Protein 7CL8 (pdb70)

Sequence (400 aa):
MTTRIALDPFVSDLEAESAALRAAGPLAAVELPGGVPVWAVTHHAEAKKLLTDPRLVKDINVWGAWQRGEIAPDWPLIGLANPGRSMLTVDGADHRRMRTLVAQALTPRRVEQMRERITKLTEELLDRLTGEVVDLKADFAYPLPMYVVADLMGIDEARLPRLGELFEKFFSTQTPPAEVIATLTELAGIMAETVAAKRAAPGDDLTSALILASEDGDHLTDAEIVSTLLQLMVAAGHETTISLIVNAVVNLSTHPEQRALVLSGEADWSSVVEETLRYSTPTSHVLIRFATEDVPVGDKVLPAGDALIVSYGALGRDEAAHGPTAGEFDITRSTENRHISFGHGPHVCPGAALSRLEAGVALPALYARFPKLDLAVPAAELRNKPVVTQNDLFELPVRLG

InterPro domains:
  IPR001128 Cytochrome P450 [PF00067] (202-256)
  IPR001128 Cytochrome P450 [PF00067] (270-369)
  IPR001128 Cytochrome P450 [PR00385] (235-252)
  IPR001128 Cytochrome P450 [PR00385] (270-281)
  IPR001128 Cytochrome P450 [PR00385] (339-348)
  IPR001128 Cytochrome P450 [PR00385] (348-359)
  IPR002397 Cytochrome P450, B-class [PR00359] (90-101)
  IPR002397 Cytochrome P450, B-class [PR00359] (135-151)
  IPR002397 Cytochrome P450, B-class [PR00359] (189-211)
  IPR002397 Cytochrome P450, B-class [PR00359] (270-281)
  IPR002397 Cytochrome P450, B-class [PR00359] (288-315)
  IPR002397 Cytochrome P450, B-class [PR00359] (339-348)
  IPR002397 Cytochrome P450, B-class [PR00359] (348-359)
  IPR017972 Cytochrome P450, conserved site [PS00086] (341-350)
  IPR036396 Cytochrome P450 superfamily [G3DSA:1.10.630.10] (1-399)
  IPR036396 Cytochrome P450 superfamily [SSF48264] (9-399)

Nearest PDB structures (foldseek):
  7cl8-assembly1_A  TM=1.003E+00  e=9.590E-70  Streptomyces avermitilis MA-4680 = NBRC 14893
  1gwi-assembly2_B  TM=9.480E-01  e=1.649E-55  Streptomyces coelicolor A3(2)
  4j6c-assembly1_A  TM=9.690E-01  e=8.667E-42  Nocardia farcinica IFM 10152
  1ehg-assembly1_A  TM=8.545E-01  e=1.650E-24  Fusarium oxysporum
  1f25-assembly1_A  TM=8.547E-01  e=7.621E-24  Fusarium oxysporum

Radius of gyration: 20.58 Å; Cα contacts (8 Å, |Δi|>4): 695; chains: 1; bounding box: 52×56×52 Å

B-factor: mean 17.3, std 10.77, range [6.69, 91.39]

Organism: Streptomyces avermitilis (strain ATCC 31267 / DSM 46492 / JCM 5070 / NBRC 14893 / NCIMB 12804 / NRRL 8165 / MA-4680) (NCBI:txid227882)

Secondary structure (DSSP, 8-state):
---EEEPPTT-S-HHHHHHHHHHT-SEEEEEETTTEEEEEE-SHHHHHHHHT-TTEE--GGG-HHHHTT-S-TT-TTHHHHSPPSSGGG--HHHHHHHHHHHHHTTSHHHHHTTHHHHHHHHHHHHHT--SSEEEHIIIIITHHHHHHHHHHHT--GGGHHHHHHHHHHHH-TTS-HHHHHHHHHHHHHHHHHHHHHHHHS--SSHHHHHHHHSTTSSS--HHHHHHHHHHHHHHHHHHHHHHHHHHHHHHHH-HHHHHHHHTTSS-HHHHHHHHHHHS-SBS-EEEEEESS-EEETTEEE-TT-EEEE-HHHHHT-HHHH-TTTTS--TT---SS---TT--STTS-TTHHHHHHHHHHHHHHHHHH-TT-EESS-GGG--B-S-TTB--BS--EEE--

Structure (mmCIF, N/CA/C/O backbone):
data_7CL8
#
_entry.id   7CL8
#
_cell.length_a   53.740
_cell.length_b   61.820
_cell.length_c   133.770
_cell.angle_alpha   90.000
_cell.angle_beta   90.000
_cell.angle_gamma   90.000
#
_symmetry.space_group_name_H-M   'P 2 21 21'
#
loop_
_entity.id
_entity.type
_entity.pdbx_description
1 polymer 'Cytochrome P450 hydroxylase'
2 non-polymer 'PROTOPORPHYRIN IX CONTAINING FE'
3 non-polymer 'TRIETHYLENE GLYCOL'
4 non-polymer DI(HYDROXYETHYL)ETHER
5 non-polymer TESTOSTERONE
6 water water
#
loop_
_atom_site.group_PDB
_atom_site.id
_atom_site.type_symbol
_atom_site.label_atom_id
_atom_site.label_alt_id
_atom_site.label_comp_id
_atom_site.label_asym_id
_atom_site.label_entity_id
_atom_site.label_seq_id
_atom_site.pdbx_PDB_ins_code
_atom_site.Cartn_x
_atom_site.Cartn_y
_atom_site.Cartn_z
_atom_site.occupancy
_atom_site.B_iso_or_equiv
_atom_site.auth_seq_id
_atom_site.auth_comp_id
_atom_site.auth_asym_id
_atom_site.auth_atom_id
_atom_site.pdbx_PDB_model_num
ATOM 1 N N . MET A 1 21 ? 20.369 13.869 1.156 1.00 39.29 1 MET A N 1
ATOM 2 C CA . MET A 1 21 ? 20.284 12.755 0.121 1.00 37.00 1 MET A CA 1
ATOM 3 C C . MET A 1 21 ? 18.954 11.956 0.225 1.00 27.66 1 MET A C 1
ATOM 4 O O . MET A 1 21 ? 17.869 12.546 -0.041 1.00 26.42 1 MET A O 1
ATOM 9 N N . THR A 1 22 ? 19.009 10.630 0.387 1.00 24.33 2 THR A N 1
ATOM 10 C CA . THR A 1 22 ? 17.939 9.729 -0.096 1.00 20.47 2 THR A CA 1
ATOM 11 C C . THR A 1 22 ? 18.032 8.347 0.626 1.00 16.20 2 THR A C 1
ATOM 12 O O . THR A 1 22 ? 19.042 7.846 1.059 1.00 19.85 2 THR A O 1
ATOM 16 N N . THR A 1 23 ? 16.896 7.768 0.714 1.00 15.67 3 THR A N 1
ATOM 17 C CA . THR A 1 23 ? 16.682 6.340 0.970 1.00 12.84 3 THR A CA 1
ATOM 18 C C . THR A 1 23 ? 17.127 5.622 -0.283 1.00 11.45 3 THR A C 1
ATOM 19 O O . THR A 1 23 ? 16.742 6.118 -1.357 1.00 15.12 3 THR A O 1
ATOM 23 N N . ARG A 1 24 ? 17.923 4.591 -0.227 1.00 9.48 4 ARG A N 1
ATOM 24 C CA . ARG A 1 24 ? 18.412 3.921 -1.447 1.00 9.82 4 ARG A CA 1
ATOM 25 C C . ARG A 1 24 ? 18.162 2.452 -1.267 1.00 10.20 4 ARG A C 1
ATOM 26 O O . ARG A 1 24 ? 18.499 1.817 -0.272 1.00 11.95 4 ARG A O 1
ATOM 34 N N . ILE A 1 25 ? 17.493 1.876 -2.246 1.00 8.64 5 ILE A N 1
ATOM 35 C CA . ILE A 1 25 ? 17.114 0.452 -2.238 1.00 9.38 5 ILE A CA 1
ATOM 36 C C . ILE A 1 25 ? 18.141 -0.342 -3.060 1.00 8.37 5 ILE A C 1
ATOM 37 O O . ILE A 1 25 ? 18.197 -0.126 -4.300 1.00 9.14 5 ILE A O 1
ATOM 42 N N . ALA A 1 26 ? 18.880 -1.225 -2.448 1.00 8.47 6 ALA A N 1
ATOM 43 C CA . ALA A 1 26 ? 19.797 -2.121 -3.155 1.00 8.65 6 ALA A CA 1
ATOM 44 C C . ALA A 1 26 ? 18.962 -3.248 -3.683 1.00 9.61 6 ALA A C 1
ATOM 45 O O . ALA A 1 26 ? 18.425 -4.032 -2.909 1.00 10.73 6 ALA A O 1
ATOM 47 N N . LEU A 1 27 ? 18.903 -3.359 -4.994 1.00 9.51 7 LEU A N 1
ATOM 48 C CA . LEU A 1 27 ? 18.151 -4.432 -5.643 1.00 10.43 7 LEU A CA 1
ATOM 49 C C . LEU A 1 27 ? 18.860 -5.732 -5.373 1.00 10.01 7 LEU A C 1
ATOM 50 O O . LEU A 1 27 ? 20.076 -5.829 -5.506 1.00 11.58 7 LEU A O 1
ATOM 55 N N . ASP A 1 28 ? 18.075 -6.732 -5.066 1.00 9.36 8 ASP A N 1
ATOM 56 C CA . ASP A 1 28 ? 18.624 -8.034 -4.686 1.00 9.73 8 AS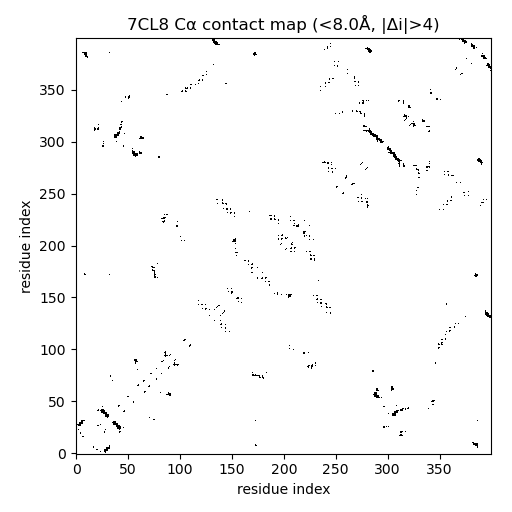P A CA 1
ATOM 57 C C . ASP A 1 28 ? 19.239 -8.714 -5.903 1.00 10.04 8 ASP A C 1
ATOM 58 O O . ASP A 1 28 ? 18.528 -9.016 -6.876 1.00 9.90 8 ASP A O 1
ATOM 63 N N . PRO A 1 29 ? 20.530 -9.015 -5.931 1.00 9.87 9 PRO A N 1
ATOM 64 C CA . PRO A 1 29 ? 21.109 -9.685 -7.078 1.00 9.73 9 PRO A CA 1
ATOM 65 C C . PRO A 1 29 ? 20.546 -11.078 -7.308 1.00 10.59 9 PRO A C 1
ATOM 66 O O . PRO A 1 29 ? 20.662 -11.592 -8.409 1.00 10.24 9 PRO A O 1
ATOM 70 N N . PHE A 1 30 ? 19.968 -11.683 -6.279 1.00 9.59 10 PHE A N 1
ATOM 71 C CA . PHE A 1 30 ? 19.390 -13.038 -6.345 1.00 10.14 10 PHE A CA 1
ATOM 72 C C . PHE A 1 30 ? 17.893 -13.008 -6.549 1.00 10.39 10 PHE A C 1
ATOM 73 O O . PHE A 1 30 ? 17.283 -14.078 -6.682 1.00 11.79 10 PHE A O 1
ATOM 81 N N . VAL A 1 31 ? 17.257 -11.843 -6.589 1.00 9.75 11 VAL A N 1
ATOM 82 C CA . VAL A 1 31 ? 15.810 -11.752 -6.909 1.00 9.94 11 VAL A CA 1
ATOM 83 C C . VAL A 1 31 ? 15.043 -12.711 -6.000 1.00 11.06 11 VAL A C 1
ATOM 84 O O . VAL A 1 31 ? 14.185 -13.461 -6.460 1.00 10.83 11 VAL A O 1
ATOM 88 N N . SER A 1 32 ? 15.285 -12.652 -4.702 1.00 10.65 12 SER A N 1
ATOM 89 C CA . SER A 1 32 ? 14.677 -13.598 -3.724 1.00 11.34 12 SER A CA 1
ATOM 90 C C . SER A 1 32 ? 13.204 -13.297 -3.531 1.00 12.43 12 SER A C 1
ATOM 91 O O . SER A 1 32 ? 12.434 -14.223 -3.265 1.00 14.49 12 SER A O 1
ATOM 94 N N . ASP A 1 33 ? 12.813 -12.040 -3.548 1.00 11.23 13 ASP A N 1
ATOM 95 C CA . ASP A 1 33 ? 11.428 -11.655 -3.229 1.00 11.50 13 ASP A CA 1
ATOM 96 C C . ASP A 1 33 ? 11.082 -10.461 -4.105 1.00 11.52 13 ASP A C 1
ATOM 97 O O . ASP A 1 33 ? 11.043 -9.316 -3.643 1.00 11.23 13 ASP A O 1
ATOM 102 N N . LEU A 1 34 ? 10.798 -10.718 -5.361 1.00 10.28 14 LEU A N 1
ATOM 103 C CA . LEU A 1 34 ? 10.523 -9.628 -6.328 1.00 9.66 14 LEU A CA 1
ATOM 104 C C . LEU A 1 34 ? 9.286 -8.846 -5.913 1.00 10.56 14 LEU A C 1
ATOM 105 O O . LEU A 1 34 ? 9.250 -7.649 -6.050 1.00 11.08 14 LEU A O 1
ATOM 110 N N . GLU A 1 35 ? 8.258 -9.546 -5.454 1.00 11.25 15 GLU A N 1
ATOM 111 C CA . GLU A 1 35 ? 7.020 -8.814 -5.059 1.00 12.21 15 GLU A CA 1
ATOM 112 C C . GLU A 1 35 ? 7.337 -7.753 -3.996 1.00 10.74 15 GLU A C 1
ATOM 113 O O . GLU A 1 35 ? 6.802 -6.661 -4.123 1.00 11.89 15 GLU A O 1
ATOM 119 N N . ALA A 1 36 ? 8.119 -8.112 -2.989 1.00 10.99 16 ALA A N 1
ATOM 120 C CA . ALA A 1 36 ? 8.452 -7.125 -1.918 1.00 10.98 16 ALA A CA 1
ATOM 121 C C . ALA A 1 36 ? 9.337 -6.027 -2.462 1.00 9.61 16 ALA A C 1
ATOM 122 O O . ALA A 1 36 ? 9.171 -4.875 -2.077 1.00 10.41 16 ALA A O 1
ATOM 124 N N . GLU A 1 37 ? 10.265 -6.357 -3.333 1.00 9.05 17 GLU A N 1
ATOM 125 C CA . GLU A 1 37 ? 11.180 -5.346 -3.859 1.00 8.46 17 GLU A CA 1
ATOM 126 C C . GLU A 1 37 ? 10.403 -4.357 -4.722 1.00 8.43 17 GLU A C 1
ATOM 127 O O . GLU A 1 37 ? 10.550 -3.172 -4.604 1.00 8.65 17 GLU A O 1
ATOM 133 N N . SER A 1 38 ? 9.505 -4.887 -5.576 1.00 8.54 18 SER A N 1
ATOM 134 C CA . SER A 1 38 ? 8.624 -4.013 -6.380 1.00 8.89 18 SER A CA 1
ATOM 135 C C . SER A 1 38 ? 7.767 -3.088 -5.509 1.00 8.01 18 SER A C 1
ATOM 136 O O . SER A 1 38 ? 7.581 -1.965 -5.824 1.00 9.37 18 SER A O 1
ATOM 139 N N . ALA A 1 39 ? 7.200 -3.665 -4.433 1.00 8.38 19 ALA A N 1
ATOM 140 C CA . ALA A 1 39 ? 6.393 -2.844 -3.510 1.00 8.87 19 ALA A CA 1
ATOM 141 C C . ALA A 1 39 ? 7.228 -1.758 -2.846 1.00 8.02 19 ALA A C 1
ATOM 142 O O . ALA A 1 39 ? 6.782 -0.648 -2.679 1.00 10.22 19 ALA A O 1
ATOM 144 N N . ALA A 1 40 ? 8.462 -2.118 -2.447 1.00 9.37 20 ALA A N 1
ATOM 145 C CA . ALA A 1 40 ? 9.344 -1.109 -1.840 1.00 9.10 20 ALA A CA 1
ATOM 146 C C . ALA A 1 40 ? 9.650 0.005 -2.842 1.00 9.60 20 ALA A C 1
ATOM 147 O O . ALA A 1 40 ? 9.691 1.163 -2.498 1.00 9.42 20 ALA A O 1
ATOM 149 N N . LEU A 1 41 ? 9.897 -0.388 -4.112 1.00 9.47 21 LEU A N 1
ATOM 150 C CA . LEU A 1 41 ? 10.192 0.595 -5.172 1.00 8.24 21 LEU A CA 1
ATOM 151 C C . LEU A 1 41 ? 9.002 1.517 -5.398 1.00 7.92 21 LEU A C 1
ATOM 152 O O . LEU A 1 41 ? 9.192 2.704 -5.566 1.00 9.05 21 LEU A O 1
ATOM 157 N N . ARG A 1 42 ? 7.804 0.948 -5.422 1.00 8.66 22 ARG A N 1
ATOM 158 C CA . ARG A 1 42 ? 6.601 1.842 -5.516 1.00 8.20 22 ARG A CA 1
ATOM 159 C C . ARG A 1 42 ? 6.555 2.802 -4.324 1.00 9.56 22 ARG A C 1
ATOM 160 O O . ARG A 1 42 ? 6.298 3.960 -4.504 1.00 10.69 22 ARG A O 1
ATOM 168 N N . ALA A 1 43 ? 6.799 2.274 -3.136 1.00 10.22 23 ALA A N 1
ATOM 169 C CA . ALA A 1 43 ? 6.696 3.095 -1.913 1.00 11.44 23 ALA A CA 1
ATOM 170 C C . ALA A 1 43 ? 7.653 4.249 -1.978 1.00 11.76 23 ALA A C 1
ATOM 171 O O . ALA A 1 43 ? 7.364 5.353 -1.443 1.00 12.53 23 ALA A O 1
ATOM 173 N N . ALA A 1 44 ? 8.843 4.064 -2.551 1.00 10.91 24 ALA A N 1
ATOM 174 C CA . ALA A 1 44 ? 9.892 5.082 -2.663 1.00 10.86 24 ALA A CA 1
ATOM 175 C C . ALA A 1 44 ? 9.752 5.996 -3.856 1.00 12.19 24 ALA A C 1
ATOM 176 O O . ALA A 1 44 ? 10.594 6.881 -4.059 1.00 14.53 24 ALA A O 1
ATOM 178 N N . GLY A 1 45 ? 8.758 5.754 -4.682 1.00 11.13 25 GLY A N 1
ATOM 179 C CA . GLY A 1 45 ? 8.683 6.503 -5.937 1.00 11.56 25 GLY A CA 1
ATOM 180 C C . GLY A 1 45 ? 7.898 7.789 -5.834 1.00 11.61 25 GLY A C 1
ATOM 181 O O . GLY A 1 45 ? 7.452 8.190 -4.733 1.00 14.37 25 GLY A O 1
ATOM 182 N N . PRO A 1 46 ? 7.674 8.490 -6.938 1.00 11.63 26 PRO A N 1
ATOM 183 C CA . PRO A 1 46 ? 7.904 8.004 -8.310 1.00 10.53 26 PRO A CA 1
ATOM 184 C C . PRO A 1 46 ? 9.359 7.868 -8.724 1.00 10.51 26 PRO A C 1
ATOM 185 O O . PRO A 1 46 ? 9.661 7.075 -9.582 1.00 10.30 26 PRO A O 1
ATOM 189 N N . LEU A 1 47 ? 10.265 8.606 -8.140 1.00 10.00 27 LEU A N 1
ATOM 190 C CA . LEU A 1 47 ? 11.698 8.539 -8.451 1.00 9.18 27 LEU A CA 1
ATOM 191 C C . LEU A 1 47 ? 12.404 7.935 -7.233 1.00 11.04 27 LEU A C 1
ATOM 192 O O . LEU A 1 47 ? 12.634 8.632 -6.239 1.00 12.00 27 LEU A O 1
ATOM 197 N N . ALA A 1 48 ? 12.738 6.667 -7.268 1.00 9.86 28 ALA A N 1
ATOM 198 C CA . ALA A 1 48 ? 13.388 5.930 -6.195 1.00 9.83 28 ALA A CA 1
ATOM 199 C C . ALA A 1 48 ? 14.874 5.916 -6.447 1.00 10.27 28 ALA A C 1
ATOM 200 O O . ALA A 1 48 ? 15.311 5.680 -7.594 1.00 11.73 28 ALA A O 1
ATOM 202 N N . ALA A 1 49 ? 15.672 6.149 -5.459 1.00 9.84 29 ALA A N 1
ATOM 203 C CA . ALA A 1 49 ? 17.096 5.885 -5.529 1.00 8.71 29 ALA A CA 1
ATOM 204 C C . ALA A 1 49 ? 17.370 4.417 -5.306 1.00 8.68 29 ALA A C 1
ATOM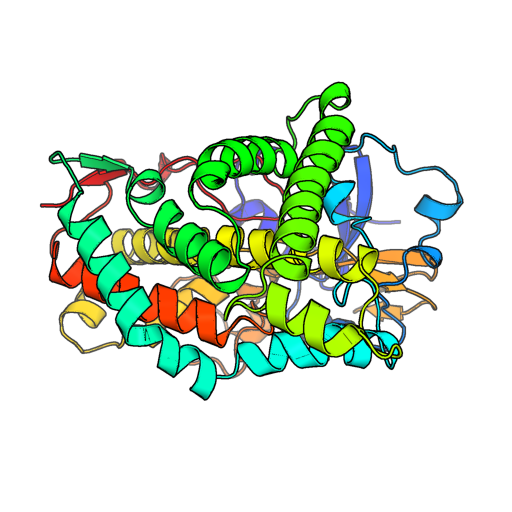 205 O O . ALA A 1 49 ? 16.845 3.790 -4.360 1.00 9.68 29 ALA A O 1
ATOM 207 N N . VAL A 1 50 ? 18.133 3.794 -6.219 1.00 8.57 30 VAL A N 1
ATOM 208 C CA . VAL A 1 50 ? 18.436 2.365 -6.143 1.00 9.10 30 VAL A CA 1
ATOM 209 C C . VAL A 1 50 ? 19.914 2.122 -6.273 1.00 9.22 30 VAL A C 1
ATOM 210 O O . VAL A 1 50 ? 20.686 2.994 -6.670 1.00 8.89 30 VAL A O 1
ATOM 214 N N . GLU A 1 51 ? 20.332 0.963 -5.873 1.00 9.12 31 GLU A N 1
ATOM 215 C CA . GLU A 1 51 ? 21.710 0.507 -6.080 1.00 9.83 31 GLU A CA 1
ATOM 216 C C . GLU A 1 51 ? 21.618 -0.754 -6.932 1.00 9.03 31 GLU A C 1
ATOM 217 O O . GLU A 1 51 ? 21.009 -1.743 -6.492 1.00 9.68 31 GLU A O 1
ATOM 223 N N . LEU A 1 52 ? 22.257 -0.744 -8.106 1.00 9.67 32 LEU A N 1
ATOM 224 C CA . LEU A 1 52 ? 22.292 -1.946 -8.945 1.00 10.54 32 LEU A CA 1
ATOM 225 C C . LEU A 1 52 ? 23.313 -2.889 -8.367 1.00 11.75 32 LEU A C 1
ATOM 226 O O . LEU A 1 52 ? 24.323 -2.442 -7.852 1.00 12.87 32 LEU A O 1
ATOM 231 N N . PRO A 1 53 ? 23.135 -4.198 -8.596 1.00 11.85 33 PRO A N 1
ATOM 232 C CA . PRO A 1 53 ? 24.154 -5.184 -8.218 1.00 12.70 33 PRO A CA 1
ATOM 233 C C . PRO A 1 53 ? 25.489 -4.771 -8.807 1.00 14.67 33 PRO A C 1
ATOM 234 O O . PRO A 1 53 ? 25.530 -4.341 -9.973 1.00 15.29 33 PRO A O 1
ATOM 238 N N . GLY A 1 54 ? 26.524 -4.866 -7.986 1.00 13.57 34 GLY A N 1
ATOM 239 C CA . GLY A 1 54 ? 27.847 -4.311 -8.317 1.00 14.88 34 GLY A CA 1
ATOM 240 C C . GLY A 1 54 ? 28.079 -2.957 -7.702 1.00 14.22 34 GLY A C 1
ATOM 241 O O . GLY A 1 54 ? 29.136 -2.353 -7.920 1.00 17.37 34 GLY A O 1
ATOM 242 N N . GLY A 1 55 ? 27.110 -2.435 -6.967 1.00 13.98 35 GLY A N 1
ATOM 243 C CA . GLY A 1 55 ? 27.275 -1.198 -6.191 1.00 14.49 35 GLY A CA 1
ATOM 244 C C . GLY A 1 55 ? 27.102 0.069 -6.959 1.00 14.91 35 GLY A C 1
ATOM 245 O O . GLY A 1 55 ? 27.658 1.107 -6.541 1.00 19.37 35 GLY A O 1
ATOM 246 N N . VAL A 1 56 ? 26.339 0.080 -8.035 1.00 12.75 36 VAL A N 1
ATOM 247 C CA . VAL A 1 56 ? 26.193 1.289 -8.870 1.00 12.36 36 VAL A CA 1
ATOM 248 C C . VAL A 1 56 ? 24.907 2.002 -8.521 1.00 11.53 36 VAL A C 1
ATOM 249 O O . VAL A 1 56 ? 23.812 1.477 -8.756 1.00 11.04 36 VAL A O 1
ATOM 253 N N . PRO A 1 57 ? 24.955 3.252 -8.038 1.00 10.90 37 PRO A N 1
ATOM 254 C CA . PRO A 1 57 ? 23.760 3.990 -7.726 1.00 10.73 37 PRO A CA 1
ATOM 255 C C . PRO A 1 57 ? 23.143 4.543 -8.995 1.00 12.35 37 PRO A C 1
ATOM 256 O O . PRO A 1 57 ? 23.837 5.208 -9.781 1.00 14.78 37 PRO A O 1
ATOM 260 N N . VAL A 1 58 ? 21.847 4.410 -9.133 1.00 10.10 38 VAL A N 1
ATOM 261 C CA . VAL A 1 58 ? 21.070 5.054 -10.203 1.00 9.70 38 VAL A CA 1
ATOM 262 C C . VAL A 1 58 ? 19.727 5.428 -9.641 1.00 8.91 38 VAL A C 1
ATOM 263 O O . VAL A 1 58 ? 19.401 5.024 -8.494 1.00 9.28 38 VAL A O 1
ATOM 267 N N . TRP A 1 59 ? 18.909 6.080 -10.411 1.00 8.90 39 TRP A N 1
ATOM 268 C CA . TRP A 1 59 ? 17.502 6.333 -10.077 1.00 8.58 39 TRP A CA 1
ATOM 269 C C . TRP A 1 59 ? 16.644 5.354 -10.828 1.00 8.31 39 TRP A C 1
ATOM 270 O O . TRP A 1 59 ? 17.002 4.946 -11.948 1.00 8.83 39 TRP A O 1
ATOM 281 N N . ALA A 1 60 ? 15.476 5.097 -10.285 1.00 7.98 40 ALA A N 1
ATOM 282 C CA . ALA A 1 60 ? 14.435 4.276 -10.923 1.00 7.91 40 ALA A CA 1
ATOM 283 C C . ALA A 1 60 ? 13.127 5.023 -10.925 1.00 8.97 40 ALA A C 1
ATOM 284 O O . ALA A 1 60 ? 12.744 5.578 -9.871 1.00 9.91 40 ALA A O 1
ATOM 286 N N . VAL A 1 61 ? 12.421 5.012 -12.034 1.00 8.16 41 VAL A N 1
ATOM 287 C CA . VAL A 1 61 ? 11.050 5.515 -12.035 1.00 8.13 41 VAL A CA 1
ATOM 288 C C . VAL A 1 61 ? 10.113 4.334 -11.821 1.00 9.05 41 VAL A C 1
ATOM 289 O O . VAL A 1 61 ? 10.177 3.330 -12.555 1.00 8.43 41 VAL A O 1
ATOM 293 N N . THR A 1 62 ? 9.242 4.442 -10.820 1.00 7.64 42 THR A N 1
ATOM 294 C CA . THR A 1 62 ? 8.510 3.300 -10.284 1.00 8.09 42 THR A CA 1
ATOM 295 C C . THR A 1 62 ? 7.024 3.509 -10.247 1.00 7.86 42 THR A C 1
ATOM 296 O O . THR A 1 62 ? 6.328 2.610 -9.763 1.00 8.31 42 THR A O 1
ATOM 300 N N . HIS A 1 63 ? 6.551 4.620 -10.815 1.00 8.04 43 HIS A N 1
ATOM 301 C CA . HIS A 1 63 ? 5.120 4.921 -10.929 1.00 8.32 43 HIS A CA 1
ATOM 302 C C . HIS A 1 63 ? 4.788 5.075 -12.405 1.00 8.30 43 HIS A C 1
ATOM 303 O O . HIS A 1 63 ? 5.618 5.588 -13.177 1.00 8.29 43 HIS A O 1
ATOM 310 N N . HIS A 1 64 ? 3.593 4.678 -12.768 1.00 8.43 44 HIS A N 1
ATOM 311 C CA . HIS A 1 64 ? 3.142 4.639 -14.174 1.00 8.52 44 HIS A CA 1
ATOM 312 C C . HIS A 1 64 ? 3.128 6.011 -14.843 1.00 8.81 44 HIS A C 1
ATOM 313 O O . HIS A 1 64 ? 3.751 6.211 -15.917 1.00 9.04 44 HIS A O 1
ATOM 320 N N . ALA A 1 65 ? 2.436 6.961 -14.255 1.00 9.90 45 ALA A N 1
ATOM 321 C CA . ALA A 1 65 ? 2.283 8.242 -14.959 1.00 9.38 45 ALA A CA 1
ATOM 322 C C . ALA A 1 65 ? 3.633 8.916 -15.141 1.00 8.97 45 ALA A C 1
ATOM 323 O O . ALA A 1 65 ? 3.948 9.450 -16.240 1.00 10.32 45 ALA A O 1
ATOM 325 N N . GLU A 1 66 ? 4.450 8.921 -14.104 1.00 9.08 46 GLU A N 1
ATOM 326 C CA . GLU A 1 66 ? 5.768 9.574 -14.186 1.00 10.26 46 GLU A CA 1
ATOM 327 C C . GLU A 1 66 ? 6.658 8.822 -15.159 1.00 9.90 46 GLU A C 1
ATOM 328 O O . GLU A 1 66 ? 7.469 9.469 -15.859 1.00 10.39 46 GLU A O 1
ATOM 334 N N . ALA A 1 67 ? 6.564 7.505 -15.245 1.00 9.03 47 ALA A N 1
ATOM 335 C CA . ALA A 1 67 ? 7.384 6.795 -16.242 1.00 9.39 47 ALA A CA 1
ATOM 336 C C . ALA A 1 67 ? 6.999 7.229 -17.647 1.00 9.39 47 ALA A C 1
ATOM 337 O O . ALA A 1 67 ? 7.873 7.430 -18.477 1.00 9.18 47 ALA A O 1
ATOM 339 N N . LYS A 1 68 ? 5.695 7.342 -17.941 1.00 9.21 48 LYS A N 1
ATOM 340 C CA . LYS A 1 68 ? 5.271 7.751 -19.285 1.00 10.19 48 LYS A CA 1
ATOM 341 C C . LYS A 1 68 ? 5.808 9.138 -19.611 1.00 9.97 48 LYS A C 1
ATOM 342 O O . LYS A 1 68 ? 6.268 9.347 -20.756 1.00 11.55 48 LYS A O 1
ATOM 348 N N . LYS A 1 69 ? 5.808 10.045 -18.649 1.00 10.53 49 LYS A N 1
ATOM 349 C CA . LYS A 1 69 ? 6.357 11.394 -18.867 1.00 11.70 49 LYS A CA 1
ATOM 350 C C . LYS A 1 69 ? 7.842 11.274 -19.162 1.00 11.25 49 LYS A C 1
ATOM 351 O O . LYS A 1 69 ? 8.389 11.912 -20.107 1.00 12.65 49 LYS A O 1
ATOM 357 N N . LEU A 1 70 ? 8.579 10.497 -18.413 1.00 9.03 50 LEU A N 1
ATOM 358 C CA . LEU A 1 70 ? 10.047 10.426 -18.589 1.00 10.05 50 LEU A CA 1
ATOM 359 C C . LEU A 1 70 ? 10.400 9.700 -19.878 1.00 9.76 50 LEU A C 1
ATOM 360 O O . LEU A 1 70 ? 11.343 10.125 -20.560 1.00 10.52 50 LEU A O 1
ATOM 365 N N . LEU A 1 71 ? 9.616 8.723 -20.284 1.00 9.57 51 LEU A N 1
ATOM 366 C CA . LEU A 1 71 ? 9.841 7.985 -21.539 1.00 9.75 51 LEU A CA 1
ATOM 367 C C . LEU A 1 71 ? 9.648 8.888 -22.758 1.00 10.94 51 LEU A C 1
ATOM 368 O O . LEU A 1 71 ? 10.215 8.535 -23.826 1.00 11.89 51 LEU A O 1
ATOM 373 N N . THR A 1 72 ? 8.936 10.007 -22.645 1.00 10.93 52 THR A N 1
ATOM 374 C CA . THR A 1 72 ? 8.735 10.937 -23.769 1.00 11.28 52 THR A CA 1
ATOM 375 C C . THR A 1 72 ? 9.432 12.252 -23.497 1.00 13.07 52 THR A C 1
ATOM 376 O O . THR A 1 72 ? 9.233 13.179 -24.348 1.00 16.44 52 THR A O 1
ATOM 380 N N . ASP A 1 73 ? 10.283 12.341 -22.507 1.00 10.77 53 ASP A N 1
ATOM 381 C CA . ASP A 1 73 ? 10.964 13.616 -22.186 1.00 12.60 53 ASP A CA 1
ATOM 382 C C . ASP A 1 73 ? 12.271 13.673 -22.962 1.00 12.93 53 ASP A C 1
ATOM 383 O O . ASP A 1 73 ? 13.142 12.832 -22.767 1.00 11.71 53 ASP A O 1
ATOM 388 N N . PRO A 1 74 ? 12.483 14.685 -23.829 1.00 13.76 54 PRO A N 1
ATOM 389 C CA . PRO A 1 74 ? 13.718 14.767 -24.597 1.00 14.47 54 PRO A CA 1
ATOM 390 C C . PRO A 1 74 ? 14.956 14.989 -23.744 1.00 12.88 54 PRO A C 1
ATOM 391 O O . PRO A 1 74 ? 16.073 14.835 -24.242 1.00 14.37 54 PRO A O 1
ATOM 395 N N . ARG A 1 75 ? 14.821 15.291 -22.465 1.00 11.97 55 ARG A N 1
ATOM 396 C CA . ARG A 1 75 ? 15.988 15.421 -21.572 1.00 12.14 55 ARG A CA 1
ATOM 397 C C . ARG A 1 75 ? 16.499 14.046 -21.089 1.00 10.53 55 ARG A C 1
ATOM 398 O O . ARG A 1 75 ? 17.511 13.985 -20.441 1.00 10.98 55 ARG A O 1
ATOM 406 N N . LEU A 1 76 ? 15.702 13.003 -21.313 1.00 10.27 56 LEU A N 1
ATOM 407 C CA . LEU A 1 76 ? 16.086 11.654 -20.860 1.00 10.36 56 LEU A CA 1
ATOM 408 C C . LEU A 1 76 ? 16.492 10.864 -22.113 1.00 9.40 56 LEU A C 1
ATOM 409 O O . LEU A 1 76 ? 15.654 10.456 -22.910 1.00 11.90 56 LEU A O 1
ATOM 414 N N . VAL A 1 77 ? 17.790 10.703 -22.267 1.00 9.50 57 VAL A N 1
ATOM 415 C CA . VAL A 1 77 ? 18.361 10.209 -23.555 1.00 9.50 57 VAL A CA 1
ATOM 416 C C . VAL A 1 77 ? 19.058 8.902 -23.308 1.00 9.48 57 VAL A C 1
ATOM 417 O O . VAL A 1 77 ? 19.482 8.578 -22.196 1.00 9.40 57 VAL A O 1
ATOM 421 N N . LYS A 1 78 ? 19.315 8.174 -24.394 1.00 9.24 58 LYS A N 1
ATOM 422 C CA . LYS A 1 78 ? 20.078 6.939 -24.332 1.00 9.13 58 LYS A CA 1
ATOM 423 C C . LYS A 1 78 ? 21.590 7.176 -24.395 1.00 9.83 58 LYS A C 1
ATOM 424 O O . LYS A 1 78 ? 22.342 6.262 -24.136 1.00 11.06 58 LYS A O 1
ATOM 430 N N . ASP A 1 79 ? 22.024 8.365 -24.787 1.00 10.61 59 ASP A N 1
ATOM 431 C CA . ASP A 1 79 ? 23.461 8.647 -25.033 1.00 12.25 59 ASP A CA 1
ATOM 432 C C . ASP A 1 79 ? 24.316 8.480 -23.769 1.00 12.23 59 ASP A C 1
ATOM 433 O O . ASP A 1 79 ? 24.233 9.308 -22.851 1.00 10.32 59 ASP A O 1
ATOM 438 N N . ILE A 1 80 ? 25.167 7.458 -23.687 1.00 12.79 60 ILE A N 1
ATOM 439 C CA . ILE A 1 80 ? 25.994 7.179 -22.473 1.00 13.32 60 ILE A CA 1
ATOM 440 C C . ILE A 1 80 ? 27.064 8.288 -22.220 1.00 12.50 60 ILE A C 1
ATOM 441 O O . ILE A 1 80 ? 27.513 8.361 -21.102 1.00 15.71 60 ILE A O 1
ATOM 446 N N . ASN A 1 81 ? 27.256 9.121 -23.215 1.00 13.44 61 ASN A N 1
ATOM 447 C CA . ASN A 1 81 ? 28.183 10.255 -23.023 1.00 15.88 61 ASN A CA 1
ATOM 448 C C . ASN A 1 81 ? 27.595 11.248 -22.052 1.00 14.91 61 ASN A C 1
ATOM 449 O O . ASN A 1 81 ? 28.343 12.103 -21.574 1.00 15.16 61 ASN A O 1
ATOM 454 N N . VAL A 1 82 ? 26.322 11.163 -21.747 1.00 12.31 62 VAL A N 1
ATOM 455 C CA . VAL A 1 82 ? 25.663 12.048 -20.761 1.00 12.39 62 VAL A CA 1
ATOM 456 C C . VAL A 1 82 ? 25.873 11.518 -19.340 1.00 12.06 62 VAL A C 1
ATOM 457 O O . VAL A 1 82 ? 25.627 12.239 -18.389 1.00 12.25 62 VAL A O 1
ATOM 461 N N . TRP A 1 83 ? 26.354 10.282 -19.160 1.00 12.31 63 TRP A N 1
ATOM 462 C CA . TRP A 1 83 ? 26.428 9.657 -17.854 1.00 12.80 63 TRP A CA 1
ATOM 463 C C . TRP A 1 83 ? 27.645 10.172 -17.073 1.00 13.07 63 TRP A C 1
ATOM 464 O O . TRP A 1 83 ? 28.759 9.843 -17.486 1.00 12.61 63 TRP A O 1
ATOM 475 N N . GLY A 1 84 ? 27.436 10.942 -16.025 1.00 12.59 64 GLY A N 1
ATOM 476 C CA . GLY A 1 84 ? 28.541 11.468 -15.210 1.00 13.66 64 GLY A CA 1
ATOM 477 C C . GLY A 1 84 ? 29.421 10.364 -14.699 1.00 15.52 64 GLY A C 1
ATOM 478 O O . GLY A 1 84 ? 30.666 10.424 -14.862 1.00 14.43 64 GLY A O 1
ATOM 479 N N . ALA A 1 85 ? 28.842 9.332 -14.089 1.00 13.44 65 ALA A N 1
ATOM 480 C CA . ALA A 1 85 ? 29.630 8.286 -13.435 1.00 13.78 65 ALA A CA 1
ATOM 481 C C . ALA A 1 85 ? 30.467 7.580 -14.490 1.00 13.54 65 ALA A C 1
ATOM 482 O O . ALA A 1 85 ? 31.588 7.180 -14.200 1.00 13.82 65 ALA A O 1
ATOM 484 N N . TRP A 1 86 ? 29.946 7.366 -15.683 1.00 13.14 66 TRP A N 1
ATOM 485 C CA . TRP A 1 86 ? 30.708 6.742 -16.787 1.00 13.50 66 TRP A CA 1
ATOM 486 C C . TRP A 1 86 ? 31.922 7.601 -17.123 1.00 14.20 66 TRP A C 1
ATOM 487 O O . TRP A 1 86 ? 33.013 7.074 -17.199 1.00 14.32 66 TRP A O 1
ATOM 498 N N . GLN A 1 87 ? 31.714 8.872 -17.302 1.00 13.38 67 GLN A N 1
ATOM 499 C CA . GLN A 1 87 ? 32.818 9.781 -17.717 1.00 14.90 67 GLN A CA 1
ATOM 500 C C . GLN A 1 87 ? 33.857 9.812 -16.616 1.00 16.97 67 GLN A C 1
ATOM 501 O O . GLN A 1 87 ? 35.048 9.852 -16.952 1.00 18.79 67 GLN A O 1
ATOM 507 N N . ARG A 1 88 ? 33.458 9.699 -15.372 1.00 15.73 68 ARG A N 1
ATOM 508 C CA . ARG A 1 88 ? 34.393 9.783 -14.222 1.00 17.47 68 ARG A CA 1
ATOM 509 C C . ARG A 1 88 ? 35.093 8.446 -13.995 1.00 18.60 68 ARG A C 1
ATOM 510 O O . ARG A 1 88 ? 35.945 8.373 -13.054 1.00 22.58 68 ARG A O 1
ATOM 518 N N . GLY A 1 89 ? 34.845 7.408 -14.792 1.00 17.14 69 GLY A N 1
ATOM 519 C CA . GLY A 1 89 ? 35.557 6.133 -14.633 1.00 17.03 69 GLY A CA 1
ATOM 520 C C . GLY A 1 89 ? 35.036 5.304 -13.494 1.00 18.87 69 GLY A C 1
ATOM 521 O O . GLY A 1 89 ? 35.784 4.414 -13.066 1.00 19.54 69 GLY A O 1
ATOM 522 N N . GLU A 1 90 ? 33.794 5.499 -13.035 1.00 16.83 70 GLU A N 1
ATOM 523 C CA . GLU A 1 90 ? 33.255 4.825 -11.834 1.00 17.11 70 GLU A CA 1
ATOM 524 C C . GLU A 1 90 ? 32.674 3.468 -12.201 1.00 17.16 70 GLU A C 1
ATOM 525 O O . GLU A 1 90 ? 32.415 2.690 -11.268 1.00 20.85 70 GLU A O 1
ATOM 531 N N . ILE A 1 91 ? 32.540 3.161 -13.476 1.00 14.71 71 ILE A N 1
ATOM 532 C CA . ILE A 1 91 ? 31.818 1.936 -13.915 1.00 14.30 71 ILE A CA 1
ATOM 533 C C . ILE A 1 91 ? 32.857 0.919 -14.364 1.00 15.46 71 ILE A C 1
ATOM 534 O O . ILE A 1 91 ? 33.585 1.168 -15.335 1.00 17.67 71 ILE A O 1
ATOM 539 N N . ALA A 1 92 ? 32.886 -0.223 -13.685 1.00 15.25 72 ALA A N 1
ATOM 540 C CA . ALA A 1 92 ? 33.865 -1.285 -13.988 1.00 16.05 72 ALA A CA 1
ATOM 541 C C . ALA A 1 92 ? 33.618 -1.876 -15.372 1.00 17.24 72 ALA A C 1
ATOM 542 O O . ALA A 1 92 ? 32.501 -2.186 -15.744 1.00 15.51 72 ALA A O 1
ATOM 544 N N . PRO A 1 93 ? 34.658 -2.147 -16.187 1.00 16.13 73 PRO A N 1
ATOM 545 C CA . PRO A 1 93 ? 34.443 -2.736 -17.498 1.00 15.97 73 PRO A CA 1
ATOM 546 C C . PRO A 1 93 ? 33.960 -4.184 -17.457 1.00 16.04 73 PRO A C 1
ATOM 547 O O . PRO A 1 93 ? 33.456 -4.716 -18.448 1.00 16.59 73 PRO A O 1
ATOM 551 N N . ASP A 1 94 ? 34.174 -4.827 -16.319 1.00 13.47 74 ASP A N 1
ATOM 552 C CA . ASP A 1 94 ? 33.757 -6.220 -16.065 1.00 15.27 74 ASP A CA 1
ATOM 553 C C . ASP A 1 94 ? 32.580 -6.294 -15.112 1.00 13.36 74 ASP A C 1
ATOM 554 O O . ASP A 1 94 ? 32.271 -7.366 -14.590 1.00 14.00 74 ASP A O 1
ATOM 559 N N . TRP A 1 95 ? 31.903 -5.181 -14.934 1.00 12.28 75 TRP A N 1
ATOM 560 C CA . TRP A 1 95 ? 30.579 -5.190 -14.278 1.00 11.92 75 TRP A CA 1
ATOM 561 C C . TRP A 1 95 ? 29.659 -6.160 -14.998 1.00 11.52 75 TRP A C 1
ATOM 562 O O . TRP A 1 95 ? 29.489 -6.055 -16.216 1.00 11.46 75 TRP A O 1
ATOM 573 N N . PRO A 1 96 ? 29.009 -7.128 -14.328 1.00 11.43 76 PRO A N 1
ATOM 574 C CA . PRO A 1 96 ? 28.174 -8.076 -15.069 1.00 11.99 76 PRO A CA 1
ATOM 575 C C . PRO A 1 96 ? 27.057 -7.408 -15.881 1.00 11.27 76 PRO A C 1
ATOM 576 O O . PRO A 1 96 ? 26.618 -8.001 -16.874 1.00 12.10 76 PRO A O 1
ATOM 580 N N . LEU A 1 97 ? 26.589 -6.244 -15.416 1.00 11.20 77 LEU A N 1
ATOM 581 C CA . LEU A 1 97 ? 25.539 -5.512 -16.135 1.00 10.66 77 LEU A CA 1
ATOM 582 C C . LEU A 1 97 ? 26.081 -4.691 -17.287 1.00 11.05 77 LEU A C 1
ATOM 583 O O . LEU A 1 97 ? 25.316 -3.959 -17.926 1.00 10.99 77 LEU A O 1
ATOM 588 N N . ILE A 1 98 ? 27.374 -4.747 -17.593 1.00 10.62 78 ILE A N 1
ATOM 589 C CA . ILE A 1 98 ? 27.952 -3.817 -18.596 1.00 10.90 78 ILE A CA 1
ATOM 590 C C . ILE A 1 98 ? 27.325 -4.060 -19.984 1.00 9.69 78 ILE A C 1
ATOM 591 O O . ILE A 1 98 ? 27.167 -3.133 -20.726 1.00 10.78 78 ILE A O 1
ATOM 596 N N . GLY A 1 99 ? 26.910 -5.285 -20.305 1.00 10.15 79 GLY A N 1
ATOM 597 C CA . GLY A 1 99 ? 26.297 -5.548 -21.618 1.00 9.66 79 GLY A CA 1
ATOM 598 C C . GLY A 1 99 ? 24.940 -4.949 -21.726 1.00 10.23 79 GLY A C 1
ATOM 599 O O . GLY A 1 99 ? 24.520 -4.723 -22.853 1.00 12.15 79 GLY A O 1
ATOM 600 N N . LEU A 1 100 ? 24.266 -4.686 -20.599 1.00 10.47 80 LEU A N 1
ATOM 601 C CA . LEU A 1 100 ? 22.988 -3.972 -20.639 1.00 10.61 80 LEU A CA 1
ATOM 602 C C . LEU A 1 100 ? 23.224 -2.468 -20.594 1.00 10.69 80 LEU A C 1
ATOM 603 O O . LEU A 1 100 ? 22.387 -1.732 -21.148 1.00 11.30 80 LEU A O 1
ATOM 608 N N . ALA A 1 101 ? 24.255 -1.997 -19.920 1.00 10.55 81 ALA A N 1
ATOM 609 C CA . ALA A 1 101 ? 24.472 -0.561 -19.663 1.00 11.50 81 ALA A CA 1
ATOM 610 C C . ALA A 1 101 ? 25.169 0.045 -20.838 1.00 12.17 81 ALA A C 1
ATOM 611 O O . ALA A 1 101 ? 24.948 1.242 -21.099 1.00 14.44 81 ALA A O 1
ATOM 613 N N . ASN A 1 102 ? 25.997 -0.690 -21.556 1.00 11.31 82 ASN A N 1
ATOM 614 C CA . ASN A 1 102 ? 26.794 -0.144 -22.660 1.00 12.57 82 ASN A CA 1
ATOM 615 C C . ASN A 1 102 ? 26.859 -1.182 -23.780 1.00 11.91 82 ASN A C 1
ATOM 616 O O . ASN A 1 102 ? 27.926 -1.661 -24.151 1.00 14.01 82 ASN A O 1
ATOM 621 N N . PRO A 1 103 ? 25.735 -1.469 -24.448 1.00 12.90 83 PRO A N 1
ATOM 622 C CA . PRO A 1 103 ? 25.751 -2.372 -25.585 1.00 14.17 83 PRO A CA 1
ATOM 623 C C . PRO A 1 103 ? 26.298 -1.623 -26.805 1.00 14.88 83 PRO A C 1
ATOM 624 O O . PRO A 1 103 ? 26.467 -0.420 -26.794 1.00 16.32 83 PRO A O 1
ATOM 628 N N . GLY A 1 104 ? 26.580 -2.375 -27.846 1.00 17.54 84 GLY A N 1
ATOM 629 C CA . GLY A 1 104 ? 26.990 -1.700 -29.087 1.00 15.28 84 GLY A CA 1
ATOM 630 C C . GLY A 1 104 ? 25.912 -0.779 -29.600 1.00 16.41 84 GLY A C 1
ATOM 631 O O . GLY A 1 104 ? 24.708 -0.960 -29.312 1.00 16.72 84 GLY A O 1
ATOM 632 N N . ARG A 1 105 ? 26.263 0.134 -30.468 1.00 14.17 85 ARG A N 1
ATOM 633 C CA . ARG A 1 105 ? 25.361 1.153 -31.028 1.00 13.86 85 ARG A CA 1
ATOM 634 C C . ARG A 1 105 ? 24.293 0.474 -31.881 1.00 12.78 85 ARG A C 1
ATOM 635 O O . ARG A 1 105 ? 24.607 -0.334 -32.780 1.00 12.78 85 ARG A O 1
ATOM 643 N N . SER A 1 106 ? 23.031 0.757 -31.561 1.00 11.55 86 SER A N 1
ATOM 644 C CA . SER A 1 106 ? 21.858 0.223 -32.275 1.00 10.84 86 SER A CA 1
ATOM 645 C C . SER A 1 106 ? 20.712 1.176 -32.007 1.00 10.15 86 SER A C 1
ATOM 646 O O . SER A 1 106 ? 20.902 2.131 -31.245 1.00 10.96 86 SER A O 1
ATOM 649 N N . MET A 1 107 ? 19.543 0.891 -32.529 1.00 10.03 87 MET A N 1
ATOM 650 C CA . MET A 1 107 ? 18.369 1.691 -32.164 1.00 9.43 87 MET A CA 1
ATOM 651 C C . MET A 1 107 ? 18.261 1.811 -30.653 1.00 9.33 87 MET A C 1
ATOM 652 O O . MET A 1 107 ? 17.685 2.825 -30.162 1.00 9.80 87 MET A O 1
ATOM 657 N N . LEU A 1 108 ? 18.679 0.826 -29.870 1.00 9.88 88 LEU A N 1
ATOM 658 C CA . LEU A 1 108 ? 18.464 0.884 -28.404 1.00 9.87 88 LEU A CA 1
ATOM 659 C C . LEU A 1 108 ? 19.176 2.072 -27.820 1.00 9.63 88 LEU A C 1
ATOM 660 O O . LEU A 1 108 ? 18.663 2.626 -26.848 1.00 10.42 88 LEU A O 1
ATOM 665 N N . THR A 1 109 ? 20.321 2.448 -28.364 1.00 9.51 89 THR A N 1
ATOM 666 C CA . THR A 1 109 ? 21.225 3.368 -27.626 1.00 10.61 89 THR A CA 1
ATOM 667 C C . THR A 1 109 ? 21.268 4.758 -28.252 1.00 9.87 89 THR A C 1
ATOM 668 O O . THR A 1 109 ? 22.181 5.567 -27.869 1.00 11.40 89 THR A O 1
ATOM 672 N N . VAL A 1 110 ? 20.268 5.088 -29.044 1.00 9.70 90 VAL A N 1
ATOM 673 C CA . VAL A 1 110 ? 20.195 6.406 -29.725 1.00 10.37 90 VAL A CA 1
ATOM 674 C C . VAL A 1 110 ? 18.806 6.968 -29.619 1.00 10.97 90 VAL A C 1
ATOM 675 O O . VAL A 1 110 ? 17.851 6.269 -29.222 1.00 10.67 90 VAL A O 1
ATOM 679 N N . ASP A 1 111 ? 18.669 8.230 -30.009 1.00 11.34 91 ASP A N 1
ATOM 680 C CA . ASP A 1 111 ? 17.371 8.931 -30.060 1.00 11.26 91 ASP A CA 1
ATOM 681 C C . ASP A 1 111 ? 17.322 9.744 -31.350 1.00 13.85 91 ASP A C 1
ATOM 682 O O . ASP A 1 111 ? 18.397 9.906 -31.967 1.00 16.79 91 ASP A O 1
ATOM 687 N N . GLY A 1 112 ? 16.143 10.188 -31.722 1.00 14.05 92 GLY A N 1
ATOM 688 C CA . GLY A 1 112 ? 15.984 11.180 -32.816 1.00 15.17 92 GLY A CA 1
ATOM 689 C C . GLY A 1 112 ? 16.330 10.562 -34.156 1.00 17.33 92 GLY A C 1
ATOM 690 O O . GLY A 1 112 ? 15.882 9.455 -34.461 1.00 17.50 92 GLY A O 1
ATOM 691 N N . ALA A 1 113 ? 17.049 11.348 -34.972 1.00 19.79 93 ALA A N 1
ATOM 692 C CA . ALA A 1 113 ? 17.372 10.985 -36.363 1.00 19.06 93 ALA A CA 1
ATOM 693 C C . ALA A 1 113 ? 17.995 9.606 -36.443 1.00 16.67 93 ALA A C 1
ATOM 694 O O . ALA A 1 113 ? 17.607 8.739 -37.295 1.00 17.74 93 ALA A O 1
ATOM 696 N N . ASP A 1 114 ? 18.977 9.373 -35.628 1.00 14.81 94 ASP A N 1
ATOM 697 C CA . ASP A 1 114 ? 19.773 8.139 -35.683 1.00 15.11 94 ASP A CA 1
ATOM 698 C C . ASP A 1 114 ? 18.854 6.975 -35.261 1.00 14.56 94 ASP A C 1
ATOM 699 O O . ASP A 1 114 ? 18.972 5.888 -35.766 1.00 14.27 94 ASP A O 1
ATOM 704 N N . HIS A 1 115 ? 17.930 7.221 -34.341 1.00 11.93 95 HIS A N 1
ATOM 705 C CA . HIS A 1 115 ? 16.959 6.185 -33.929 1.00 10.52 95 HIS A CA 1
ATOM 706 C C . HIS A 1 115 ? 16.076 5.789 -35.087 1.00 11.52 95 HIS A C 1
ATOM 707 O O . HIS A 1 115 ? 15.930 4.612 -35.326 1.00 10.98 95 HIS A O 1
ATOM 714 N N . ARG A 1 116 ? 15.492 6.739 -35.804 1.00 12.00 96 ARG A N 1
ATOM 715 C CA . ARG A 1 116 ? 14.711 6.423 -37.002 1.00 14.66 96 ARG A CA 1
ATOM 716 C C . ARG A 1 116 ? 15.567 5.649 -38.005 1.00 13.87 96 ARG A C 1
ATOM 717 O O . ARG A 1 116 ? 15.115 4.577 -38.476 1.00 15.15 96 ARG A O 1
ATOM 725 N N . ARG A 1 117 ? 16.799 6.053 -38.219 1.00 13.38 97 ARG A N 1
ATOM 726 C CA . ARG A 1 117 ? 17.697 5.381 -39.210 1.00 14.27 97 ARG A CA 1
ATOM 727 C C . ARG A 1 117 ? 17.833 3.921 -38.773 1.00 13.43 97 ARG A C 1
ATOM 728 O O . ARG A 1 117 ? 17.821 3.024 -39.616 1.00 13.89 97 ARG A O 1
ATOM 736 N N . MET A 1 118 ? 18.122 3.678 -37.519 1.00 12.25 98 MET A N 1
ATOM 737 C CA . MET A 1 118 ? 18.554 2.373 -37.028 1.00 12.56 98 MET A CA 1
ATOM 738 C C . MET A 1 118 ? 17.334 1.479 -36.735 1.00 10.61 98 MET A C 1
ATOM 739 O O . MET A 1 118 ? 17.531 0.275 -36.628 1.00 10.92 98 MET A O 1
ATOM 744 N N . ARG A 1 119 ? 16.121 2.035 -36.614 1.00 9.60 99 ARG A N 1
ATOM 745 C CA . ARG A 1 119 ? 14.925 1.239 -36.260 1.00 9.94 99 ARG A CA 1
ATOM 746 C C . ARG A 1 119 ? 14.017 0.882 -37.422 1.00 9.89 99 ARG A C 1
ATOM 747 O O . ARG A 1 119 ? 13.346 -0.132 -37.380 1.00 10.23 99 ARG A O 1
ATOM 755 N N . THR A 1 120 ? 13.989 1.684 -38.466 1.00 10.90 100 THR A N 1
ATOM 756 C CA . THR A 1 120 ? 12.878 1.647 -39.431 1.00 11.79 100 THR A CA 1
ATOM 757 C C . THR A 1 120 ? 12.712 0.264 -40.063 1.00 10.99 100 THR A C 1
ATOM 758 O O . THR A 1 120 ? 11.601 -0.255 -40.084 1.00 12.03 100 THR A O 1
ATOM 762 N N . LEU A 1 121 ? 13.782 -0.306 -40.597 1.00 10.55 101 LEU A N 1
ATOM 763 C CA . LEU A 1 121 ? 13.584 -1.564 -41.339 1.00 10.87 101 LEU A CA 1
ATOM 764 C C . LEU A 1 121 ? 13.151 -2.678 -40.390 1.00 10.81 101 LEU A C 1
ATOM 765 O O . LEU A 1 121 ? 12.304 -3.506 -40.731 1.00 11.16 101 LEU A O 1
ATOM 770 N N . VAL A 1 122 ? 13.772 -2.769 -39.229 1.00 9.95 102 VAL A N 1
ATOM 771 C CA . VAL A 1 122 ? 13.401 -3.811 -38.258 1.00 10.52 102 VAL A CA 1
ATOM 772 C C . VAL A 1 122 ? 11.935 -3.627 -37.876 1.00 10.06 102 VAL A C 1
ATOM 773 O O . VAL A 1 122 ? 11.186 -4.619 -37.830 1.00 10.65 102 VAL A O 1
ATOM 777 N N . ALA A 1 123 ? 11.546 -2.402 -37.536 1.00 10.15 103 ALA A N 1
ATOM 778 C CA . ALA A 1 123 ? 10.165 -2.200 -37.082 1.00 10.77 103 ALA A CA 1
ATOM 779 C C . ALA A 1 123 ? 9.195 -2.605 -38.193 1.00 11.11 103 ALA A C 1
ATOM 780 O O . ALA A 1 123 ? 8.149 -3.170 -37.914 1.00 11.06 103 ALA A O 1
ATOM 782 N N . GLN A 1 124 ? 9.556 -2.312 -39.440 1.00 10.31 104 GLN A N 1
ATOM 783 C CA . GLN A 1 124 ? 8.681 -2.616 -40.588 1.00 11.84 104 GLN A CA 1
ATOM 784 C C . GLN A 1 124 ? 8.490 -4.099 -40.782 1.00 11.62 104 GLN A C 1
ATOM 785 O O . GLN A 1 124 ? 7.448 -4.529 -41.229 1.00 12.55 104 GLN A O 1
ATOM 791 N N . ALA A 1 125 ? 9.491 -4.891 -40.415 1.00 10.14 105 ALA A N 1
ATOM 792 C CA . ALA A 1 125 ? 9.395 -6.346 -40.512 1.00 10.49 105 ALA A CA 1
ATOM 793 C C . ALA A 1 125 ? 8.528 -6.957 -39.420 1.00 10.92 105 ALA A C 1
ATOM 794 O O . ALA A 1 125 ? 8.232 -8.155 -39.490 1.00 11.98 105 ALA A O 1
ATOM 796 N N . LEU A 1 126 ? 8.133 -6.154 -38.433 1.00 10.40 106 LEU A N 1
ATOM 797 C CA . LEU A 1 126 ? 7.425 -6.710 -37.266 1.00 10.64 106 LEU A CA 1
ATOM 798 C C . LEU A 1 126 ? 6.025 -6.087 -37.078 1.00 10.16 106 LEU A C 1
ATOM 799 O O . LEU A 1 126 ? 5.467 -6.137 -36.017 1.00 10.68 106 LEU A O 1
ATOM 804 N N . THR A 1 127 ? 5.520 -5.451 -38.126 1.00 10.94 107 THR A N 1
ATOM 805 C CA . THR A 1 127 ? 4.176 -4.869 -38.054 1.00 10.80 107 THR A CA 1
ATOM 806 C C . THR A 1 127 ? 3.179 -6.003 -37.886 1.00 12.18 107 THR A C 1
ATOM 807 O O . THR A 1 127 ? 3.446 -7.148 -38.237 1.00 11.50 107 THR A O 1
ATOM 811 N N . PRO A 1 128 ? 1.948 -5.691 -37.444 1.00 12.03 108 PRO A N 1
ATOM 812 C CA . PRO A 1 128 ? 0.964 -6.756 -37.277 1.00 12.34 108 PRO A CA 1
ATOM 813 C C . PRO A 1 128 ? 0.749 -7.603 -38.513 1.00 12.26 108 PRO A C 1
ATOM 814 O O . PRO A 1 128 ? 0.624 -8.823 -38.429 1.00 13.58 108 PRO A O 1
ATOM 818 N N . ARG A 1 129 ? 0.686 -6.983 -39.690 1.00 12.87 109 ARG A N 1
ATOM 819 C CA . ARG A 1 129 ? 0.446 -7.733 -40.914 1.00 14.42 109 ARG A CA 1
ATOM 820 C C . ARG A 1 129 ? 1.609 -8.655 -41.166 1.00 13.79 109 ARG A C 1
ATOM 821 O O . ARG A 1 129 ? 1.408 -9.780 -41.608 1.00 15.49 109 ARG A O 1
ATOM 829 N N . ARG A 1 130 ? 2.839 -8.163 -41.016 1.00 12.65 110 ARG A N 1
ATOM 830 C CA . ARG A 1 130 ? 4.008 -8.975 -41.308 1.00 13.16 110 ARG A CA 1
ATOM 831 C C . ARG A 1 130 ? 4.110 -10.092 -40.267 1.00 13.37 110 ARG A C 1
ATOM 832 O O . ARG A 1 130 ? 4.473 -11.223 -40.627 1.00 15.12 110 ARG A O 1
ATOM 840 N N . VAL A 1 131 ? 3.760 -9.842 -39.024 1.00 12.93 111 VAL A N 1
ATOM 841 C CA . VAL A 1 131 ? 3.760 -10.912 -37.994 1.00 14.42 111 VAL A CA 1
ATOM 842 C C . VAL A 1 131 ? 2.689 -11.940 -38.317 1.00 15.34 111 VAL A C 1
ATOM 843 O O . VAL A 1 131 ? 2.933 -13.146 -38.068 1.00 13.91 111 VAL A O 1
ATOM 847 N N . GLU A 1 132 ? 1.537 -11.512 -38.802 1.00 15.62 112 GLU A N 1
ATOM 848 C CA . GLU A 1 132 ? 0.437 -12.446 -39.099 1.00 17.17 112 GLU A CA 1
ATOM 849 C C . GLU A 1 132 ? 0.931 -13.424 -40.155 1.00 17.01 112 GLU A C 1
ATOM 850 O O . GLU A 1 132 ? 0.541 -14.613 -40.085 1.00 18.87 112 GLU A O 1
ATOM 856 N N . GLN A 1 133 ? 1.795 -13.036 -41.074 1.00 16.44 113 GLN A N 1
ATOM 857 C CA . GLN A 1 133 ? 2.412 -13.946 -42.067 1.00 19.40 113 GLN A CA 1
ATOM 858 C C . GLN A 1 133 ? 3.220 -15.057 -41.381 1.00 19.87 113 GLN A C 1
ATOM 859 O O . GLN A 1 133 ? 3.467 -16.079 -41.992 1.00 21.94 113 GLN A O 1
ATOM 865 N N . MET A 1 134 ? 3.677 -14.864 -40.148 1.00 17.63 114 MET A N 1
ATOM 866 C CA . MET A 1 134 ? 4.481 -15.869 -39.408 1.00 15.30 114 MET A CA 1
ATOM 867 C C . MET A 1 134 ? 3.588 -16.815 -38.637 1.00 13.06 114 MET A C 1
ATOM 868 O O . MET A 1 134 ? 4.119 -17.753 -38.025 1.00 13.57 114 MET A O 1
ATOM 873 N N . ARG A 1 135 ? 2.296 -16.607 -38.606 1.00 14.32 115 ARG A N 1
ATOM 874 C CA . ARG A 1 135 ? 1.401 -17.408 -37.757 1.00 13.64 115 ARG A CA 1
ATOM 875 C C . ARG A 1 135 ? 1.511 -18.885 -38.065 1.00 14.83 115 ARG A C 1
ATOM 876 O O . ARG A 1 135 ? 1.622 -19.705 -37.147 1.00 13.76 115 ARG A O 1
ATOM 884 N N . GLU A 1 136 ? 1.462 -19.261 -39.331 1.00 15.06 116 GLU A N 1
ATOM 885 C CA . GLU A 1 136 ? 1.449 -20.691 -39.654 1.00 15.85 116 GLU A CA 1
ATOM 886 C C . GLU A 1 136 ? 2.726 -21.334 -39.128 1.00 14.38 116 GLU A C 1
ATOM 887 O O . GLU A 1 136 ? 2.653 -22.431 -38.550 1.00 14.61 116 GLU A O 1
ATOM 893 N N . ARG A 1 137 ? 3.879 -20.733 -39.332 1.00 15.19 117 ARG A N 1
ATOM 894 C CA . ARG A 1 137 ? 5.154 -21.306 -38.928 1.00 15.02 117 ARG A CA 1
ATOM 895 C C . ARG A 1 137 ? 5.222 -21.357 -37.392 1.00 13.87 117 ARG A C 1
ATOM 896 O O . ARG A 1 137 ? 5.707 -22.339 -36.816 1.00 13.67 117 ARG A O 1
ATOM 904 N N . ILE A 1 138 ? 4.784 -20.295 -36.746 1.00 13.49 118 ILE A N 1
ATOM 905 C CA . ILE A 1 138 ? 4.833 -20.275 -35.262 1.00 13.34 118 ILE A CA 1
ATOM 906 C C . ILE A 1 138 ? 3.926 -21.380 -34.728 1.00 13.10 118 ILE A C 1
ATOM 907 O O . ILE A 1 138 ? 4.267 -22.045 -33.734 1.00 12.70 118 ILE A O 1
ATOM 912 N N . THR A 1 139 ? 2.761 -21.538 -35.357 1.00 12.60 119 THR A N 1
ATOM 913 C CA . THR A 1 139 ? 1.761 -22.556 -34.932 1.00 13.72 119 THR A CA 1
ATOM 914 C C . THR A 1 139 ? 2.345 -23.949 -35.145 1.00 13.15 119 THR A C 1
ATOM 915 O O . THR A 1 139 ? 2.272 -24.805 -34.263 1.00 13.15 119 THR A O 1
ATOM 919 N N . LYS A 1 140 ? 2.992 -24.182 -36.277 1.00 14.06 120 LYS A N 1
ATOM 920 C CA . LYS A 1 140 ? 3.574 -25.512 -36.567 1.00 15.04 120 LYS A CA 1
ATOM 921 C C . LYS A 1 140 ? 4.654 -25.804 -35.563 1.00 14.14 120 LYS A C 1
ATOM 922 O O . LYS A 1 140 ? 4.706 -26.918 -35.004 1.00 15.01 120 LYS A O 1
ATOM 928 N N . LEU A 1 141 ? 5.496 -24.827 -35.237 1.00 14.10 121 LEU A N 1
ATOM 929 C CA . LEU A 1 141 ? 6.565 -25.064 -34.257 1.00 13.73 121 LEU A CA 1
ATOM 930 C C . LEU A 1 141 ? 6.004 -25.319 -32.843 1.00 11.81 121 LEU A C 1
ATOM 931 O O . LEU A 1 141 ? 6.494 -26.186 -32.142 1.00 13.15 121 LEU A O 1
ATOM 936 N N . THR A 1 142 ? 4.988 -24.562 -32.441 1.00 11.59 122 THR A N 1
ATOM 937 C CA . THR A 1 142 ? 4.312 -24.754 -31.148 1.00 10.99 122 THR A CA 1
ATOM 938 C C . THR A 1 142 ? 3.812 -26.188 -31.031 1.00 12.04 122 THR A C 1
ATOM 939 O O . THR A 1 142 ? 4.054 -26.859 -30.052 1.00 12.54 122 THR A O 1
ATOM 943 N N . GLU A 1 143 ? 3.136 -26.631 -32.094 1.00 13.28 123 GLU A N 1
ATOM 944 C CA . GLU A 1 143 ? 2.520 -27.968 -32.089 1.00 13.35 123 GLU A CA 1
ATOM 945 C C . GLU A 1 143 ? 3.607 -29.014 -32.069 1.00 13.49 123 GLU A C 1
ATOM 946 O O . GLU A 1 143 ? 3.455 -29.997 -31.361 1.00 12.75 123 GLU A O 1
ATOM 952 N N . GLU A 1 144 ? 4.711 -2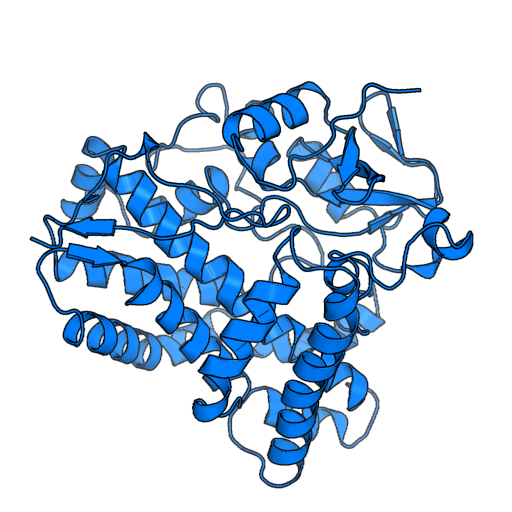8.840 -32.791 1.00 14.15 124 GLU A N 1
ATOM 953 C CA . GLU A 1 144 ? 5.836 -29.817 -32.763 1.00 13.74 124 GLU A CA 1
ATOM 954 C C . GLU A 1 144 ? 6.444 -29.898 -31.373 1.00 12.80 124 GLU A C 1
ATOM 955 O O . GLU A 1 144 ? 6.809 -30.956 -30.891 1.00 15.26 124 GLU A O 1
ATOM 961 N N . LEU A 1 145 ? 6.606 -28.748 -30.708 1.00 12.20 125 LEU A N 1
ATOM 962 C CA . LEU A 1 145 ? 7.182 -28.780 -29.363 1.00 12.42 125 LEU A CA 1
ATOM 963 C C . LEU A 1 145 ? 6.251 -29.481 -28.381 1.00 11.47 125 LEU A C 1
ATOM 964 O O . LEU A 1 145 ? 6.753 -30.219 -27.533 1.00 12.18 125 LEU A O 1
ATOM 969 N N . LEU A 1 146 ? 4.944 -29.300 -28.511 1.00 11.48 126 LEU A N 1
ATOM 970 C CA . LEU A 1 146 ? 3.984 -30.050 -27.669 1.00 11.47 126 LEU A CA 1
ATOM 971 C C . LEU A 1 146 ? 4.066 -31.544 -27.964 1.00 12.70 126 LEU A C 1
ATOM 972 O O . LEU A 1 146 ? 4.025 -32.329 -27.032 1.00 13.13 126 LEU A O 1
ATOM 977 N N . ASP A 1 147 ? 4.206 -31.873 -29.230 1.00 12.37 127 ASP A N 1
ATOM 978 C CA . ASP A 1 147 ? 4.313 -33.289 -29.664 1.00 13.79 127 ASP A CA 1
ATOM 979 C C . ASP A 1 147 ? 5.520 -33.964 -29.019 1.00 15.32 127 ASP A C 1
ATOM 980 O O . ASP A 1 147 ? 5.432 -35.172 -28.737 1.00 15.90 127 ASP A O 1
ATOM 985 N N . ARG A 1 148 ? 6.597 -33.239 -28.709 1.00 15.54 128 ARG A N 1
ATOM 986 C CA . ARG A 1 148 ? 7.863 -33.804 -28.227 1.00 15.98 128 ARG A CA 1
ATOM 987 C C . ARG A 1 148 ? 7.907 -33.913 -26.708 1.00 15.57 128 ARG A C 1
ATOM 988 O O . ARG A 1 148 ? 8.841 -34.510 -26.188 1.00 18.40 128 ARG A O 1
ATOM 996 N N . LEU A 1 149 ? 6.949 -33.342 -25.980 1.00 15.10 129 LEU A N 1
ATOM 997 C CA . LEU A 1 149 ? 6.972 -33.409 -24.503 1.00 16.99 129 LEU A CA 1
ATOM 998 C C . LEU A 1 149 ? 6.922 -34.852 -24.037 1.00 18.75 129 LEU A C 1
ATOM 999 O O . LEU A 1 149 ? 6.065 -35.572 -24.509 1.00 18.35 129 LEU A O 1
ATOM 1004 N N . THR A 1 150 ? 7.796 -35.207 -23.114 1.00 19.46 130 THR A N 1
ATOM 1005 C CA . THR A 1 150 ? 7.901 -36.610 -22.678 1.00 20.97 130 THR A CA 1
ATOM 1006 C C . THR A 1 150 ? 7.875 -36.661 -21.164 1.00 19.45 130 THR A C 1
ATOM 1007 O O . THR A 1 150 ? 8.605 -35.895 -20.504 1.00 21.34 130 THR A O 1
ATOM 1011 N N . GLY A 1 151 ? 7.060 -37.565 -20.650 1.00 20.59 131 GLY A N 1
ATOM 1012 C CA . GLY A 1 151 ? 6.939 -37.766 -19.206 1.00 20.14 131 GLY A CA 1
ATOM 1013 C C . GLY A 1 151 ? 5.721 -37.098 -18.626 1.00 18.80 131 GLY A C 1
ATOM 1014 O O . GLY A 1 151 ? 5.132 -36.211 -19.253 1.00 18.34 131 GLY A O 1
ATOM 1015 N N . GLU A 1 152 ? 5.334 -37.516 -17.446 1.00 16.84 132 GLU A N 1
ATOM 1016 C CA . GLU A 1 152 ? 4.132 -37.022 -16.776 1.00 16.58 132 GLU A CA 1
ATOM 1017 C C . GLU A 1 152 ? 4.393 -35.598 -16.261 1.00 15.21 132 GLU A C 1
ATOM 1018 O O . GLU A 1 152 ? 3.450 -34.833 -16.169 1.00 15.42 132 GLU A O 1
ATOM 1024 N N . VAL A 1 153 ? 5.610 -35.318 -15.852 1.00 14.52 133 VAL A N 1
ATOM 1025 C CA . VAL A 1 153 ? 6.031 -33.999 -15.297 1.00 13.71 133 VAL A CA 1
ATOM 1026 C C . VAL A 1 153 ? 7.172 -33.535 -16.173 1.00 14.50 133 VAL A C 1
ATOM 1027 O O . VAL A 1 153 ? 8.110 -34.282 -16.467 1.00 15.22 133 VAL A O 1
ATOM 1031 N N . VAL A 1 154 ? 7.081 -32.305 -16.635 1.00 12.88 134 VAL A N 1
ATOM 1032 C CA . VAL A 1 154 ? 8.122 -31.692 -17.471 1.00 13.04 134 VAL A CA 1
ATOM 1033 C C . VAL A 1 154 ? 8.514 -30.354 -16.855 1.00 12.19 134 VAL A C 1
ATOM 1034 O O . VAL A 1 154 ? 7.726 -29.747 -16.119 1.00 11.98 134 VAL A O 1
ATOM 1038 N N . ASP A 1 155 ? 9.703 -29.927 -17.223 1.00 11.91 135 ASP A N 1
ATOM 1039 C CA . ASP A 1 155 ? 10.073 -28.525 -17.045 1.00 11.08 135 ASP A CA 1
ATOM 1040 C C . ASP A 1 155 ? 9.537 -27.858 -18.299 1.00 9.98 135 ASP A C 1
ATOM 1041 O O . ASP A 1 155 ? 10.155 -27.915 -19.365 1.00 11.01 135 ASP A O 1
ATOM 1046 N N . LEU A 1 156 ? 8.370 -27.240 -18.157 1.00 9.95 136 LEU A N 1
ATOM 1047 C CA . LEU A 1 156 ? 7.688 -26.633 -19.319 1.00 10.15 136 LEU A CA 1
ATOM 1048 C C . LEU A 1 156 ? 8.490 -25.439 -19.829 1.00 10.62 136 LEU A C 1
ATOM 1049 O O . LEU A 1 156 ? 8.263 -24.997 -20.951 1.00 10.69 136 LEU A O 1
ATOM 1054 N N . LYS A 1 157 ? 9.341 -24.845 -18.982 1.00 10.16 137 LYS A N 1
ATOM 1055 C CA . LYS A 1 157 ? 10.210 -23.778 -19.497 1.00 10.38 137 LYS A CA 1
ATOM 1056 C C . LYS A 1 157 ? 11.227 -24.347 -20.476 1.00 11.41 137 LYS A C 1
ATOM 1057 O O . LYS A 1 157 ? 11.233 -23.993 -21.637 1.00 11.26 137 LYS A O 1
ATOM 1063 N N . ALA A 1 158 ? 12.054 -25.273 -20.017 1.00 11.73 138 ALA A N 1
ATOM 1064 C CA . ALA A 1 158 ? 13.097 -25.838 -20.882 1.00 12.22 138 ALA A CA 1
ATOM 1065 C C . ALA A 1 158 ? 12.500 -26.505 -22.116 1.00 11.86 138 ALA A C 1
ATOM 1066 O O . ALA A 1 158 ? 13.068 -26.429 -23.234 1.00 12.98 138 ALA A O 1
ATOM 1068 N N . ASP A 1 159 ? 11.325 -27.124 -21.968 1.00 11.11 139 ASP A N 1
ATOM 1069 C CA . ASP A 1 159 ? 10.823 -27.992 -23.061 1.00 12.43 139 ASP A CA 1
ATOM 1070 C C . ASP A 1 159 ? 9.839 -27.296 -23.974 1.00 12.29 139 ASP A C 1
ATOM 1071 O O . ASP A 1 159 ? 9.439 -27.893 -24.994 1.00 13.92 139 ASP A O 1
ATOM 1076 N N . PHE A 1 160 ? 9.389 -26.104 -23.670 1.00 10.06 140 PHE A N 1
ATOM 1077 C CA . PHE A 1 160 ? 8.320 -25.481 -24.446 1.00 10.48 140 PHE A CA 1
ATOM 1078 C C . PHE A 1 160 ? 8.508 -23.956 -24.491 1.00 10.20 140 PHE A C 1
ATOM 1079 O O . PHE A 1 160 ? 8.661 -23.367 -25.554 1.00 11.76 140 PHE A O 1
ATOM 1087 N N . ALA A 1 161 ? 8.401 -23.300 -23.339 1.00 10.54 141 ALA A N 1
ATOM 1088 C CA . ALA A 1 161 ? 8.395 -21.838 -23.311 1.00 9.99 141 ALA A CA 1
ATOM 1089 C C . ALA A 1 161 ? 9.731 -21.264 -23.764 1.00 10.50 141 ALA A C 1
ATOM 1090 O O . ALA A 1 161 ? 9.732 -20.200 -24.396 1.00 10.56 141 ALA A O 1
ATOM 1092 N N . TYR A 1 162 ? 10.843 -21.917 -23.484 1.00 10.59 142 TYR A N 1
ATOM 1093 C CA . TYR A 1 162 ? 12.171 -21.434 -23.902 1.00 10.68 142 TYR A CA 1
ATOM 1094 C C . TYR A 1 162 ? 12.345 -21.656 -25.397 1.00 10.82 142 TYR A C 1
ATOM 1095 O O . TYR A 1 162 ? 12.655 -20.739 -26.154 1.00 11.53 142 TYR A O 1
ATOM 1104 N N . PRO A 1 163 ? 12.212 -22.897 -25.943 1.00 11.56 143 PRO A N 1
ATOM 1105 C CA . PRO A 1 163 ? 12.561 -23.075 -27.327 1.00 11.96 143 PRO A CA 1
ATOM 1106 C C . PRO A 1 163 ? 11.707 -22.303 -28.314 1.00 11.69 143 PRO A C 1
ATOM 1107 O O . PRO A 1 163 ? 12.240 -21.847 -29.334 1.00 12.30 143 PRO A O 1
ATOM 1111 N N . LEU A 1 164 ? 10.396 -22.141 -28.095 1.00 11.56 144 LEU A N 1
ATOM 1112 C CA . LEU A 1 164 ? 9.567 -21.503 -29.117 1.00 11.84 144 LEU A CA 1
ATOM 1113 C C . LEU A 1 164 ? 10.082 -20.118 -29.475 1.00 10.78 144 LEU A C 1
ATOM 1114 O O . LEU A 1 164 ? 10.397 -19.873 -30.646 1.00 11.57 144 LEU A O 1
ATOM 1119 N N . PRO A 1 165 ? 10.267 -19.176 -28.513 1.00 9.88 145 PRO A N 1
ATOM 1120 C CA . PRO A 1 165 ? 10.685 -17.849 -28.909 1.00 9.09 145 PRO A CA 1
ATOM 1121 C C . PRO A 1 165 ? 12.109 -17.776 -29.408 1.00 9.48 145 PRO A C 1
ATOM 1122 O O . PRO A 1 165 ? 12.422 -16.956 -30.233 1.00 10.50 145 PRO A O 1
ATOM 1126 N N . MET A 1 166 ? 12.973 -18.660 -28.934 1.00 10.45 146 MET A N 1
ATOM 1127 C CA . MET A 1 166 ? 14.344 -18.689 -29.459 1.00 10.74 146 MET A CA 1
ATOM 1128 C C . MET A 1 166 ? 14.389 -19.182 -30.903 1.00 9.96 146 MET A C 1
ATOM 1129 O O . MET A 1 166 ? 15.056 -18.539 -31.713 1.00 11.09 146 MET A O 1
ATOM 1134 N N . TYR A 1 167 ? 13.651 -20.216 -31.219 1.00 10.72 147 TYR A N 1
ATOM 1135 C CA . TYR A 1 167 ? 13.606 -20.645 -32.617 1.00 11.40 147 TYR A CA 1
ATOM 1136 C C . TYR A 1 167 ? 12.992 -19.579 -33.483 1.00 11.68 147 TYR A C 1
ATOM 1137 O O . TYR A 1 167 ? 13.476 -19.362 -34.604 1.00 13.11 147 TYR A O 1
ATOM 1146 N N . VAL A 1 168 ? 11.938 -18.897 -33.040 1.00 10.79 148 VAL A N 1
ATOM 1147 C CA . VAL A 1 168 ? 11.296 -17.857 -33.878 1.00 12.37 148 VAL A CA 1
ATOM 1148 C C . VAL A 1 168 ? 12.282 -16.760 -34.165 1.00 12.38 148 VAL A C 1
ATOM 1149 O O . VAL A 1 168 ? 12.435 -16.337 -35.325 1.00 13.11 148 VAL A O 1
ATOM 1153 N N . VAL A 1 169 ? 12.924 -16.203 -33.153 1.00 11.89 149 VAL A N 1
ATOM 1154 C CA . VAL A 1 169 ? 13.823 -15.050 -33.396 1.00 12.03 149 VAL A CA 1
ATOM 1155 C C . VAL A 1 169 ? 15.061 -15.475 -34.183 1.00 12.53 149 VAL A C 1
ATOM 1156 O O . VAL A 1 169 ? 15.575 -14.696 -35.043 1.00 12.60 149 VAL A O 1
ATOM 1160 N N . ALA A 1 170 ? 15.554 -16.664 -33.898 1.00 12.56 150 ALA A N 1
ATOM 1161 C CA . ALA A 1 170 ? 16.723 -17.149 -34.684 1.00 14.28 150 ALA A CA 1
ATOM 1162 C C . ALA A 1 170 ? 16.351 -17.251 -36.173 1.00 13.96 150 ALA A C 1
ATOM 1163 O O . ALA A 1 170 ? 17.178 -16.801 -37.023 1.00 14.60 150 ALA A O 1
ATOM 1165 N N . ASP A 1 171 ? 15.198 -17.762 -36.478 1.00 14.50 151 ASP A N 1
ATOM 1166 C CA . ASP A 1 171 ? 14.787 -17.865 -37.892 1.00 16.99 151 ASP A CA 1
ATOM 1167 C C . ASP A 1 171 ? 14.620 -16.461 -38.473 1.00 15.83 151 ASP A C 1
ATOM 1168 O O . ASP A 1 171 ? 15.099 -16.215 -39.569 1.00 16.86 151 ASP A O 1
ATOM 1173 N N . LEU A 1 172 ? 13.989 -15.556 -37.740 1.00 14.86 152 LEU A N 1
ATOM 1174 C CA . LEU A 1 172 ? 13.804 -14.176 -38.227 1.00 15.08 152 LEU A CA 1
ATOM 1175 C C . LEU A 1 172 ? 15.149 -13.557 -38.553 1.00 13.28 152 LEU A C 1
ATOM 1176 O O . LEU A 1 172 ? 15.244 -12.816 -39.601 1.00 14.06 152 LEU A O 1
ATOM 1181 N N . MET A 1 173 ? 16.188 -13.758 -37.763 1.00 12.84 153 MET A N 1
ATOM 1182 C CA . MET A 1 173 ? 17.481 -13.096 -37.903 1.00 12.95 153 MET A CA 1
ATOM 1183 C C . MET A 1 173 ? 18.514 -13.911 -38.710 1.00 12.59 153 MET A C 1
ATOM 1184 O O . MET A 1 173 ? 19.618 -13.454 -38.838 1.00 14.39 153 MET A O 1
ATOM 1189 N N . GLY A 1 174 ? 18.146 -15.077 -39.179 1.00 13.08 154 GLY A N 1
ATOM 1190 C CA . GLY A 1 174 ? 19.116 -15.825 -40.004 1.00 14.51 154 GLY A CA 1
ATOM 1191 C C . GLY A 1 174 ? 20.155 -16.588 -39.202 1.00 14.43 154 GLY A C 1
ATOM 1192 O O . GLY A 1 174 ? 21.182 -16.948 -39.786 1.00 15.44 154 GLY A O 1
ATOM 1193 N N . ILE A 1 175 ? 19.966 -16.757 -37.907 1.00 14.82 155 ILE A N 1
ATOM 1194 C CA . ILE A 1 175 ? 20.911 -17.469 -37.013 1.00 15.96 155 ILE A CA 1
ATOM 1195 C C . ILE A 1 175 ? 20.782 -18.955 -37.337 1.00 15.40 155 ILE A C 1
ATOM 1196 O O . ILE A 1 175 ? 19.701 -19.463 -37.291 1.00 16.95 155 ILE A O 1
ATOM 1201 N N . ASP A 1 176 ? 21.909 -19.620 -37.503 1.00 16.29 156 ASP A N 1
ATOM 1202 C CA . ASP A 1 176 ? 21.935 -21.088 -37.677 1.00 16.67 156 ASP A CA 1
ATOM 1203 C C . ASP A 1 176 ? 21.450 -21.769 -36.390 1.00 15.66 156 ASP A C 1
ATOM 1204 O O . ASP A 1 176 ? 21.994 -21.501 -35.339 1.00 14.00 156 ASP A O 1
ATOM 1209 N N . GLU A 1 177 ? 20.461 -22.646 -36.475 1.00 15.97 157 GLU A N 1
ATOM 1210 C CA . GLU A 1 177 ? 19.911 -23.373 -35.326 1.00 17.09 157 GLU A CA 1
ATOM 1211 C C . GLU A 1 177 ? 21.020 -24.100 -34.584 1.00 13.65 157 GLU A C 1
ATOM 1212 O O . GLU A 1 177 ? 20.907 -24.307 -33.389 1.00 13.98 157 GLU A O 1
ATOM 1218 N N . ALA A 1 178 ? 22.066 -24.537 -35.307 1.00 15.47 158 ALA A N 1
ATOM 1219 C CA . ALA A 1 178 ? 23.144 -25.300 -34.665 1.00 16.37 158 ALA A CA 1
ATOM 1220 C C . ALA A 1 178 ? 23.872 -24.448 -33.623 1.00 14.29 158 ALA A C 1
ATOM 1221 O O . ALA A 1 178 ? 24.550 -25.010 -32.742 1.00 12.36 158 ALA A O 1
ATOM 1223 N N . ARG A 1 179 ? 23.753 -23.124 -33.711 1.00 12.31 159 ARG A N 1
ATOM 1224 C CA . ARG A 1 179 ? 24.419 -22.227 -32.759 1.00 12.66 159 ARG A CA 1
ATOM 1225 C C . ARG A 1 179 ? 23.545 -21.981 -31.535 1.00 11.62 159 ARG A C 1
ATOM 1226 O O . ARG A 1 179 ? 24.045 -21.346 -30.583 1.00 11.82 159 ARG A O 1
ATOM 1234 N N . LEU A 1 180 ? 22.304 -22.430 -31.510 1.00 12.23 160 LEU A N 1
ATOM 1235 C CA . LEU A 1 180 ? 21.420 -21.993 -30.414 1.00 11.60 160 LEU A CA 1
ATOM 1236 C C . LEU A 1 180 ? 21.881 -22.558 -29.092 1.00 11.79 160 LEU A C 1
ATOM 1237 O O . LEU A 1 180 ? 21.756 -21.834 -28.089 1.00 12.51 160 LEU A O 1
ATOM 1242 N N . PRO A 1 181 ? 22.357 -23.802 -28.938 1.00 11.47 161 PRO A N 1
ATOM 1243 C CA . PRO A 1 181 ? 22.783 -24.248 -27.631 1.00 11.48 161 PRO A CA 1
ATOM 1244 C C . PRO A 1 181 ? 23.881 -23.369 -27.005 1.00 11.08 161 PRO A C 1
ATOM 1245 O O . PRO A 1 181 ? 23.827 -22.969 -25.830 1.00 12.68 161 PRO A O 1
ATOM 1249 N N . ARG A 1 182 ? 24.868 -22.994 -27.805 1.00 11.16 162 ARG A N 1
ATOM 1250 C CA . ARG A 1 182 ? 25.952 -22.168 -27.301 1.00 11.45 162 ARG A CA 1
ATOM 1251 C C . ARG A 1 182 ? 25.445 -20.757 -26.980 1.00 10.63 162 ARG A C 1
ATOM 1252 O O . ARG A 1 182 ? 25.837 -20.206 -25.941 1.00 10.78 162 ARG A O 1
ATOM 1260 N N . LEU A 1 183 ? 24.553 -20.243 -27.823 1.00 11.12 163 LEU A N 1
ATOM 1261 C CA . LEU A 1 183 ? 23.953 -18.933 -27.509 1.00 11.78 163 LEU A CA 1
ATOM 1262 C C . LEU A 1 183 ? 23.235 -19.016 -26.178 1.00 10.99 163 LEU A C 1
ATOM 1263 O O . LEU A 1 183 ? 23.338 -18.072 -25.338 1.00 11.42 163 LEU A O 1
ATOM 1268 N N . GLY A 1 184 ? 22.540 -20.085 -25.887 1.00 11.33 164 GLY A N 1
ATOM 1269 C CA . GLY A 1 184 ? 21.870 -20.260 -24.605 1.00 10.80 164 GLY A CA 1
ATOM 1270 C C . GLY A 1 184 ? 22.851 -20.244 -23.452 1.00 12.83 164 GLY A C 1
ATOM 1271 O O . GLY A 1 184 ? 22.607 -19.595 -22.386 1.00 13.37 164 GLY A O 1
ATOM 1272 N N . GLU A 1 185 ? 23.999 -20.876 -23.585 1.00 11.81 165 GLU A N 1
ATOM 1273 C CA . GLU A 1 185 ? 24.988 -20.844 -22.511 1.00 12.99 165 GLU A CA 1
ATOM 1274 C C . GLU A 1 185 ? 25.536 -19.439 -22.311 1.00 11.59 165 GLU A C 1
ATOM 1275 O O . GLU A 1 185 ? 25.748 -19.018 -21.155 1.00 12.88 165 GLU A O 1
ATOM 1281 N N . LEU A 1 186 ? 25.761 -18.680 -23.375 1.00 10.55 166 LEU A N 1
ATOM 1282 C CA . LEU A 1 186 ? 26.321 -17.323 -23.291 1.00 10.30 166 LEU A CA 1
ATOM 1283 C C . LEU A 1 186 ? 25.287 -16.413 -22.674 1.00 10.34 166 LEU A C 1
ATOM 1284 O O . LEU A 1 186 ? 25.648 -15.578 -21.879 1.00 10.96 166 LEU A O 1
ATOM 1289 N N . PHE A 1 187 ? 24.018 -16.527 -23.064 1.00 10.13 167 PHE A N 1
ATOM 1290 C CA . PHE A 1 187 ? 22.988 -15.644 -22.460 1.00 10.89 167 PHE A CA 1
ATOM 1291 C C . PHE A 1 187 ? 22.853 -15.967 -20.991 1.00 10.79 167 PHE A C 1
ATOM 1292 O O . PHE A 1 187 ? 22.601 -14.990 -20.217 1.00 11.42 167 PHE A O 1
ATOM 1300 N N . GLU A 1 188 ? 22.965 -17.199 -20.567 1.00 10.72 168 GLU A N 1
ATOM 1301 C CA . GLU A 1 188 ? 22.900 -17.500 -19.119 1.00 12.14 168 GLU A CA 1
ATOM 1302 C C . GLU A 1 188 ? 23.971 -16.680 -18.394 1.00 12.64 168 GLU A C 1
ATOM 1303 O O . GLU A 1 188 ? 23.705 -16.070 -17.373 1.00 13.98 168 GLU A O 1
ATOM 1309 N N . LYS A 1 189 ? 25.184 -16.619 -18.918 1.00 11.86 169 LYS A N 1
ATOM 1310 C CA . LYS A 1 189 ? 26.240 -15.837 -18.259 1.00 12.92 169 LYS A CA 1
ATOM 1311 C C . LYS A 1 189 ? 26.006 -14.359 -18.405 1.00 11.78 169 LYS A C 1
ATOM 1312 O O . LYS A 1 189 ? 26.298 -13.555 -17.475 1.00 12.16 169 LYS A O 1
ATOM 1318 N N . PHE A 1 190 ? 25.526 -13.873 -19.540 1.00 10.50 170 PHE A N 1
ATOM 1319 C CA . PHE A 1 190 ? 25.257 -12.456 -19.776 1.00 10.59 170 PHE A CA 1
ATOM 1320 C C . PHE A 1 190 ? 24.300 -11.949 -18.703 1.00 11.86 170 PHE A C 1
ATOM 1321 O O . PHE A 1 190 ? 24.437 -10.775 -18.248 1.00 12.94 170 PHE A O 1
ATOM 1329 N N . PHE A 1 191 ? 23.238 -12.716 -18.434 1.00 11.61 171 PHE A N 1
ATOM 1330 C CA . PHE A 1 191 ? 22.158 -12.234 -17.563 1.00 11.11 171 PHE A CA 1
ATOM 1331 C C . PHE A 1 191 ? 22.457 -12.430 -16.102 1.00 9.86 171 PHE A C 1
ATOM 1332 O O . PHE A 1 191 ? 21.718 -11.720 -15.323 1.00 11.62 171 PHE A O 1
ATOM 1340 N N . SER A 1 192 ? 23.267 -13.356 -15.692 1.00 10.13 172 SER A N 1
ATOM 1341 C CA . SER A 1 192 ? 23.384 -13.669 -14.287 1.00 10.49 172 SER A CA 1
ATOM 1342 C C . SER A 1 192 ? 24.181 -12.591 -13.541 1.00 10.94 172 SER A C 1
ATOM 1343 O O . SER A 1 192 ? 25.315 -12.244 -13.931 1.00 11.64 172 SER A O 1
ATOM 1346 N N . THR A 1 193 ? 23.667 -12.132 -12.411 1.00 10.50 173 THR A N 1
ATOM 1347 C CA . THR A 1 193 ? 24.429 -11.249 -11.509 1.00 10.26 173 THR A CA 1
ATOM 1348 C C . THR A 1 193 ? 25.640 -11.986 -10.934 1.00 10.83 173 THR A C 1
ATOM 1349 O O . THR A 1 193 ? 26.518 -11.328 -10.363 1.00 11.94 173 THR A O 1
ATOM 1353 N N . GLN A 1 194 ? 25.618 -13.291 -10.969 1.00 9.86 174 GLN A N 1
ATOM 1354 C CA . GLN A 1 194 ? 26.624 -14.153 -10.304 1.00 11.03 174 GLN A CA 1
ATOM 1355 C C . GLN A 1 194 ? 27.725 -14.562 -11.273 1.00 12.07 174 GLN A C 1
ATOM 1356 O O . GLN A 1 194 ? 28.624 -15.304 -10.833 1.00 13.66 174 GLN A O 1
ATOM 1362 N N . THR A 1 195 ? 27.727 -14.093 -12.497 1.00 11.09 175 THR A N 1
ATOM 1363 C CA . THR A 1 195 ? 28.810 -14.450 -13.444 1.00 11.45 175 THR A CA 1
ATOM 1364 C C . THR A 1 195 ? 30.070 -13.803 -12.925 1.00 11.87 175 THR A C 1
ATOM 1365 O O . THR A 1 195 ? 30.064 -12.608 -12.624 1.00 12.19 175 THR A O 1
ATOM 1369 N N . PRO A 1 196 ? 31.173 -14.577 -12.774 1.00 12.59 176 PRO A N 1
ATOM 1370 C CA . PRO A 1 196 ? 32.387 -13.946 -12.264 1.00 13.47 176 PRO A CA 1
ATOM 1371 C C . PRO A 1 196 ? 32.815 -12.834 -13.193 1.00 12.53 176 PRO A C 1
ATOM 1372 O O . PRO A 1 196 ? 32.724 -12.980 -14.435 1.00 11.62 176 PRO A O 1
ATOM 1376 N N . PRO A 1 197 ? 33.265 -11.694 -12.664 1.00 14.50 177 PRO A N 1
ATOM 1377 C CA . PRO A 1 197 ? 33.725 -10.577 -13.468 1.00 14.60 177 PRO A CA 1
ATOM 1378 C C . PRO A 1 197 ? 34.685 -11.047 -14.550 1.00 12.81 177 PRO A C 1
ATOM 1379 O O . PRO A 1 197 ? 34.628 -10.510 -15.635 1.00 13.11 177 PRO A O 1
ATOM 1383 N N . ALA A 1 198 ? 35.570 -11.985 -14.251 1.00 13.71 178 ALA A N 1
ATOM 1384 C CA . ALA A 1 198 ? 36.587 -12.400 -15.218 1.00 14.40 178 ALA A CA 1
ATOM 1385 C C . ALA A 1 198 ? 35.985 -13.092 -16.431 1.00 14.49 178 ALA A C 1
ATOM 1386 O O . ALA A 1 198 ? 36.708 -13.415 -17.354 1.00 15.60 178 ALA A O 1
ATOM 1388 N N . GLU A 1 199 ? 34.698 -13.424 -16.450 1.00 12.84 179 GLU A N 1
ATOM 1389 C CA . GLU A 1 199 ? 34.016 -14.126 -17.560 1.00 12.43 179 GLU A CA 1
ATOM 1390 C C . GLU A 1 199 ? 33.140 -13.140 -18.331 1.00 12.65 179 GLU A C 1
ATOM 1391 O O . GLU A 1 199 ? 32.600 -13.470 -19.363 1.00 12.27 179 GLU A O 1
ATOM 1397 N N . VAL A 1 200 ? 32.945 -11.941 -17.805 1.00 11.13 180 VAL A N 1
ATOM 1398 C CA . VAL A 1 200 ? 31.966 -10.994 -18.374 1.00 11.82 180 VAL A CA 1
ATOM 1399 C C . VAL A 1 200 ? 32.375 -10.599 -19.760 1.00 11.99 180 VAL A C 1
ATOM 1400 O O . VAL A 1 200 ? 31.525 -10.662 -20.707 1.00 11.58 180 VAL A O 1
ATOM 1404 N N . ILE A 1 201 ? 33.580 -10.097 -19.976 1.00 11.58 181 ILE A N 1
ATOM 1405 C CA . ILE A 1 201 ? 33.991 -9.539 -21.274 1.00 12.45 181 ILE A CA 1
ATOM 1406 C C . ILE A 1 201 ? 34.076 -10.685 -22.285 1.00 11.41 181 ILE A C 1
ATOM 1407 O O . ILE A 1 201 ? 33.622 -10.521 -23.397 1.00 12.39 181 ILE A O 1
ATOM 1412 N N . ALA A 1 202 ? 34.594 -11.828 -21.888 1.00 12.18 182 ALA A N 1
ATOM 1413 C CA . ALA A 1 202 ? 34.720 -12.966 -22.825 1.00 11.43 182 ALA A CA 1
ATOM 1414 C C . ALA A 1 202 ? 33.343 -13.379 -23.331 1.00 11.02 182 ALA A C 1
ATOM 1415 O O . ALA A 1 202 ? 33.184 -13.708 -24.504 1.00 11.85 182 ALA A O 1
ATOM 1417 N N . THR A 1 203 ? 32.331 -13.321 -22.486 1.00 10.93 183 THR A N 1
ATOM 1418 C CA . THR A 1 203 ? 30.961 -13.688 -22.885 1.00 10.89 183 THR A CA 1
ATOM 1419 C C . THR A 1 203 ? 30.508 -12.682 -23.922 1.00 11.07 183 THR A C 1
ATOM 1420 O O . THR A 1 203 ? 29.929 -13.089 -24.945 1.00 11.22 183 THR A O 1
ATOM 1424 N N . LEU A 1 204 ? 30.660 -11.395 -23.663 1.00 9.64 184 LEU A N 1
ATOM 1425 C CA . LEU A 1 204 ? 30.276 -10.357 -24.638 1.00 11.14 184 LEU A CA 1
ATOM 1426 C C . LEU A 1 204 ? 31.009 -10.524 -25.964 1.00 11.14 184 LEU A C 1
ATOM 1427 O O . LEU A 1 204 ? 30.397 -10.367 -27.072 1.00 11.88 184 LEU A O 1
ATOM 1432 N N . THR A 1 205 ? 32.295 -10.863 -25.903 1.00 11.90 185 THR A N 1
ATOM 1433 C CA . THR A 1 205 ? 33.092 -11.009 -27.143 1.00 11.89 185 THR A CA 1
ATOM 1434 C C . THR A 1 205 ? 32.594 -12.209 -27.942 1.00 11.67 185 THR A C 1
ATOM 1435 O O . THR A 1 205 ? 32.399 -12.090 -29.192 1.00 12.65 185 THR A O 1
ATOM 1439 N N . GLU A 1 206 ? 32.305 -13.286 -27.278 1.00 11.69 186 GLU A N 1
ATOM 1440 C CA . GLU A 1 206 ? 31.819 -14.466 -28.002 1.00 11.30 186 GLU A CA 1
ATOM 1441 C C . GLU A 1 206 ? 30.421 -14.247 -28.556 1.00 12.98 186 GLU A C 1
ATOM 1442 O O . GLU A 1 206 ? 30.144 -14.650 -29.685 1.00 12.72 186 GLU A O 1
ATOM 1448 N N . LEU A 1 207 ? 29.524 -13.623 -27.820 1.00 11.97 187 LEU A N 1
ATOM 1449 C CA . LEU A 1 207 ? 28.192 -13.294 -28.348 1.00 12.54 187 LEU A CA 1
ATOM 1450 C C . LEU A 1 207 ? 28.337 -12.431 -29.575 1.00 13.06 187 LEU A C 1
ATOM 1451 O O . LEU A 1 207 ? 27.662 -12.728 -30.594 1.00 13.91 187 LEU A O 1
ATOM 1456 N N . ALA A 1 208 ? 29.130 -11.386 -29.536 1.00 12.20 188 ALA A N 1
ATOM 1457 C CA . ALA A 1 208 ? 29.308 -10.477 -30.694 1.00 13.90 188 ALA A CA 1
ATOM 1458 C C . ALA A 1 208 ? 29.871 -11.292 -31.864 1.00 14.92 188 ALA A C 1
ATOM 1459 O O . ALA A 1 208 ? 29.448 -11.077 -33.011 1.00 16.06 188 ALA A O 1
ATOM 1461 N N . GLY A 1 209 ? 30.735 -12.248 -31.583 1.00 13.60 189 GLY A N 1
ATOM 1462 C CA . GLY A 1 209 ? 31.352 -13.079 -32.628 1.00 13.15 189 GLY A CA 1
ATOM 1463 C C . GLY A 1 209 ? 30.310 -13.877 -33.346 1.00 13.85 189 GLY A C 1
ATOM 1464 O O . GLY A 1 209 ? 30.356 -13.996 -34.574 1.00 14.80 189 GLY A O 1
ATOM 1465 N N . ILE A 1 210 ? 29.364 -14.449 -32.638 1.00 12.01 190 ILE A N 1
ATOM 1466 C CA . ILE A 1 210 ? 28.298 -15.242 -33.291 1.00 11.98 190 ILE A CA 1
ATOM 1467 C C . ILE A 1 210 ? 27.476 -14.324 -34.192 1.00 12.37 190 ILE A C 1
ATOM 1468 O O . ILE A 1 210 ? 27.097 -14.729 -35.301 1.00 12.32 190 ILE A O 1
ATOM 1473 N N . MET A 1 211 ? 27.126 -13.141 -33.723 1.00 12.04 191 MET A N 1
ATOM 1474 C CA . MET A 1 211 ? 26.345 -12.222 -34.541 1.00 12.35 191 MET A CA 1
ATOM 1475 C C . MET A 1 211 ? 27.193 -11.803 -35.748 1.00 12.21 191 MET A C 1
ATOM 1476 O O . MET A 1 211 ? 26.619 -11.714 -36.840 1.00 12.63 191 MET A O 1
ATOM 1481 N N . ALA A 1 212 ? 28.474 -11.525 -35.570 1.00 13.01 192 ALA A N 1
ATOM 1482 C CA . ALA A 1 212 ? 29.330 -11.132 -36.711 1.00 13.10 192 ALA A CA 1
ATOM 1483 C C . ALA A 1 212 ? 29.425 -12.255 -37.755 1.00 13.23 192 ALA A C 1
ATOM 1484 O O . ALA A 1 212 ? 29.356 -11.985 -38.962 1.00 12.85 192 ALA A O 1
ATOM 1486 N N . GLU A 1 213 ? 29.501 -13.488 -37.347 1.00 12.65 193 GLU A N 1
ATOM 1487 C CA . GLU A 1 213 ? 29.589 -14.634 -38.285 1.00 13.56 193 GLU A CA 1
ATOM 1488 C C . GLU A 1 213 ? 28.266 -14.786 -38.996 1.00 12.61 193 GLU A C 1
ATOM 1489 O O . GLU A 1 213 ? 28.201 -15.133 -40.183 1.00 12.23 193 GLU A O 1
ATOM 1495 N N . THR A 1 214 ? 27.171 -14.426 -38.353 1.00 11.32 194 THR A N 1
ATOM 1496 C CA . THR A 1 214 ? 25.850 -14.475 -38.975 1.00 11.21 194 THR A CA 1
ATOM 1497 C C . THR A 1 214 ? 25.746 -13.390 -40.046 1.00 10.04 194 THR A C 1
ATOM 1498 O O . THR A 1 214 ? 25.291 -13.658 -41.177 1.00 9.90 194 THR A O 1
ATOM 1502 N N . VAL A 1 215 ? 26.166 -12.202 -39.738 1.00 10.82 195 VAL A N 1
ATOM 1503 C CA . VAL A 1 215 ? 26.185 -11.080 -40.723 1.00 11.74 195 VAL A CA 1
ATOM 1504 C C . VAL A 1 215 ? 27.076 -11.463 -41.905 1.00 12.83 195 VAL A C 1
ATOM 1505 O O . VAL A 1 215 ? 26.681 -11.261 -43.044 1.00 11.98 195 VAL A O 1
ATOM 1509 N N . ALA A 1 216 ? 28.262 -11.993 -41.643 1.00 12.26 196 ALA A N 1
ATOM 1510 C CA . ALA A 1 216 ? 29.175 -12.323 -42.756 1.00 12.56 196 ALA A CA 1
ATOM 1511 C C . ALA A 1 216 ? 28.510 -13.364 -43.635 1.00 12.70 196 ALA A C 1
ATOM 1512 O O . ALA A 1 216 ? 28.569 -13.312 -44.894 1.00 12.27 196 ALA A O 1
ATOM 1514 N N . ALA A 1 217 ? 27.848 -14.354 -43.071 1.00 10.96 197 ALA A N 1
ATOM 1515 C CA . ALA A 1 217 ? 27.179 -15.407 -43.825 1.00 11.20 197 ALA A CA 1
ATOM 1516 C C . ALA A 1 217 ? 26.080 -14.818 -44.687 1.00 11.09 197 ALA A C 1
ATOM 1517 O O . ALA A 1 217 ? 25.937 -15.179 -45.851 1.00 12.26 197 ALA A O 1
ATOM 1519 N N . LYS A 1 218 ? 25.251 -13.943 -44.118 1.00 11.16 198 LYS A N 1
ATOM 1520 C CA . LYS A 1 218 ? 24.090 -13.432 -44.864 1.00 11.62 198 LYS A CA 1
ATOM 1521 C C . LYS A 1 218 ? 24.527 -12.380 -45.878 1.00 11.11 198 LYS A C 1
ATOM 1522 O O . LYS A 1 218 ? 23.717 -12.203 -46.822 1.00 14.00 198 LYS A O 1
ATOM 1528 N N . ARG A 1 219 ? 25.681 -11.789 -45.762 1.00 11.04 199 ARG A N 1
ATOM 1529 C CA . ARG A 1 219 ? 26.213 -10.932 -46.808 1.00 12.58 199 ARG A CA 1
ATOM 1530 C C . ARG A 1 219 ? 26.639 -11.801 -47.995 1.00 12.46 199 ARG A C 1
ATOM 1531 O O . ARG A 1 219 ? 26.332 -11.482 -49.135 1.00 15.22 199 ARG A O 1
ATOM 1539 N N . ALA A 1 220 ? 27.330 -12.893 -47.700 1.00 12.04 200 ALA A N 1
ATOM 1540 C CA . ALA A 1 220 ? 27.821 -13.778 -48.777 1.00 12.25 200 ALA A CA 1
ATOM 1541 C C . ALA A 1 220 ? 26.708 -14.551 -49.421 1.00 12.40 200 ALA A C 1
ATOM 1542 O O . ALA A 1 220 ? 26.786 -14.837 -50.657 1.00 14.63 200 ALA A O 1
ATOM 1544 N N . ALA A 1 221 ? 25.709 -15.001 -48.649 1.00 11.55 201 ALA A N 1
ATOM 1545 C CA . ALA A 1 221 ? 24.648 -15.909 -49.083 1.00 12.40 201 ALA A CA 1
ATOM 1546 C C . ALA A 1 221 ? 23.323 -15.386 -48.557 1.00 13.15 201 ALA A C 1
ATOM 1547 O O . ALA A 1 221 ? 22.774 -15.914 -47.597 1.00 12.89 201 ALA A O 1
ATOM 1549 N N . PRO A 1 222 ? 22.816 -14.304 -49.153 1.00 13.09 202 PRO A N 1
ATOM 1550 C CA . PRO A 1 222 ? 21.649 -13.641 -48.618 1.00 14.67 202 PRO A CA 1
ATOM 1551 C C . PRO A 1 222 ? 20.421 -14.524 -48.712 1.00 15.22 202 PRO A C 1
ATOM 1552 O O . PRO A 1 222 ? 20.239 -15.336 -49.627 1.00 17.06 202 PRO A O 1
ATOM 1556 N N . GLY A 1 223 ? 19.605 -14.490 -47.675 1.00 15.89 203 GLY A N 1
ATOM 1557 C CA . GLY A 1 223 ? 18.344 -15.231 -47.609 1.00 16.97 203 GLY A CA 1
ATOM 1558 C C . GLY A 1 223 ? 17.139 -14.295 -47.441 1.00 15.66 203 GLY A C 1
ATOM 1559 O O . GLY A 1 223 ? 17.244 -13.093 -47.724 1.00 17.15 203 GLY A O 1
ATOM 1560 N N . ASP A 1 224 ? 16.048 -14.866 -46.941 1.00 17.93 204 ASP A N 1
ATOM 1561 C CA . ASP A 1 224 ? 14.766 -14.146 -46.775 1.00 20.42 204 ASP A CA 1
ATOM 1562 C C . ASP A 1 224 ? 14.584 -13.627 -45.344 1.00 20.55 204 ASP A C 1
ATOM 1563 O O . ASP A 1 224 ? 13.502 -13.131 -45.029 1.00 23.57 204 ASP A O 1
ATOM 1568 N N . ASP A 1 225 ? 15.648 -13.622 -44.564 1.00 16.15 205 ASP A N 1
ATOM 1569 C CA . ASP A 1 225 ? 15.633 -13.229 -43.136 1.00 13.63 205 ASP A CA 1
ATOM 1570 C C . ASP A 1 225 ? 15.894 -11.732 -43.041 1.00 12.64 205 ASP A C 1
ATOM 1571 O O . ASP A 1 225 ? 16.290 -11.040 -44.004 1.00 13.09 205 ASP A O 1
ATOM 1576 N N . LEU A 1 226 ? 15.725 -11.194 -41.832 1.00 13.31 206 LEU A N 1
ATOM 1577 C CA . LEU A 1 226 ? 15.848 -9.777 -41.595 1.00 12.45 206 LEU A CA 1
ATOM 1578 C C . LEU A 1 226 ? 17.294 -9.305 -41.613 1.00 11.77 206 LEU A C 1
ATOM 1579 O O . LEU A 1 226 ? 17.583 -8.165 -41.963 1.00 13.33 206 LEU A O 1
ATOM 1584 N N . THR A 1 227 ? 18.253 -10.156 -41.212 1.00 11.77 207 THR A N 1
ATOM 1585 C CA . THR A 1 227 ? 19.657 -9.778 -41.308 1.00 11.32 207 THR A CA 1
ATOM 1586 C C . THR A 1 227 ? 20.079 -9.571 -42.767 1.00 11.02 207 THR A C 1
ATOM 1587 O O . THR A 1 227 ? 20.673 -8.557 -43.072 1.00 11.64 207 THR A O 1
ATOM 1591 N N . SER A 1 228 ? 19.730 -10.515 -43.620 1.00 11.81 208 SER A N 1
ATOM 1592 C CA . SER A 1 228 ? 19.973 -10.405 -45.076 1.00 12.26 208 SER A CA 1
ATOM 1593 C C . SER A 1 228 ? 19.391 -9.068 -45.583 1.00 12.73 208 SER A C 1
ATOM 1594 O O . SER A 1 228 ? 20.054 -8.358 -46.345 1.00 13.86 208 SER A O 1
ATOM 1597 N N . ALA A 1 229 ? 18.184 -8.714 -45.106 1.00 11.46 209 ALA A N 1
ATOM 1598 C CA . ALA A 1 229 ? 17.511 -7.500 -45.615 1.00 13.94 209 ALA A CA 1
ATOM 1599 C C . ALA A 1 229 ? 18.227 -6.269 -45.095 1.00 14.49 209 ALA A C 1
ATOM 1600 O O . ALA A 1 229 ? 18.402 -5.285 -45.851 1.00 13.95 209 ALA A O 1
ATOM 1602 N N . LEU A 1 230 ? 18.698 -6.243 -43.869 1.00 12.71 210 LEU A N 1
ATOM 1603 C CA . LEU A 1 230 ? 19.452 -5.102 -43.357 1.00 13.03 210 LEU A CA 1
ATOM 1604 C C . LEU A 1 230 ? 20.710 -4.887 -44.200 1.00 13.01 210 LEU A C 1
ATOM 1605 O O . LEU A 1 230 ? 21.138 -3.746 -44.516 1.00 14.48 210 LEU A O 1
ATOM 1610 N N . ILE A 1 231 ? 21.393 -5.986 -44.524 1.00 12.79 211 ILE A N 1
ATOM 1611 C CA . ILE A 1 231 ? 22.633 -5.871 -45.333 1.00 13.73 211 ILE A CA 1
ATOM 1612 C C . ILE A 1 231 ? 22.323 -5.337 -46.723 1.00 13.79 211 ILE A C 1
ATOM 1613 O O . ILE A 1 231 ? 23.082 -4.455 -47.143 1.00 16.73 211 ILE A O 1
ATOM 1618 N N . LEU A 1 232 ? 21.292 -5.861 -47.346 1.00 15.17 212 LEU A N 1
ATOM 1619 C CA . LEU A 1 232 ? 20.921 -5.467 -48.733 1.00 17.80 212 LEU A CA 1
ATOM 1620 C C . LEU A 1 232 ? 20.428 -4.020 -48.736 1.00 21.91 212 LEU A C 1
ATOM 1621 O O . LEU A 1 232 ? 20.543 -3.364 -49.782 1.00 25.78 212 LEU A O 1
ATOM 1626 N N . ALA A 1 233 ? 20.019 -3.467 -47.609 1.00 19.49 213 ALA A N 1
ATOM 1627 C CA . ALA A 1 233 ? 19.493 -2.086 -47.555 1.00 24.49 213 ALA A CA 1
ATOM 1628 C C . ALA A 1 233 ? 20.644 -1.122 -47.351 1.00 33.27 213 ALA A C 1
ATOM 1629 O O . ALA A 1 233 ? 20.498 0.046 -47.712 1.00 34.72 213 ALA A O 1
ATOM 1631 N N . SER A 1 234 ? 21.706 -1.574 -46.686 1.00 33.73 214 SER A N 1
ATOM 1632 C CA . SER A 1 234 ? 22.807 -0.690 -46.237 1.00 39.07 214 SER A CA 1
ATOM 1633 C C . SER A 1 234 ? 23.951 -0.704 -47.253 1.00 39.33 214 SER A C 1
ATOM 1634 O O . SER A 1 234 ? 24.952 -0.014 -46.974 1.00 42.97 214 SER A O 1
ATOM 1637 N N . GLU A 1 235 ? 23.807 -1.469 -48.345 1.00 47.15 215 GLU A N 1
ATOM 1638 C CA . GLU A 1 235 ? 24.798 -1.583 -49.453 1.00 59.15 215 GLU A CA 1
ATOM 1639 C C . GLU A 1 235 ? 25.204 -0.181 -49.926 1.00 66.30 215 GLU A C 1
ATOM 1640 O O . GLU A 1 235 ? 26.402 0.127 -49.858 1.00 72.52 215 GLU A O 1
ATOM 1646 N N . ASP A 1 236 ? 24.236 0.626 -50.379 1.00 75.99 216 ASP A N 1
ATOM 1647 C CA . ASP A 1 236 ? 24.454 2.017 -50.867 1.00 83.80 216 ASP A CA 1
ATOM 1648 C C . ASP A 1 236 ? 24.190 2.985 -49.702 1.00 82.52 216 ASP A 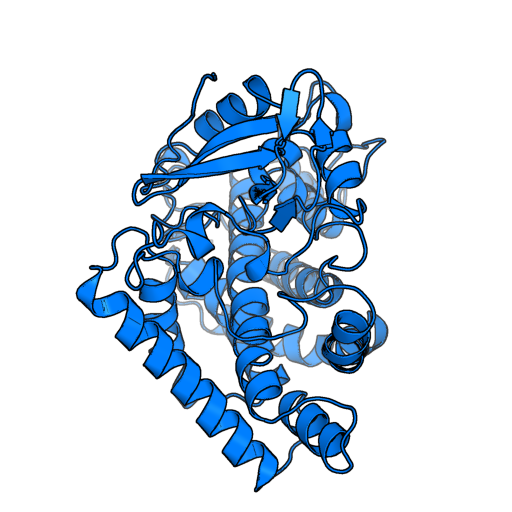C 1
ATOM 1649 O O . ASP A 1 236 ? 23.195 3.751 -49.771 1.00 83.39 216 ASP A O 1
ATOM 1654 N N . GLY A 1 237 ? 25.028 2.884 -48.658 1.00 75.70 217 GLY A N 1
ATOM 1655 C CA . GLY A 1 237 ? 25.173 3.820 -47.522 1.00 68.16 217 GLY A CA 1
ATOM 1656 C C . GLY A 1 237 ? 23.860 4.340 -46.951 1.00 66.51 217 GLY A C 1
ATOM 1657 O O . GLY A 1 237 ? 22.772 3.904 -47.403 1.00 74.47 217 GLY A O 1
ATOM 1658 N N . ASP A 1 238 ? 23.978 5.234 -45.961 1.00 62.33 218 ASP A N 1
ATOM 1659 C CA . ASP A 1 238 ? 22.889 6.028 -45.316 1.00 58.18 218 ASP A CA 1
ATOM 1660 C C . ASP A 1 238 ? 22.047 5.153 -44.376 1.00 54.52 218 ASP A C 1
ATOM 1661 O O . ASP A 1 238 ? 21.215 5.735 -43.646 1.00 41.64 218 ASP A O 1
ATOM 1666 N N . HIS A 1 239 ? 22.224 3.822 -44.393 1.00 49.72 219 HIS A N 1
ATOM 1667 C CA . HIS A 1 239 ? 21.438 2.862 -43.563 1.00 46.69 219 HIS A CA 1
ATOM 1668 C C . HIS A 1 239 ? 22.402 2.299 -42.527 1.00 32.77 219 HIS A C 1
ATOM 1669 O O . HIS A 1 239 ? 23.151 3.144 -41.972 1.00 29.16 219 HIS A O 1
ATOM 1676 N N . LEU A 1 240 ? 22.422 0.983 -42.229 1.00 24.55 220 LEU A N 1
ATOM 1677 C CA . LEU A 1 240 ? 23.250 0.538 -41.076 1.00 22.18 220 LEU A CA 1
ATOM 1678 C C . LEU A 1 240 ? 24.644 0.088 -41.513 1.00 19.74 220 LEU A C 1
ATOM 1679 O O . LEU A 1 240 ? 24.737 -0.678 -42.515 1.00 24.62 220 LEU A O 1
ATOM 1684 N N . THR A 1 241 ? 25.652 0.427 -40.760 1.00 18.70 221 THR A N 1
ATOM 1685 C CA . THR A 1 241 ? 27.002 -0.149 -40.914 1.00 20.01 221 THR A CA 1
ATOM 1686 C C . THR A 1 241 ? 26.986 -1.619 -40.501 1.00 20.23 221 THR A C 1
ATOM 1687 O O . THR A 1 241 ? 26.067 -2.070 -39.757 1.00 18.09 221 THR A O 1
ATOM 1691 N N . ASP A 1 242 ? 27.943 -2.413 -40.955 1.00 21.61 222 ASP A N 1
ATOM 1692 C CA . ASP A 1 242 ? 28.046 -3.802 -40.453 1.00 20.87 222 ASP A CA 1
ATOM 1693 C C . ASP A 1 242 ? 28.068 -3.824 -38.925 1.00 18.45 222 ASP A C 1
ATOM 1694 O O . ASP A 1 242 ? 27.440 -4.727 -38.311 1.00 17.34 222 ASP A O 1
ATOM 1699 N N . ALA A 1 243 ? 28.791 -2.936 -38.253 1.00 17.83 223 ALA A N 1
ATOM 1700 C CA . ALA A 1 243 ? 28.933 -2.974 -36.782 1.00 17.39 223 ALA A CA 1
ATOM 1701 C C . ALA A 1 243 ? 27.521 -2.756 -36.215 1.00 15.04 223 ALA A C 1
ATOM 1702 O O . ALA A 1 243 ? 27.155 -3.436 -35.244 1.00 15.05 223 ALA A O 1
ATOM 1704 N N . GLU A 1 244 ? 26.784 -1.822 -36.759 1.00 15.30 224 GLU A N 1
ATOM 1705 C CA . GLU A 1 244 ? 25.407 -1.554 -36.280 1.00 15.03 224 GLU A CA 1
ATOM 1706 C C . GLU A 1 244 ? 24.555 -2.794 -36.564 1.00 13.83 224 GLU A C 1
ATOM 1707 O O . GLU A 1 244 ? 23.647 -3.118 -35.722 1.00 12.13 224 GLU A O 1
ATOM 1713 N N . ILE A 1 245 ? 24.706 -3.491 -37.677 1.00 12.81 225 ILE A N 1
ATOM 1714 C CA . ILE A 1 245 ? 23.860 -4.678 -37.954 1.00 12.21 225 ILE A CA 1
ATOM 1715 C C . ILE A 1 245 ? 24.212 -5.711 -36.908 1.00 11.68 225 ILE A C 1
ATOM 1716 O O . ILE A 1 245 ? 23.291 -6.367 -36.377 1.00 11.19 225 ILE A O 1
ATOM 1721 N N . VAL A 1 246 ? 25.470 -5.933 -36.609 1.00 11.49 226 VAL A N 1
ATOM 1722 C CA . VAL A 1 246 ? 25.891 -6.921 -35.600 1.00 11.82 226 VAL A CA 1
ATOM 1723 C C . VAL A 1 246 ? 25.196 -6.600 -34.278 1.00 11.46 226 VAL A C 1
ATOM 1724 O O . VAL A 1 246 ? 24.624 -7.499 -33.611 1.00 11.54 226 VAL A O 1
ATOM 1728 N N . SER A 1 247 ? 25.249 -5.350 -33.812 1.00 11.04 227 SER A N 1
ATOM 1729 C CA . SER A 1 247 ? 24.636 -4.959 -32.521 1.00 10.85 227 SER A CA 1
ATOM 1730 C C . SER A 1 247 ? 23.133 -5.121 -32.619 1.00 11.01 227 SER A C 1
ATOM 1731 O O . SER A 1 247 ? 22.508 -5.536 -31.615 1.00 10.58 227 SER A O 1
ATOM 1734 N N . THR A 1 248 ? 22.561 -4.830 -33.751 1.00 9.69 228 THR A N 1
ATOM 1735 C CA . THR A 1 248 ? 21.103 -4.955 -33.950 1.00 10.16 228 THR A CA 1
ATOM 1736 C C . THR A 1 248 ? 20.736 -6.417 -33.837 1.00 10.94 228 THR A C 1
ATOM 1737 O O . THR A 1 248 ? 19.685 -6.755 -33.280 1.00 10.85 228 THR A O 1
ATOM 1741 N N . LEU A 1 249 ? 21.498 -7.323 -34.417 1.00 11.45 229 LEU A N 1
ATOM 1742 C CA A LEU A 1 249 ? 21.194 -8.754 -34.345 0.50 11.58 229 LEU A CA 1
ATOM 1743 C CA B LEU A 1 249 ? 21.192 -8.757 -34.366 0.50 11.80 229 LEU A CA 1
ATOM 1744 C C . LEU A 1 249 ? 21.244 -9.186 -32.900 1.00 10.67 229 LEU A C 1
ATOM 1745 O O . LEU A 1 249 ? 20.366 -9.932 -32.459 1.00 10.75 229 LEU A O 1
ATOM 1754 N N . GLN A 1 250 ? 22.232 -8.757 -32.148 1.00 10.63 230 GLN A N 1
ATOM 1755 C CA . GLN A 1 250 ? 22.314 -9.165 -30.731 1.00 10.65 230 GLN A CA 1
ATOM 1756 C C . GLN A 1 250 ? 21.094 -8.616 -29.987 1.00 10.72 230 GLN A C 1
ATOM 1757 O O . GLN A 1 250 ? 20.487 -9.358 -29.180 1.00 11.39 230 GLN A O 1
ATOM 1763 N N . LEU A 1 251 ? 20.725 -7.369 -30.219 1.00 10.10 231 LEU A N 1
ATOM 1764 C CA . LEU A 1 251 ? 19.542 -6.756 -29.596 1.00 10.32 231 LEU A CA 1
ATOM 1765 C C . LEU A 1 251 ? 18.316 -7.593 -29.958 1.00 10.71 231 LEU A C 1
ATOM 1766 O O . LEU A 1 251 ? 17.520 -7.917 -29.037 1.00 10.85 231 LEU A O 1
ATOM 1771 N N . MET A 1 252 ? 18.125 -7.961 -31.214 1.00 10.33 232 MET A N 1
ATOM 1772 C CA . MET A 1 252 ? 16.884 -8.667 -31.613 1.00 11.40 232 MET A CA 1
ATOM 1773 C C . MET A 1 252 ? 16.838 -10.061 -30.999 1.00 12.34 232 MET A C 1
ATOM 1774 O O . MET A 1 252 ? 15.766 -10.460 -30.471 1.00 12.28 232 MET A O 1
ATOM 1779 N N . VAL A 1 253 ? 17.951 -10.782 -31.041 1.00 12.47 233 VAL A N 1
ATOM 1780 C CA . VAL A 1 253 ? 17.931 -12.174 -30.562 1.00 13.55 233 VAL A CA 1
ATOM 1781 C C . VAL A 1 253 ? 17.688 -12.115 -29.102 1.00 12.38 233 VAL A C 1
ATOM 1782 O O . VAL A 1 253 ? 16.855 -12.920 -28.625 1.00 13.69 233 VAL A O 1
ATOM 1786 N N . ALA A 1 254 ? 18.345 -11.271 -28.324 1.00 12.11 234 ALA A N 1
ATOM 1787 C CA . ALA A 1 254 ? 18.206 -11.201 -26.878 1.00 13.36 234 ALA A CA 1
ATOM 1788 C C . ALA A 1 254 ? 16.797 -10.725 -26.517 1.00 13.79 234 ALA A C 1
ATOM 1789 O O . ALA A 1 254 ? 16.131 -11.418 -25.761 1.00 15.94 234 ALA A O 1
ATOM 1791 N N . ALA A 1 255 ? 16.392 -9.547 -26.986 1.00 12.26 235 ALA A N 1
ATOM 1792 C CA . ALA A 1 255 ? 15.077 -8.944 -26.648 1.00 11.61 235 ALA A CA 1
ATOM 1793 C C . ALA A 1 255 ? 14.005 -9.923 -27.077 1.00 14.55 235 ALA A C 1
ATOM 1794 O O . ALA A 1 255 ? 12.994 -10.032 -26.340 1.00 20.66 235 ALA A O 1
ATOM 1796 N N . GLY A 1 256 ? 14.110 -10.552 -28.208 1.00 12.49 236 GLY A N 1
ATOM 1797 C CA . GLY A 1 256 ? 13.005 -11.377 -28.731 1.00 13.26 236 GLY A CA 1
ATOM 1798 C C . GLY A 1 256 ? 12.826 -12.678 -27.998 1.00 13.11 236 GLY A C 1
ATOM 1799 O O . GLY A 1 256 ? 11.684 -13.218 -27.993 1.00 14.41 236 GLY A O 1
ATOM 1800 N N . HIS A 1 257 ? 13.867 -13.230 -27.399 1.00 12.05 237 HIS A N 1
ATOM 1801 C CA . HIS A 1 257 ? 13.654 -14.526 -26.706 1.00 11.77 237 HIS A CA 1
ATOM 1802 C C . HIS A 1 257 ? 13.471 -14.344 -25.229 1.00 10.27 237 HIS A C 1
ATOM 1803 O O . HIS A 1 257 ? 12.523 -14.904 -24.729 1.00 10.33 237 HIS A O 1
ATOM 1810 N N . GLU A 1 258 ? 14.318 -13.552 -24.580 1.00 11.35 238 GLU A N 1
ATOM 1811 C CA . GLU A 1 258 ? 14.352 -13.522 -23.123 1.00 12.51 238 GLU A CA 1
ATOM 1812 C C . GLU A 1 258 ? 12.951 -13.202 -22.543 1.00 11.44 238 GLU A C 1
ATOM 1813 O O . GLU A 1 258 ? 12.501 -13.860 -21.682 1.00 12.57 238 GLU A O 1
ATOM 1819 N N . THR A 1 259 ? 12.343 -12.207 -23.088 1.00 9.96 239 THR A N 1
ATOM 1820 C CA . THR A 1 259 ? 11.077 -11.632 -22.594 1.00 9.08 239 THR A CA 1
ATOM 1821 C C . THR A 1 259 ? 9.929 -12.547 -22.922 1.00 8.99 239 THR A C 1
ATOM 1822 O O . THR A 1 259 ? 9.178 -12.889 -22.053 1.00 8.33 239 THR A O 1
ATOM 1826 N N . THR A 1 260 ? 9.837 -13.016 -24.156 1.00 9.36 240 THR A N 1
ATOM 1827 C CA . THR A 1 260 ? 8.684 -13.815 -24.578 1.00 9.23 240 THR A CA 1
ATOM 1828 C C . THR A 1 260 ? 8.612 -15.115 -23.796 1.00 9.06 240 THR A C 1
ATOM 1829 O O . THR A 1 260 ? 7.518 -15.577 -23.448 1.00 8.49 240 THR A O 1
ATOM 1833 N N . ILE A 1 261 ? 9.762 -15.711 -23.531 1.00 8.11 241 ILE A N 1
ATOM 1834 C CA . ILE A 1 261 ? 9.793 -16.931 -22.726 1.00 8.83 241 ILE A CA 1
ATOM 1835 C C . ILE A 1 261 ? 9.136 -16.668 -21.378 1.00 8.58 241 ILE A C 1
ATOM 1836 O O . ILE A 1 261 ? 8.281 -17.455 -20.911 1.00 9.15 241 ILE A O 1
ATOM 1841 N N . SER A 1 262 ? 9.560 -15.608 -20.689 1.00 8.60 242 SER A N 1
ATOM 1842 C CA . SER A 1 262 ? 8.999 -15.276 -19.354 1.00 9.36 242 SER A CA 1
ATOM 1843 C C . SER A 1 262 ? 7.540 -14.910 -19.442 1.00 8.90 242 SER A C 1
ATOM 1844 O O . SER A 1 262 ? 6.791 -15.215 -18.507 1.00 8.74 242 SER A O 1
ATOM 1847 N N . LEU A 1 263 ? 7.092 -14.335 -20.536 1.00 8.42 243 LEU A N 1
ATOM 1848 C CA . LEU A 1 263 ? 5.651 -14.060 -20.691 1.00 8.30 243 LEU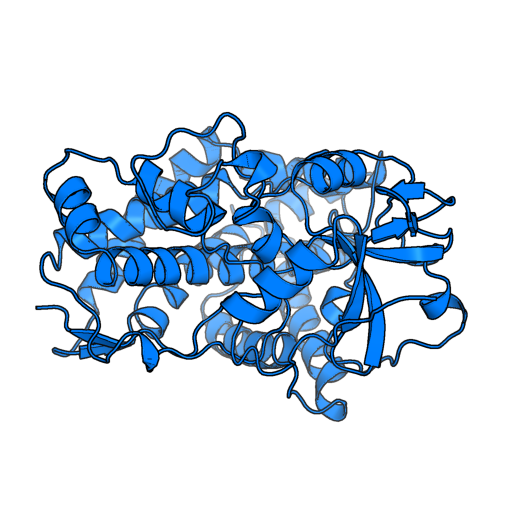 A CA 1
ATOM 1849 C C . LEU A 1 263 ? 4.870 -15.374 -20.661 1.00 8.85 243 LEU A C 1
ATOM 1850 O O . LEU A 1 263 ? 3.844 -15.455 -19.979 1.00 9.00 243 LEU A O 1
ATOM 1855 N N . ILE A 1 264 ? 5.328 -16.339 -21.438 1.00 8.34 244 ILE A N 1
ATOM 1856 C CA . ILE A 1 264 ? 4.600 -17.623 -21.501 1.00 8.83 244 ILE A CA 1
ATOM 1857 C C . ILE A 1 264 ? 4.695 -18.299 -20.140 1.00 8.91 244 ILE A C 1
ATOM 1858 O O . ILE A 1 264 ? 3.653 -18.770 -19.610 1.00 8.48 244 ILE A O 1
ATOM 1863 N N . VAL A 1 265 ? 5.872 -18.358 -19.523 1.00 8.37 245 VAL A N 1
ATOM 1864 C CA . VAL A 1 265 ? 6.018 -18.941 -18.171 1.00 8.48 245 VAL A CA 1
ATOM 1865 C C . VAL A 1 265 ? 5.081 -18.246 -17.185 1.00 8.63 245 VAL A C 1
ATOM 1866 O O . VAL A 1 265 ? 4.324 -18.930 -16.457 1.00 8.38 245 VAL A O 1
ATOM 1870 N N . ASN A 1 266 ? 5.070 -16.944 -17.155 1.00 7.76 246 ASN A N 1
ATOM 1871 C CA . ASN A 1 266 ? 4.315 -16.241 -16.118 1.00 8.56 246 ASN A CA 1
ATOM 1872 C C . ASN A 1 266 ? 2.838 -16.425 -16.349 1.00 8.48 246 ASN A C 1
ATOM 1873 O O . ASN A 1 266 ? 2.071 -16.481 -15.382 1.00 8.83 246 ASN A O 1
ATOM 1878 N N . ALA A 1 267 ? 2.397 -16.534 -17.601 1.00 8.18 247 ALA A N 1
ATOM 1879 C CA . ALA A 1 267 ? 0.968 -16.749 -17.880 1.00 8.42 247 ALA A CA 1
ATOM 1880 C C . ALA A 1 267 ? 0.536 -18.094 -17.298 1.00 9.22 247 ALA A C 1
ATOM 1881 O O . ALA A 1 267 ? -0.536 -18.192 -16.696 1.00 9.05 247 ALA A O 1
ATOM 1883 N N . VAL A 1 268 ? 1.354 -19.112 -17.535 1.00 8.53 248 VAL A N 1
ATOM 1884 C CA . VAL A 1 268 ? 1.018 -20.449 -16.966 1.00 9.05 248 VAL A CA 1
ATOM 1885 C C . VAL A 1 268 ? 1.025 -20.407 -15.467 1.00 9.48 248 VAL A C 1
ATOM 1886 O O . VAL A 1 268 ? 0.107 -20.981 -14.833 1.00 10.61 248 VAL A O 1
ATOM 1890 N N . VAL A 1 269 ? 2.010 -19.771 -14.864 1.00 8.82 249 VAL A N 1
ATOM 1891 C CA . VAL A 1 269 ? 2.011 -19.659 -13.400 1.00 9.61 249 VAL A CA 1
ATOM 1892 C C . VAL A 1 269 ? 0.776 -18.934 -12.896 1.00 9.48 249 VAL A C 1
ATOM 1893 O O . VAL A 1 269 ? 0.119 -19.361 -11.930 1.00 10.25 249 VAL A O 1
ATOM 1897 N N . ASN A 1 270 ? 0.404 -17.833 -13.530 1.00 9.19 250 ASN A N 1
ATOM 1898 C CA . ASN A 1 270 ? -0.720 -17.004 -13.091 1.00 9.17 250 ASN A CA 1
ATOM 1899 C C . ASN A 1 270 ? -2.027 -17.781 -13.222 1.00 9.70 250 ASN A C 1
ATOM 1900 O O . ASN A 1 270 ? -2.840 -17.735 -12.327 1.00 10.44 250 ASN A O 1
ATOM 1905 N N . LEU A 1 271 ? -2.224 -18.473 -14.318 1.00 9.47 251 LEU A N 1
ATOM 1906 C CA . LEU A 1 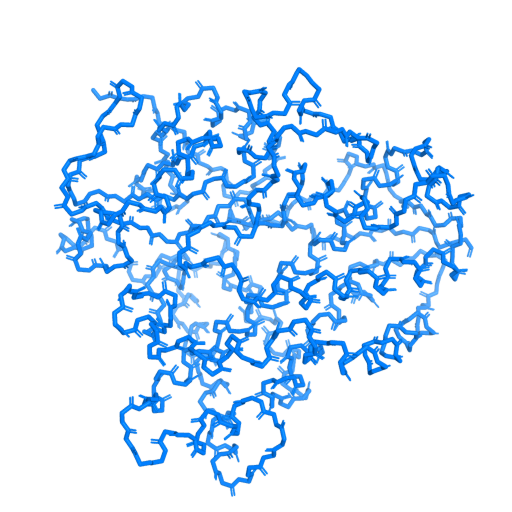271 ? -3.448 -19.289 -14.441 1.00 9.90 251 LEU A CA 1
ATOM 1907 C C . LEU A 1 271 ? -3.435 -20.426 -13.414 1.00 11.06 251 LEU A C 1
ATOM 1908 O O . LEU A 1 271 ? -4.496 -20.791 -12.907 1.00 11.83 251 LEU A O 1
ATOM 1913 N N . SER A 1 272 ? -2.312 -21.046 -13.158 1.00 9.86 252 SER A N 1
ATOM 1914 C 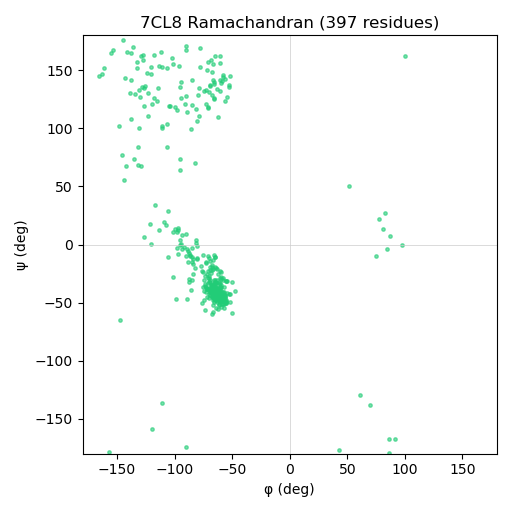CA . SER A 1 272 ? -2.211 -22.170 -12.197 1.00 10.09 252 SER A CA 1
ATOM 1915 C C . SER A 1 272 ? -2.548 -21.655 -10.803 1.00 12.11 252 SER A C 1
ATOM 1916 O O . SER A 1 272 ? -3.163 -22.414 -10.014 1.00 14.03 252 SER A O 1
ATOM 1919 N N . THR A 1 273 ? -2.136 -20.457 -10.415 1.00 11.59 253 THR A N 1
ATOM 1920 C CA . THR A 1 273 ? -2.338 -19.904 -9.062 1.00 12.36 253 THR A CA 1
ATOM 1921 C C . THR A 1 273 ? -3.668 -19.227 -8.946 1.00 12.69 253 THR A C 1
ATOM 1922 O O . THR A 1 273 ? -4.013 -18.819 -7.824 1.00 13.68 253 THR A O 1
ATOM 1926 N N . HIS A 1 274 ? -4.396 -19.039 -10.037 1.00 11.34 254 HIS A N 1
ATOM 1927 C CA . HIS A 1 274 ? -5.727 -18.400 -10.061 1.00 12.35 254 HIS A CA 1
ATOM 1928 C C . HIS A 1 274 ? -6.651 -19.316 -10.831 1.00 12.96 254 HIS A C 1
ATOM 1929 O O . HIS A 1 274 ? -7.145 -18.985 -11.880 1.00 12.99 254 HIS A O 1
ATOM 1936 N N . PRO A 1 275 ? -6.958 -20.503 -10.278 1.00 13.36 255 PRO A N 1
ATOM 1937 C CA . PRO A 1 275 ? -7.728 -21.490 -11.019 1.00 14.04 255 PRO A CA 1
ATOM 1938 C C . PRO A 1 275 ? -9.151 -21.060 -11.402 1.00 13.53 255 PRO A C 1
ATOM 1939 O O . PRO A 1 275 ? -9.630 -21.493 -12.432 1.00 14.62 255 PRO A O 1
ATOM 1943 N N . GLU A 1 276 ? -9.758 -20.137 -10.672 1.00 14.74 256 GLU A N 1
ATOM 1944 C CA . GLU A 1 276 ? -11.078 -19.634 -11.090 1.00 15.86 256 GLU A CA 1
ATOM 1945 C C . GLU A 1 276 ? -10.970 -18.840 -12.393 1.00 14.93 256 GLU A C 1
ATOM 1946 O O . GLU A 1 276 ? -11.846 -18.885 -13.225 1.00 16.11 256 GLU A O 1
ATOM 1952 N N . GLN A 1 277 ? -9.882 -18.113 -12.582 1.00 13.43 257 GLN A N 1
ATOM 1953 C CA . GLN A 1 277 ? -9.667 -17.402 -13.836 1.00 12.58 257 GLN A CA 1
ATOM 1954 C C . GLN A 1 277 ? -9.244 -18.320 -14.969 1.00 11.31 257 GLN A C 1
ATOM 1955 O O . GLN A 1 277 ? -9.722 -18.114 -16.097 1.00 12.04 257 GLN A O 1
ATOM 1961 N N . ARG A 1 278 ? -8.450 -19.309 -14.663 1.00 12.02 258 ARG A N 1
ATOM 1962 C CA . ARG A 1 278 ? -8.139 -20.347 -15.680 1.00 12.56 258 ARG A CA 1
ATOM 1963 C C . ARG A 1 278 ? -9.454 -20.949 -16.177 1.00 11.57 258 ARG A C 1
ATOM 1964 O O . ARG A 1 278 ? -9.642 -21.130 -17.389 1.00 12.39 258 ARG A O 1
ATOM 1972 N N . ALA A 1 279 ? -10.387 -21.228 -15.254 1.00 12.68 259 ALA A N 1
ATOM 1973 C CA . ALA A 1 279 ? -11.667 -21.849 -15.675 1.00 13.70 259 ALA A CA 1
ATOM 1974 C C . ALA A 1 279 ? -12.419 -20.923 -16.624 1.00 13.48 259 ALA A C 1
ATOM 1975 O O . ALA A 1 279 ? -13.015 -21.405 -17.586 1.00 15.01 259 ALA A O 1
ATOM 1977 N N . LEU A 1 280 ? -12.392 -19.613 -16.384 1.00 13.81 260 LEU A N 1
ATOM 1978 C CA . LEU A 1 280 ? -13.036 -18.620 -17.277 1.00 14.89 260 LEU A CA 1
ATOM 1979 C C . LEU A 1 280 ? -12.425 -18.710 -18.666 1.00 14.88 260 LEU A C 1
ATOM 1980 O O . LEU A 1 280 ? -13.130 -18.689 -19.673 1.00 15.25 260 LEU A O 1
ATOM 1985 N N . VAL A 1 281 ? -11.111 -18.801 -18.792 1.00 13.87 261 VAL A N 1
ATOM 1986 C CA . VAL A 1 281 ? -10.506 -18.780 -20.130 1.00 14.19 261 VAL A CA 1
ATOM 1987 C C . VAL A 1 281 ? -10.797 -20.119 -20.802 1.00 15.16 261 VAL A C 1
ATOM 1988 O O . VAL A 1 281 ? -11.132 -20.105 -21.986 1.00 17.02 261 VAL A O 1
ATOM 1992 N N . LEU A 1 282 ? -10.710 -21.222 -20.072 1.00 14.37 262 LEU A N 1
ATOM 1993 C CA . LEU A 1 282 ? -10.883 -22.526 -20.747 1.00 16.17 262 LEU A CA 1
ATOM 1994 C C . LEU A 1 282 ? -12.336 -22.674 -21.168 1.00 17.13 262 LEU A C 1
ATOM 1995 O O . LEU A 1 282 ? -12.524 -23.427 -22.159 1.00 21.58 262 LEU A O 1
ATOM 2000 N N . SER A 1 283 ? -13.292 -22.029 -20.484 1.00 17.14 263 SER A N 1
ATOM 2001 C CA . SER A 1 283 ? -14.727 -22.155 -20.859 1.00 20.00 263 SER A CA 1
ATOM 2002 C C . SER A 1 283 ? -15.126 -21.087 -21.878 1.00 20.40 263 SER A C 1
ATOM 2003 O O . SER A 1 283 ? -16.307 -21.038 -22.238 1.00 22.80 263 SER A O 1
ATOM 2006 N N . GLY A 1 284 ? -14.242 -20.163 -22.238 1.00 17.93 264 GLY A N 1
ATOM 2007 C CA . GLY A 1 284 ? -14.536 -19.118 -23.243 1.00 18.75 264 GLY A CA 1
ATOM 2008 C C . GLY A 1 284 ? -15.184 -17.877 -22.660 1.00 16.38 264 GLY A C 1
ATOM 2009 O O . GLY A 1 284 ? -15.628 -16.990 -23.452 1.00 19.97 264 GLY A O 1
ATOM 2010 N N . GLU A 1 285 ? -15.294 -17.767 -21.342 1.00 15.65 265 GLU A N 1
ATOM 2011 C CA . GLU A 1 285 ? -15.874 -16.607 -20.664 1.00 16.28 265 GLU A CA 1
ATOM 2012 C C . GLU A 1 285 ? -14.868 -15.446 -20.677 1.00 14.59 265 GLU A C 1
ATOM 2013 O O . GLU A 1 285 ? -15.234 -14.316 -20.370 1.00 14.87 265 GLU A O 1
ATOM 2019 N N . ALA A 1 286 ? -13.575 -15.774 -20.826 1.00 14.44 266 ALA A N 1
ATOM 2020 C CA . ALA A 1 286 ? -12.483 -14.790 -20.928 1.00 14.88 266 ALA A CA 1
ATOM 2021 C C . ALA A 1 286 ? -11.636 -15.208 -22.104 1.00 13.58 266 ALA A C 1
ATOM 2022 O O . ALA A 1 286 ? -11.567 -16.391 -22.410 1.00 16.17 266 ALA A O 1
ATOM 2024 N N . ASP A 1 287 ? -10.999 -14.254 -22.718 1.00 13.99 267 ASP A N 1
ATOM 2025 C CA . ASP A 1 287 ? -10.207 -14.602 -23.908 1.00 13.74 267 ASP A CA 1
ATOM 2026 C C . ASP A 1 287 ? -8.707 -14.655 -23.573 1.00 12.48 267 ASP A C 1
ATOM 2027 O O . ASP A 1 287 ? -8.259 -14.148 -22.544 1.00 12.74 267 ASP A O 1
ATOM 2032 N N . TRP A 1 288 ? -7.956 -15.332 -24.411 1.00 11.38 268 TRP A N 1
ATOM 2033 C CA . TRP A 1 288 ? -6.522 -15.524 -24.183 1.00 11.28 268 TRP A CA 1
ATOM 2034 C C . TRP A 1 288 ? -5.806 -14.199 -24.239 1.00 10.86 268 TRP A C 1
ATOM 2035 O O . TRP A 1 288 ? -4.855 -14.034 -23.471 1.00 10.37 268 TRP A O 1
ATOM 2046 N N . SER A 1 289 ? -6.222 -13.240 -25.028 1.00 11.19 269 SER A N 1
ATOM 2047 C CA . SER A 1 289 ? -5.547 -11.939 -25.025 1.00 11.18 269 SER A CA 1
ATOM 2048 C C . SER A 1 289 ? -5.648 -11.303 -23.651 1.00 11.63 269 SER A C 1
ATOM 2049 O O . SER A 1 289 ? -4.668 -10.661 -23.220 1.00 11.23 269 SER A O 1
ATOM 2052 N N . SER A 1 290 ? -6.710 -11.523 -22.918 1.00 10.69 270 SER A N 1
ATOM 2053 C CA . SER A 1 290 ? -6.850 -10.900 -21.589 1.00 11.02 270 SER A CA 1
ATOM 2054 C C . SER A 1 290 ? -5.819 -11.526 -20.669 1.00 10.02 270 SER A C 1
ATOM 2055 O O . SER A 1 290 ? -5.329 -10.806 -19.758 1.00 10.88 270 SER A O 1
ATOM 2058 N N . VAL A 1 291 ? -5.512 -12.796 -20.812 1.00 9.33 271 VAL A N 1
ATOM 2059 C CA . VAL A 1 291 ? -4.496 -13.448 -19.969 1.00 9.34 271 VAL A CA 1
ATOM 2060 C C . VAL A 1 291 ? -3.154 -12.851 -20.329 1.00 10.07 271 VAL A C 1
ATOM 2061 O O . VAL A 1 291 ? -2.352 -12.593 -19.397 1.00 9.38 271 VAL A O 1
ATOM 2065 N N . VAL A 1 292 ? -2.851 -12.702 -21.602 1.00 9.34 272 VAL A N 1
ATOM 2066 C CA . VAL A 1 292 ? -1.528 -12.177 -22.004 1.00 8.79 272 VAL A CA 1
ATOM 2067 C C . VAL A 1 292 ? -1.399 -10.757 -21.511 1.00 7.80 272 VAL A C 1
ATOM 2068 O O . VAL A 1 292 ? -0.354 -10.415 -20.886 1.00 8.14 272 VAL A O 1
ATOM 2072 N N . GLU A 1 293 ? -2.393 -9.904 -21.723 1.00 8.19 273 GLU A N 1
ATOM 2073 C CA . GLU A 1 293 ? -2.253 -8.507 -21.303 1.00 8.42 273 GLU A CA 1
ATOM 2074 C C . GLU A 1 293 ? -2.173 -8.380 -19.795 1.00 8.50 273 GLU A C 1
ATOM 2075 O O . GLU A 1 293 ? -1.370 -7.549 -19.287 1.00 8.63 273 GLU A O 1
ATOM 2081 N N . GLU A 1 294 ? -2.957 -9.128 -19.045 1.00 8.06 274 GLU A N 1
ATOM 2082 C CA . GLU A 1 294 ? -2.868 -9.021 -17.583 1.00 8.64 274 GLU A CA 1
ATOM 2083 C C . GLU A 1 294 ? -1.567 -9.610 -17.091 1.00 7.82 274 GLU A C 1
ATOM 2084 O O . GLU A 1 294 ? -1.024 -9.092 -16.124 1.00 9.05 274 GLU A O 1
ATOM 2090 N N . THR A 1 295 ? -1.006 -10.642 -17.728 1.00 7.86 275 THR A N 1
ATOM 2091 C CA . THR A 1 295 ? 0.322 -11.164 -17.353 1.00 8.06 275 THR A CA 1
ATOM 2092 C C . THR A 1 295 ? 1.359 -10.085 -17.591 1.00 7.89 275 THR A C 1
ATOM 2093 O O . THR A 1 295 ? 2.287 -9.898 -16.797 1.00 7.56 275 THR A O 1
ATOM 2097 N N . LEU A 1 296 ? 1.257 -9.396 -18.705 1.00 7.65 276 LEU A N 1
ATOM 2098 C CA . LEU A 1 296 ? 2.226 -8.320 -18.982 1.00 7.64 276 LEU A CA 1
ATOM 2099 C C . LEU A 1 296 ? 2.152 -7.209 -17.943 1.00 8.20 276 LEU A C 1
ATOM 2100 O O . LEU A 1 296 ? 3.211 -6.696 -17.575 1.00 8.05 276 LEU A O 1
ATOM 2105 N N . ARG A 1 297 ? 0.967 -6.851 -17.465 1.00 7.41 277 ARG A N 1
ATOM 2106 C CA . ARG A 1 297 ? 0.846 -5.776 -16.470 1.00 7.82 277 ARG A CA 1
ATOM 2107 C C . ARG A 1 297 ? 1.275 -6.267 -15.110 1.00 8.13 277 ARG A C 1
ATOM 2108 O O . ARG A 1 297 ? 2.073 -5.598 -14.437 1.00 9.49 277 ARG A O 1
ATOM 2116 N N . TYR A 1 298 ? 0.748 -7.392 -14.690 1.00 8.55 278 TYR A N 1
ATOM 2117 C CA . TYR A 1 298 ? 0.924 -7.909 -13.326 1.00 8.25 278 TYR A CA 1
ATOM 2118 C C . TYR A 1 298 ? 2.305 -8.461 -13.086 1.00 8.46 278 TYR A C 1
ATOM 2119 O O . TYR A 1 298 ? 2.847 -8.440 -11.998 1.00 9.38 278 TYR A O 1
ATOM 2128 N N . SER A 1 299 ? 2.868 -9.081 -14.110 1.00 8.42 279 SER A N 1
ATOM 2129 C CA . SER A 1 299 ? 4.066 -9.916 -14.025 1.00 8.40 279 SER A CA 1
ATOM 2130 C C . SER A 1 299 ? 4.899 -9.738 -15.282 1.00 8.27 279 SER A C 1
ATOM 2131 O O . SER A 1 299 ? 5.228 -10.727 -15.965 1.00 8.69 279 SER A O 1
ATOM 2134 N N . THR A 1 300 ? 5.273 -8.524 -15.609 1.00 7.86 280 THR A N 1
ATOM 2135 C CA . THR A 1 300 ? 6.047 -8.308 -16.839 1.00 7.54 280 THR A CA 1
ATOM 2136 C C . THR A 1 300 ? 7.308 -9.142 -16.822 1.00 8.07 280 THR A C 1
ATOM 2137 O O . THR A 1 300 ? 7.991 -9.281 -15.801 1.00 8.45 280 THR A O 1
ATOM 2141 N N . PRO A 1 301 ? 7.692 -9.688 -17.988 1.00 7.90 281 PRO A N 1
ATOM 2142 C CA . PRO A 1 301 ? 8.995 -10.305 -18.131 1.00 8.23 281 PRO A CA 1
ATOM 2143 C C . PRO A 1 301 ? 10.177 -9.398 -17.757 1.00 7.31 281 PRO A C 1
ATOM 2144 O O . PRO A 1 301 ? 11.239 -9.923 -17.410 1.00 8.26 281 PRO A O 1
ATOM 2148 N N . THR A 1 302 ? 10.022 -8.099 -17.978 1.00 7.66 282 THR A N 1
ATOM 2149 C CA . THR A 1 302 ? 11.131 -7.154 -17.806 1.00 7.92 282 THR A CA 1
ATOM 2150 C C . THR A 1 302 ? 10.870 -6.253 -16.618 1.00 8.46 282 THR A C 1
ATOM 2151 O O . THR A 1 302 ? 10.073 -5.288 -16.717 1.00 9.39 282 THR A O 1
ATOM 2155 N N . SER A 1 303 ? 11.532 -6.561 -15.534 1.00 7.83 283 SER A N 1
ATOM 2156 C CA . SER A 1 303 ? 11.367 -5.791 -14.289 1.00 7.65 283 SER A CA 1
ATOM 2157 C C . SER A 1 303 ? 11.947 -4.406 -14.437 1.00 7.97 283 SER A C 1
ATOM 2158 O O . SER A 1 303 ? 11.369 -3.454 -13.902 1.00 8.16 283 SER A O 1
ATOM 2161 N N . HIS A 1 304 ? 13.099 -4.257 -15.076 1.00 7.33 284 HIS A N 1
ATOM 2162 C CA . HIS A 1 304 ? 13.768 -2.946 -15.213 1.00 7.21 284 HIS A CA 1
ATOM 2163 C C . HIS A 1 304 ? 14.415 -2.830 -16.562 1.00 8.07 284 HIS A C 1
ATOM 2164 O O . HIS A 1 304 ? 14.972 -3.830 -17.037 1.00 8.11 284 HIS A O 1
ATOM 2171 N N . VAL A 1 305 ? 14.386 -1.661 -17.140 1.00 7.37 285 VAL A N 1
ATOM 2172 C CA . VAL A 1 305 ? 15.216 -1.404 -18.332 1.00 7.16 285 VAL A CA 1
ATOM 2173 C C . VAL A 1 305 ? 16.274 -0.366 -18.097 1.00 7.16 285 VAL A C 1
ATOM 2174 O O . VAL A 1 305 ? 15.961 0.794 -17.699 1.00 7.84 285 VAL A O 1
ATOM 2178 N N . LEU A 1 306 ? 17.502 -0.780 -18.347 1.00 7.38 286 LEU A N 1
ATOM 2179 C CA . LEU A 1 306 ? 18.668 0.105 -18.415 1.00 7.44 286 LEU A CA 1
ATOM 2180 C C . LEU A 1 306 ? 18.699 0.639 -19.828 1.00 7.58 286 LEU A C 1
ATOM 2181 O O . LEU A 1 306 ? 18.510 -0.129 -20.777 1.00 8.29 286 LEU A O 1
ATOM 2186 N N . ILE A 1 307 ? 19.045 1.901 -20.074 1.00 7.78 287 ILE A N 1
ATOM 2187 C CA . ILE A 1 307 ? 19.384 2.936 -19.097 1.00 8.00 287 ILE A CA 1
ATOM 2188 C C . ILE A 1 307 ? 19.271 4.247 -19.857 1.00 8.25 287 ILE A C 1
ATOM 2189 O O . ILE A 1 307 ? 19.522 4.297 -21.068 1.00 8.02 287 ILE A O 1
ATOM 2194 N N . ARG A 1 308 ? 18.856 5.289 -19.155 1.00 8.05 288 ARG A N 1
ATOM 2195 C CA . ARG A 1 308 ? 18.730 6.629 -19.723 1.00 7.70 288 ARG A CA 1
ATOM 2196 C C . ARG A 1 308 ? 19.491 7.593 -18.817 1.00 8.05 288 ARG A C 1
ATOM 2197 O O . ARG A 1 308 ? 19.791 7.309 -17.683 1.00 8.59 288 ARG A O 1
ATOM 2205 N N . PHE A 1 309 ? 19.762 8.756 -19.370 1.00 8.25 289 PHE A N 1
ATOM 2206 C CA . PHE A 1 309 ? 20.621 9.753 -18.704 1.00 8.72 289 PHE A CA 1
ATOM 2207 C C . PHE A 1 309 ? 19.982 11.108 -18.910 1.00 8.58 289 PHE A C 1
ATOM 2208 O O . PHE A 1 309 ? 19.432 11.418 -19.966 1.00 9.04 289 PHE A O 1
ATOM 2216 N N . ALA A 1 310 ? 20.051 11.929 -17.851 1.00 9.56 290 ALA A N 1
ATOM 2217 C CA . ALA A 1 310 ? 19.406 13.250 -17.905 1.00 10.26 290 ALA A CA 1
ATOM 2218 C C . ALA A 1 310 ? 20.393 14.310 -18.442 1.00 9.59 290 ALA A C 1
ATOM 2219 O O . ALA A 1 310 ? 21.462 14.447 -17.883 1.00 10.92 290 ALA A O 1
ATOM 2221 N N . THR A 1 311 ? 19.972 15.038 -19.438 1.00 10.27 291 THR A N 1
ATOM 2222 C CA . THR A 1 311 ? 20.866 16.094 -19.968 1.00 11.60 291 THR A CA 1
ATOM 2223 C C . THR A 1 311 ? 20.752 17.355 -19.116 1.00 13.55 291 THR A C 1
ATOM 2224 O O . THR A 1 311 ? 21.673 18.172 -19.165 1.00 13.83 291 THR A O 1
ATOM 2228 N N . GLU A 1 312 ? 19.664 17.479 -18.372 1.00 12.86 292 GLU A N 1
ATOM 2229 C CA . GLU A 1 312 ? 19.387 18.654 -17.522 1.00 13.82 292 GLU A CA 1
ATOM 2230 C C . GLU A 1 312 ? 18.751 18.118 -16.263 1.00 14.13 292 GLU A C 1
ATOM 2231 O O . GLU A 1 312 ? 18.211 16.989 -16.303 1.00 13.81 292 GLU A O 1
ATOM 2237 N N . ASP A 1 313 ? 18.654 18.903 -15.206 1.00 13.21 293 ASP A N 1
ATOM 2238 C CA . ASP A 1 313 ? 17.873 18.500 -14.018 1.00 12.78 293 ASP A CA 1
ATOM 2239 C C . ASP A 1 313 ? 16.426 18.347 -14.413 1.00 13.94 293 ASP A C 1
ATOM 2240 O O . ASP A 1 313 ? 15.857 19.189 -15.126 1.00 14.89 293 ASP A O 1
ATOM 2245 N N . VAL A 1 314 ? 15.788 17.244 -13.979 1.00 11.70 294 VAL A N 1
ATOM 2246 C CA . VAL A 1 314 ? 14.383 16.983 -14.320 1.00 11.84 294 VAL A CA 1
ATOM 2247 C C . VAL A 1 314 ? 13.636 16.738 -13.021 1.00 12.35 294 VAL A C 1
ATOM 2248 O O . VAL A 1 314 ? 13.902 15.779 -12.292 1.00 12.39 294 VAL A O 1
ATOM 2252 N N . PRO A 1 315 ? 12.638 17.562 -12.721 1.00 13.48 295 PRO A N 1
ATOM 2253 C CA . PRO A 1 315 ? 11.800 17.273 -11.559 1.00 12.45 295 PRO A CA 1
ATOM 2254 C C . PRO A 1 315 ? 10.941 16.039 -11.826 1.00 12.43 295 PRO A C 1
ATOM 2255 O O . PRO A 1 315 ? 10.346 15.886 -12.849 1.00 14.08 295 PRO A O 1
ATOM 2259 N N . VAL A 1 316 ? 10.882 15.187 -10.792 1.00 12.51 296 VAL A N 1
ATOM 2260 C CA . VAL A 1 316 ? 10.057 13.955 -10.803 1.00 13.48 296 VAL A CA 1
ATOM 2261 C C . VAL A 1 316 ? 9.414 13.878 -9.416 1.00 15.27 296 VAL A C 1
ATOM 2262 O O . VAL A 1 316 ? 10.108 13.637 -8.422 1.00 15.30 296 VAL A O 1
ATOM 2266 N N . GLY A 1 317 ? 8.132 14.138 -9.373 1.00 17.22 297 GLY A N 1
ATOM 2267 C CA . GLY A 1 317 ? 7.475 14.247 -8.065 1.00 17.04 297 GLY A CA 1
ATOM 2268 C C . GLY A 1 317 ? 8.110 15.376 -7.272 1.00 16.69 297 GLY A C 1
ATOM 2269 O O . GLY A 1 317 ? 8.390 16.446 -7.854 1.00 20.41 297 GLY A O 1
ATOM 2270 N N . ASP A 1 318 ? 8.504 15.125 -6.030 1.00 17.24 298 ASP A N 1
ATOM 2271 C CA . ASP A 1 318 ? 9.115 16.194 -5.191 1.00 18.63 298 ASP A CA 1
ATOM 2272 C C . ASP A 1 318 ? 10.629 16.070 -5.190 1.00 19.62 298 ASP A C 1
ATOM 2273 O O . ASP A 1 318 ? 11.290 16.710 -4.367 1.00 21.15 298 ASP A O 1
ATOM 2278 N N . LYS A 1 319 ? 11.187 15.260 -6.103 1.00 17.12 299 LYS A N 1
ATOM 2279 C CA . LYS A 1 319 ? 12.648 15.057 -6.228 1.00 16.54 299 LYS A CA 1
ATOM 2280 C C . LYS A 1 319 ? 13.123 15.679 -7.548 1.00 14.01 299 LYS A C 1
ATOM 2281 O O . LYS A 1 319 ? 12.300 16.042 -8.412 1.00 14.47 299 LYS A O 1
ATOM 2287 N N . VAL A 1 320 ? 14.429 15.819 -7.630 1.00 14.95 300 VAL A N 1
ATOM 2288 C CA . VAL A 1 320 ? 15.095 16.252 -8.894 1.00 14.66 300 VAL A CA 1
ATOM 2289 C C . VAL A 1 320 ? 16.016 15.120 -9.335 1.00 13.43 300 VAL A C 1
ATOM 2290 O O . VAL A 1 320 ? 16.827 14.680 -8.594 1.00 15.19 300 VAL A O 1
ATOM 2294 N N . LEU A 1 321 ? 15.837 14.679 -10.577 1.00 12.27 301 LEU A N 1
ATOM 2295 C CA . LEU A 1 321 ? 16.806 13.800 -11.277 1.00 12.63 301 LEU A CA 1
ATOM 2296 C C . LEU A 1 321 ? 17.923 14.710 -11.810 1.00 11.43 301 LEU A C 1
ATOM 2297 O O . LEU A 1 321 ? 17.656 15.444 -12.735 1.00 12.22 301 LEU A O 1
ATOM 2302 N N . PRO A 1 322 ? 19.108 14.679 -11.199 1.00 12.03 302 PRO A N 1
ATOM 2303 C CA . PRO A 1 322 ? 20.119 15.665 -11.605 1.00 12.35 302 PRO A CA 1
ATOM 2304 C C . PRO A 1 322 ? 20.695 15.372 -12.985 1.00 13.66 302 PRO A C 1
ATOM 2305 O O . PRO A 1 322 ? 20.804 14.226 -13.435 1.00 11.68 302 PRO A O 1
ATOM 2309 N N . ALA A 1 323 ? 21.097 16.431 -13.674 1.00 12.74 303 ALA A N 1
ATOM 2310 C CA . ALA A 1 323 ? 21.819 16.283 -14.938 1.00 12.18 303 ALA A CA 1
ATOM 2311 C C . ALA A 1 323 ? 22.997 15.357 -14.730 1.00 11.42 303 ALA A C 1
ATOM 2312 O O . ALA A 1 323 ? 23.716 15.457 -13.750 1.00 13.32 303 ALA A O 1
ATOM 2314 N N . GLY A 1 324 ? 23.186 14.465 -15.703 1.00 11.05 304 GLY A N 1
ATOM 2315 C CA . GLY A 1 324 ? 24.297 13.527 -15.684 1.00 10.80 304 GLY A CA 1
ATOM 2316 C C . GLY A 1 324 ? 24.032 12.269 -14.871 1.00 10.99 304 GLY A C 1
ATOM 2317 O O . GLY A 1 324 ? 24.866 11.370 -14.881 1.00 11.58 304 GLY A O 1
ATOM 2318 N N . ASP A 1 325 ? 22.886 12.186 -14.212 1.00 10.37 305 ASP A N 1
ATOM 2319 C CA . ASP A 1 325 ? 22.516 10.977 -13.477 1.00 10.32 305 ASP A CA 1
ATOM 2320 C C . ASP A 1 325 ? 21.752 10.055 -14.423 1.00 9.46 305 ASP A C 1
ATOM 2321 O O . ASP A 1 325 ? 21.310 10.444 -15.506 1.00 9.84 305 ASP A O 1
ATOM 2326 N N . ALA A 1 326 ? 21.601 8.845 -13.960 1.00 9.66 306 ALA A N 1
ATOM 2327 C CA . ALA A 1 326 ? 21.052 7.736 -14.748 1.00 9.23 306 ALA A CA 1
ATOM 2328 C C . ALA A 1 326 ? 19.676 7.331 -14.210 1.00 8.93 306 ALA A C 1
ATOM 2329 O O . ALA A 1 326 ? 19.420 7.401 -12.996 1.00 9.55 306 ALA A O 1
ATOM 2331 N N . LEU A 1 327 ? 18.885 6.790 -15.119 1.00 8.41 307 LEU A N 1
ATOM 2332 C CA . LEU A 1 327 ? 17.510 6.383 -14.850 1.00 8.21 307 LEU A CA 1
ATOM 2333 C C . LEU A 1 327 ? 17.281 5.006 -15.445 1.00 8.29 307 LEU A C 1
ATOM 2334 O O . LEU A 1 327 ? 17.457 4.805 -16.664 1.00 8.56 307 LEU A O 1
ATOM 2339 N N . ILE A 1 328 ? 16.753 4.119 -14.617 1.00 7.23 308 ILE A N 1
ATOM 2340 C CA . ILE A 1 328 ? 16.173 2.853 -15.109 1.00 7.54 308 ILE A CA 1
ATOM 2341 C C . ILE A 1 328 ? 14.658 2.970 -15.004 1.00 7.41 308 ILE A C 1
ATOM 2342 O O . ILE A 1 328 ? 14.139 3.719 -14.148 1.00 7.73 308 ILE A O 1
ATOM 2347 N N . VAL A 1 329 ? 13.954 2.250 -15.873 1.00 7.02 309 VAL A N 1
ATOM 2348 C CA . VAL A 1 329 ? 12.477 2.268 -15.854 1.00 7.40 309 VAL A CA 1
ATOM 2349 C C . VAL A 1 329 ? 12.050 0.965 -15.211 1.00 7.75 309 VAL A C 1
ATOM 2350 O O . VAL A 1 329 ? 12.326 -0.114 -15.774 1.00 8.36 309 VAL A O 1
ATOM 2354 N N . SER A 1 330 ? 11.356 1.035 -14.097 1.00 7.23 310 SER A N 1
ATOM 2355 C CA . SER A 1 330 ? 11.012 -0.138 -13.271 1.00 7.28 310 SER A CA 1
ATOM 2356 C C . SER A 1 330 ? 9.607 -0.586 -13.676 1.00 7.74 310 SER A C 1
ATOM 2357 O O . SER A 1 330 ? 8.655 -0.459 -12.910 1.00 7.55 310 SER A O 1
ATOM 2360 N N . TYR A 1 331 ? 9.505 -1.199 -14.860 1.00 7.65 311 TYR A N 1
ATOM 2361 C CA . TYR A 1 331 ? 8.227 -1.711 -15.395 1.00 7.40 311 TYR A CA 1
ATOM 2362 C C . TYR A 1 331 ? 7.571 -2.696 -14.469 1.00 7.94 311 TYR A C 1
ATOM 2363 O O . TYR A 1 331 ? 6.342 -2.722 -14.376 1.00 8.21 311 TYR A O 1
ATOM 2372 N N . GLY A 1 332 ? 8.348 -3.529 -13.800 1.00 7.72 312 GLY A N 1
ATOM 2373 C CA . GLY A 1 332 ? 7.774 -4.510 -12.875 1.00 7.61 312 GLY A CA 1
ATOM 2374 C C . GLY A 1 332 ? 6.995 -3.823 -11.773 1.00 7.85 312 GLY A C 1
ATOM 2375 O O . GLY A 1 332 ? 5.788 -4.132 -11.553 1.00 9.25 312 GLY A O 1
ATOM 2376 N N . ALA A 1 333 ? 7.643 -2.906 -11.099 1.00 7.89 313 ALA A N 1
ATOM 2377 C CA . ALA A 1 333 ? 7.007 -2.215 -9.961 1.00 8.24 313 ALA A CA 1
ATOM 2378 C C . ALA A 1 333 ? 5.832 -1.404 -10.477 1.00 8.29 313 ALA A C 1
ATOM 2379 O O . ALA A 1 333 ? 4.740 -1.439 -9.845 1.00 7.87 313 ALA A O 1
ATOM 2381 N N . LEU A 1 334 ? 5.988 -0.646 -11.543 1.00 8.38 314 LEU A N 1
ATOM 2382 C CA . LEU A 1 334 ? 4.908 0.255 -11.943 1.00 7.84 314 LEU A CA 1
ATOM 2383 C C . LEU A 1 334 ? 3.731 -0.506 -12.540 1.00 8.35 314 LEU A C 1
ATOM 2384 O O . LEU A 1 334 ? 2.634 0.075 -12.603 1.00 9.22 314 LEU A O 1
ATOM 2389 N N . GLY A 1 335 ? 3.895 -1.770 -12.922 1.00 7.91 315 GLY A N 1
ATOM 2390 C CA . GLY A 1 335 ? 2.745 -2.531 -13.437 1.00 7.53 315 GLY A CA 1
ATOM 2391 C C . GLY A 1 335 ? 1.655 -2.634 -12.390 1.00 8.30 315 GLY A C 1
ATOM 2392 O O . GLY A 1 335 ? 0.505 -2.741 -12.777 1.00 8.47 315 GLY A O 1
ATOM 2393 N N . ARG A 1 336 ? 1.993 -2.614 -11.098 1.00 7.86 316 ARG A N 1
ATOM 2394 C CA . ARG A 1 336 ? 0.994 -2.758 -10.011 1.00 8.64 316 ARG A CA 1
ATOM 2395 C C . ARG A 1 336 ? 0.746 -1.429 -9.337 1.00 9.70 316 ARG A C 1
ATOM 2396 O O . ARG A 1 336 ? 0.361 -1.408 -8.153 1.00 11.33 316 ARG A O 1
ATOM 2404 N N . ASP A 1 337 ? 0.907 -0.329 -10.061 1.00 9.74 317 ASP A N 1
ATOM 2405 C CA . ASP A 1 337 ? 0.621 1.009 -9.527 1.00 10.35 317 ASP A CA 1
ATOM 2406 C C . ASP A 1 337 ? -0.882 1.208 -9.358 1.00 11.16 317 ASP A C 1
ATOM 2407 O O . ASP A 1 337 ? -1.648 1.204 -10.325 1.00 11.05 317 ASP A O 1
ATOM 2412 N N . GLU A 1 338 ? -1.298 1.422 -8.095 1.00 11.42 318 GLU A N 1
ATOM 2413 C CA . GLU A 1 338 ? -2.737 1.635 -7.789 1.00 13.04 318 GLU A CA 1
ATOM 2414 C C . GLU A 1 338 ? -3.207 2.963 -8.357 1.00 12.62 318 GLU A C 1
ATOM 2415 O O . GLU A 1 338 ? -4.410 3.094 -8.633 1.00 13.64 318 GLU A O 1
ATOM 2421 N N . ALA A 1 339 ? -2.351 3.954 -8.584 1.00 12.43 319 ALA A N 1
ATOM 2422 C CA . ALA A 1 339 ? -2.796 5.202 -9.236 1.00 13.35 319 ALA A CA 1
ATOM 2423 C C . ALA A 1 339 ? -3.259 4.930 -10.662 1.00 15.04 319 ALA A C 1
ATOM 2424 O O . ALA A 1 339 ? -4.129 5.660 -11.186 1.00 18.94 319 ALA A O 1
ATOM 2426 N N . ALA A 1 340 ? -2.655 3.953 -11.353 1.00 12.90 320 ALA A N 1
ATOM 2427 C CA . ALA A 1 340 ? -3.001 3.613 -12.742 1.00 13.25 320 ALA A CA 1
ATOM 2428 C C . ALA A 1 340 ? -4.158 2.635 -12.799 1.00 12.25 320 ALA A C 1
ATOM 2429 O O . ALA A 1 340 ? -5.001 2.790 -13.673 1.00 13.76 320 ALA A O 1
ATOM 2431 N N . HIS A 1 341 ? -4.217 1.649 -11.901 1.00 10.90 321 HIS A N 1
ATOM 2432 C CA . HIS A 1 341 ? -5.130 0.508 -12.071 1.00 12.38 321 HIS A CA 1
ATOM 2433 C C . HIS A 1 341 ? -6.111 0.385 -10.911 1.00 13.50 321 HIS A C 1
ATOM 2434 O O . HIS A 1 341 ? -6.897 -0.566 -10.959 1.00 13.87 321 HIS A O 1
ATOM 2441 N N . GLY A 1 342 ? -6.064 1.247 -9.937 1.00 14.00 322 GLY A N 1
ATOM 2442 C CA . GLY A 1 342 ? -7.013 1.142 -8.815 1.00 15.48 322 GLY A CA 1
ATOM 2443 C C . GLY A 1 342 ? -6.552 0.217 -7.722 1.00 15.78 322 GLY A C 1
ATOM 2444 O O . GLY A 1 342 ? -5.496 -0.399 -7.767 1.00 13.81 322 GLY A O 1
ATOM 2445 N N . PRO A 1 343 ? -7.376 0.063 -6.662 1.00 16.58 323 PRO A N 1
ATOM 2446 C CA . PRO A 1 343 ? -6.982 -0.692 -5.501 1.00 16.75 323 PRO A CA 1
ATOM 2447 C C . PRO A 1 343 ? -6.755 -2.175 -5.713 1.00 14.09 323 PRO A C 1
ATOM 2448 O O . PRO A 1 343 ? -6.163 -2.793 -4.850 1.00 15.70 323 PRO A O 1
ATOM 2452 N N . THR A 1 344 ? -7.141 -2.716 -6.867 1.00 13.60 324 THR A N 1
ATOM 2453 C CA . THR A 1 344 ? -6.875 -4.137 -7.156 1.00 13.60 324 THR A CA 1
ATOM 2454 C C . THR A 1 344 ? -5.609 -4.291 -8.004 1.00 13.16 324 THR A C 1
ATOM 2455 O O . THR A 1 344 ? -5.352 -5.387 -8.491 1.00 12.78 324 THR A O 1
ATOM 2459 N N . ALA A 1 345 ? -4.818 -3.243 -8.140 1.00 11.20 325 ALA A N 1
ATOM 2460 C CA . ALA A 1 345 ? -3.621 -3.287 -9.022 1.00 11.31 325 ALA A CA 1
ATOM 2461 C C . ALA A 1 345 ? -2.673 -4.393 -8.619 1.00 10.80 325 ALA A C 1
ATOM 2462 O O . ALA A 1 345 ? -1.935 -4.913 -9.469 1.00 10.05 325 ALA A O 1
ATOM 2464 N N . GLY A 1 346 ? -2.604 -4.751 -7.343 1.00 11.99 326 GLY A N 1
ATOM 2465 C CA . GLY A 1 346 ? -1.670 -5.733 -6.810 1.00 11.24 326 GLY A CA 1
ATOM 2466 C C . GLY A 1 346 ? -2.110 -7.166 -7.028 1.00 12.34 326 GLY A C 1
ATOM 2467 O O . GLY A 1 346 ? -1.346 -8.098 -6.630 1.00 14.65 326 GLY A O 1
ATOM 2468 N N . GLU A 1 347 ? -3.258 -7.370 -7.639 1.00 11.85 327 GLU A N 1
ATOM 2469 C CA . GLU A 1 347 ? -3.785 -8.726 -7.885 1.00 13.19 327 GLU A CA 1
ATOM 2470 C C . GLU A 1 347 ? -3.831 -9.039 -9.376 1.00 11.41 327 GLU A C 1
ATOM 2471 O O . GLU A 1 347 ? -3.887 -8.125 -10.211 1.00 10.88 327 GLU A O 1
ATOM 2477 N N . PHE A 1 348 ? -3.752 -10.330 -9.671 1.00 11.01 328 PHE A N 1
ATOM 2478 C CA . PHE A 1 348 ? -3.931 -10.802 -11.052 1.00 10.83 328 PHE A CA 1
ATOM 2479 C C . PHE A 1 348 ? -5.414 -10.968 -11.319 1.00 10.57 328 PHE A C 1
ATOM 2480 O O . PHE A 1 348 ? -6.052 -11.726 -10.605 1.00 12.10 328 PHE A O 1
ATOM 2488 N N . ASP A 1 349 ? -5.943 -10.254 -12.304 1.00 10.76 329 ASP A N 1
ATOM 2489 C CA . ASP A 1 349 ? -7.374 -10.299 -12.623 1.00 10.45 329 ASP A CA 1
ATOM 2490 C C . ASP A 1 349 ? -7.532 -10.074 -14.111 1.00 10.51 329 ASP A C 1
ATOM 2491 O O . ASP A 1 349 ? -7.504 -8.912 -14.557 1.00 11.07 329 ASP A O 1
ATOM 2496 N N . ILE A 1 350 ? -7.762 -11.165 -14.833 1.00 11.35 330 ILE A N 1
ATOM 2497 C CA . ILE A 1 350 ? -7.908 -11.064 -16.296 1.00 11.22 330 ILE A CA 1
ATOM 2498 C C . ILE A 1 350 ? -9.210 -10.380 -16.672 1.00 12.16 330 ILE A C 1
ATOM 2499 O O . ILE A 1 350 ? -9.340 -10.002 -17.846 1.00 14.94 330 ILE A O 1
ATOM 2504 N N . THR A 1 351 ? -10.095 -10.159 -15.733 1.00 13.61 331 THR A N 1
ATOM 2505 C CA . THR A 1 351 ? -11.388 -9.507 -16.029 1.00 14.66 331 THR A CA 1
ATOM 2506 C C . THR A 1 351 ? -11.263 -8.013 -15.826 1.00 17.33 331 THR A C 1
ATOM 2507 O O . THR A 1 351 ? -12.291 -7.315 -16.046 1.00 19.53 331 THR A O 1
ATOM 2511 N N . ARG A 1 352 ? -10.117 -7.481 -15.399 1.00 16.10 332 ARG A N 1
ATOM 2512 C CA . ARG A 1 352 ? -10.112 -6.071 -15.014 1.00 17.40 332 ARG A CA 1
ATOM 2513 C C . ARG A 1 352 ? -10.357 -5.196 -16.238 1.00 17.31 332 ARG A C 1
ATOM 2514 O O . ARG A 1 352 ? -10.028 -5.470 -17.389 1.00 17.51 332 ARG A O 1
ATOM 2522 N N . SER A 1 353 ? -10.856 -4.044 -15.896 1.00 22.64 333 SER A N 1
ATOM 2523 C CA . SER A 1 353 ? -10.861 -2.910 -16.818 1.00 26.78 333 SER A CA 1
ATOM 2524 C C . SER A 1 353 ? -9.928 -1.941 -16.118 1.00 29.26 333 SER A C 1
ATOM 2525 O O . SER A 1 353 ? -10.003 -1.836 -14.841 1.00 29.13 333 SER A O 1
ATOM 2528 N N . THR A 1 354 ? -9.009 -1.336 -16.852 1.00 31.28 334 THR A N 1
ATOM 2529 C CA . THR A 1 354 ? -8.192 -0.232 -16.276 1.00 29.23 334 THR A CA 1
ATOM 2530 C C . THR A 1 354 ? -8.373 0.985 -17.176 1.00 27.41 334 THR A C 1
ATOM 2531 O O . THR A 1 354 ? -8.614 0.795 -18.432 1.00 28.21 334 THR A O 1
ATOM 2535 N N . GLU A 1 355 ? -8.326 2.179 -16.588 1.00 30.18 335 GLU A N 1
ATOM 2536 C CA . GLU A 1 355 ? -8.371 3.443 -17.379 1.00 33.51 335 GLU A CA 1
ATOM 2537 C C . GLU A 1 355 ? -7.017 3.587 -18.082 1.00 31.12 335 GLU A C 1
ATOM 2538 O O . GLU A 1 355 ? -6.899 4.361 -19.045 1.00 35.00 335 GLU A O 1
ATOM 2544 N N . ASN A 1 356 ? -6.011 2.829 -17.630 1.00 24.86 336 ASN A N 1
ATOM 2545 C CA . ASN A 1 356 ? -4.638 3.031 -18.095 1.00 21.33 336 ASN A CA 1
ATOM 2546 C C . ASN A 1 356 ? -4.158 1.704 -18.679 1.00 19.08 336 ASN A C 1
ATOM 2547 O O . ASN A 1 356 ? -3.874 0.775 -17.898 1.00 19.49 336 ASN A O 1
ATOM 2552 N N . ARG A 1 357 ? -3.968 1.633 -19.984 1.00 14.19 337 ARG A N 1
ATOM 2553 C CA . ARG A 1 357 ? -3.293 0.450 -20.571 1.00 13.96 337 ARG A CA 1
ATOM 2554 C C . ARG A 1 357 ? -1.902 0.294 -19.938 1.00 11.25 337 ARG A C 1
ATOM 2555 O O . ARG A 1 357 ? -1.215 1.291 -19.692 1.00 12.06 337 ARG A O 1
ATOM 2563 N N . HIS A 1 358 ? -1.479 -0.943 -19.772 1.00 8.73 338 HIS A N 1
ATOM 2564 C CA . HIS A 1 358 ? -0.113 -1.191 -19.289 1.00 8.74 338 HIS A CA 1
ATOM 2565 C C . HIS A 1 358 ? 0.889 -0.610 -20.266 1.00 8.91 338 HIS A C 1
ATOM 2566 O O . HIS A 1 358 ? 0.628 -0.500 -21.495 1.00 9.36 338 HIS A O 1
ATOM 2573 N N . ILE A 1 359 ? 2.053 -0.335 -19.723 1.00 7.62 339 ILE A N 1
ATOM 2574 C CA . ILE A 1 359 ? 3.195 0.123 -20.539 1.00 7.67 339 ILE A CA 1
ATOM 2575 C C . ILE A 1 359 ? 4.335 -0.881 -20.466 1.00 7.21 339 ILE A C 1
ATOM 2576 O O . ILE A 1 359 ? 5.510 -0.478 -20.516 1.00 8.15 339 ILE A O 1
ATOM 2581 N N . SER A 1 360 ? 4.045 -2.165 -20.360 1.00 8.18 340 SER A N 1
ATOM 2582 C CA . SER A 1 360 ? 5.128 -3.154 -20.234 1.00 7.09 340 SER A CA 1
ATOM 2583 C C . SER A 1 360 ? 5.917 -3.299 -21.520 1.00 8.06 340 SER A C 1
ATOM 2584 O O . SER A 1 360 ? 6.977 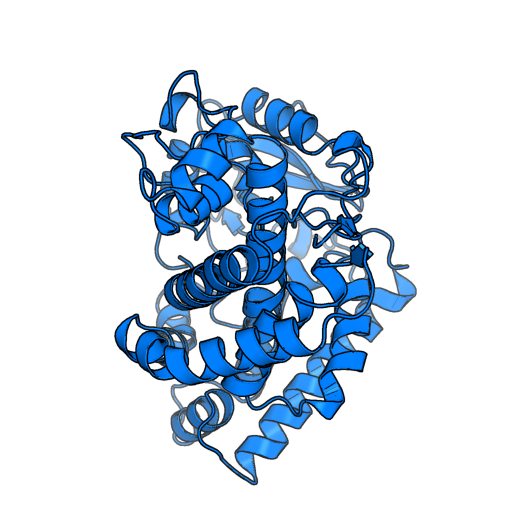-3.921 -21.477 1.00 8.97 340 SER A O 1
ATOM 2587 N N . PHE A 1 361 ? 5.461 -2.756 -22.650 1.00 7.86 341 PHE A N 1
ATOM 2588 C CA . PHE A 1 361 ? 6.268 -2.672 -23.889 1.00 8.14 341 PHE A CA 1
ATOM 2589 C C . PHE A 1 361 ? 6.895 -1.295 -24.010 1.00 8.76 341 PHE A C 1
ATOM 2590 O O . PHE A 1 361 ? 7.536 -1.046 -25.030 1.00 9.82 341 PHE A O 1
ATOM 2598 N N . GLY A 1 362 ? 6.878 -0.446 -23.003 1.00 8.19 342 GLY A N 1
ATOM 2599 C CA . GLY A 1 362 ? 7.463 0.869 -23.104 1.00 8.49 342 GLY A CA 1
ATOM 2600 C C . GLY A 1 362 ? 6.455 1.884 -23.567 1.00 8.78 342 GLY A C 1
ATOM 2601 O O . GLY A 1 362 ? 5.249 1.644 -23.525 1.00 9.37 342 GLY A O 1
ATOM 2602 N N . HIS A 1 363 ? 6.954 3.047 -23.937 1.00 9.04 343 HIS A N 1
ATOM 2603 C CA . HIS A 1 363 ? 6.120 4.212 -24.307 1.00 9.09 343 HIS A CA 1
ATOM 2604 C C . HIS A 1 363 ? 7.033 5.192 -24.997 1.00 9.60 343 HIS A C 1
ATOM 2605 O O . HIS A 1 363 ? 8.182 5.306 -24.598 1.00 10.88 343 HIS A O 1
ATOM 2612 N N . GLY A 1 364 ? 6.493 5.886 -25.968 1.00 11.90 344 GLY A N 1
ATOM 2613 C CA . GLY A 1 364 ? 7.327 6.876 -26.658 1.00 11.00 344 GLY A CA 1
ATOM 2614 C C . GLY A 1 364 ? 8.107 6.203 -27.778 1.00 10.11 344 GLY A C 1
ATOM 2615 O O . GLY A 1 364 ? 7.748 5.131 -28.242 1.00 11.31 344 GLY A O 1
ATOM 2616 N N . PRO A 1 365 ? 9.107 6.899 -28.327 1.00 10.99 345 PRO A N 1
ATOM 2617 C CA . PRO A 1 365 ? 9.734 6.430 -29.556 1.00 11.19 345 PRO A CA 1
ATOM 2618 C C . PRO A 1 365 ? 10.382 5.045 -29.473 1.00 11.00 345 PRO A C 1
ATOM 2619 O O . PRO A 1 365 ? 10.468 4.379 -30.450 1.00 11.22 345 PRO A O 1
ATOM 2623 N N . HIS A 1 366 ? 10.827 4.670 -28.283 1.00 9.73 346 HIS A N 1
ATOM 2624 C CA . HIS A 1 366 ? 11.528 3.373 -28.094 1.00 9.05 346 HIS A CA 1
ATOM 2625 C C . HIS A 1 366 ? 10.553 2.246 -27.758 1.00 9.63 346 HIS A C 1
ATOM 2626 O O . HIS A 1 366 ? 11.020 1.122 -27.476 1.00 8.93 346 HIS A O 1
ATOM 2633 N N . VAL A 1 367 ? 9.251 2.443 -27.846 1.00 8.49 347 VAL A N 1
ATOM 2634 C CA . VAL A 1 367 ? 8.271 1.360 -27.515 1.00 9.33 347 VAL A CA 1
ATOM 2635 C C . VAL A 1 367 ? 8.629 0.110 -28.280 1.00 8.85 347 VAL A C 1
ATOM 2636 O O . VAL A 1 367 ? 9.030 0.148 -29.449 1.00 9.67 347 VAL A O 1
ATOM 2640 N N . CYS A 1 368 ? 8.425 -1.011 -27.691 1.00 9.24 348 CYS A N 1
ATOM 2641 C CA . CYS A 1 368 ? 8.870 -2.277 -28.265 1.00 8.51 348 CYS A CA 1
ATOM 2642 C C . CYS A 1 368 ? 8.320 -2.475 -29.653 1.00 9.61 348 CYS A C 1
ATOM 2643 O O . CYS A 1 368 ? 7.107 -2.514 -29.876 1.00 11.42 348 CYS A O 1
ATOM 2646 N N . PRO A 1 369 ? 9.201 -2.689 -30.643 1.00 8.89 349 PRO A N 1
ATOM 2647 C CA . PRO A 1 369 ? 8.737 -2.977 -32.021 1.00 9.78 349 PRO A CA 1
ATOM 2648 C C . PRO A 1 369 ? 8.336 -4.431 -32.185 1.00 10.37 349 PRO A C 1
ATOM 2649 O O . PRO A 1 369 ? 7.684 -4.772 -33.178 1.00 11.91 349 PRO A O 1
ATOM 2653 N N . GLY A 1 370 ? 8.668 -5.257 -31.211 1.00 9.55 350 GLY A N 1
ATOM 2654 C CA . GLY A 1 370 ? 8.328 -6.671 -31.221 1.00 10.35 350 GLY A CA 1
ATOM 2655 C C . GLY A 1 370 ? 7.039 -7.018 -30.520 1.00 10.57 350 GLY A C 1
ATOM 2656 O O . GLY A 1 370 ? 6.748 -8.217 -30.374 1.00 11.56 350 GLY A O 1
ATOM 2657 N N . ALA A 1 371 ? 6.245 -6.069 -30.096 1.00 8.90 351 ALA A N 1
ATOM 2658 C CA . ALA A 1 371 ? 5.074 -6.337 -29.244 1.00 9.74 351 ALA A CA 1
ATOM 2659 C C . ALA A 1 371 ? 4.120 -7.267 -29.985 1.00 9.84 351 ALA A C 1
ATOM 2660 O O . ALA A 1 371 ? 3.555 -8.191 -29.403 1.00 10.34 351 ALA A O 1
ATOM 2662 N N . ALA A 1 372 ? 3.828 -6.981 -31.247 1.00 9.78 352 ALA A N 1
ATOM 2663 C CA . ALA A 1 372 ? 2.894 -7.819 -32.025 1.00 9.52 352 ALA A CA 1
ATOM 2664 C C . ALA A 1 372 ? 3.440 -9.228 -32.147 1.00 9.78 352 ALA A C 1
ATOM 2665 O O . ALA A 1 372 ? 2.644 -10.173 -32.035 1.00 10.28 352 ALA A O 1
ATOM 2667 N N . LEU A 1 373 ? 4.719 -9.400 -32.336 1.00 9.15 353 LEU A N 1
ATOM 2668 C CA . LEU A 1 373 ? 5.278 -10.735 -32.440 1.00 9.19 353 LEU A CA 1
ATOM 2669 C C . LEU A 1 373 ? 5.135 -11.466 -31.119 1.00 9.02 353 LEU A C 1
ATOM 2670 O O . LEU A 1 373 ? 4.744 -12.646 -31.065 1.00 9.56 353 LEU A O 1
ATOM 2675 N N . SER A 1 374 ? 5.454 -10.802 -30.014 1.00 8.96 354 SER A N 1
ATOM 2676 C CA . SER A 1 374 ? 5.384 -11.478 -28.694 1.00 10.19 354 SER A CA 1
ATOM 2677 C C . SER A 1 374 ? 3.942 -11.896 -28.412 1.00 9.96 354 SER A C 1
ATOM 2678 O O . SER A 1 374 ? 3.673 -12.999 -27.889 1.00 9.58 354 SER A O 1
ATOM 2681 N N . ARG A 1 375 ? 3.003 -11.013 -28.712 1.00 8.96 355 ARG A N 1
ATOM 2682 C CA . ARG A 1 375 ? 1.585 -11.301 -28.506 1.00 9.19 355 ARG A CA 1
ATOM 2683 C C . ARG A 1 375 ? 1.148 -12.459 -29.387 1.00 9.90 355 ARG A C 1
ATOM 2684 O O . ARG A 1 375 ? 0.311 -13.241 -28.905 1.00 10.75 355 ARG A O 1
ATOM 2692 N N . LEU A 1 376 ? 1.628 -12.576 -30.616 1.00 10.25 356 LEU A N 1
ATOM 2693 C CA . LEU A 1 376 ? 1.270 -13.720 -31.474 1.00 10.71 356 LEU A CA 1
ATOM 2694 C C . LEU A 1 376 ? 1.859 -14.984 -30.873 1.00 10.41 356 LEU A C 1
ATOM 2695 O O . LEU A 1 376 ? 1.191 -16.018 -30.801 1.00 10.85 356 LEU A O 1
ATOM 2700 N N . GLU A 1 377 ? 3.118 -14.960 -30.496 1.00 9.37 357 GLU A N 1
ATOM 2701 C CA . GLU A 1 377 ? 3.778 -16.168 -29.970 1.00 9.60 357 GLU A CA 1
ATOM 2702 C C . GLU A 1 377 ? 3.011 -16.648 -28.733 1.00 9.53 357 GLU A C 1
ATOM 2703 O O . GLU A 1 377 ? 2.716 -17.824 -28.620 1.00 9.28 357 GLU A O 1
ATOM 2709 N N . ALA A 1 378 ? 2.739 -15.771 -27.760 1.00 9.25 358 ALA A N 1
ATOM 2710 C CA . ALA A 1 378 ? 2.073 -16.177 -26.514 1.00 9.48 358 ALA A CA 1
ATOM 2711 C C . ALA A 1 378 ? 0.637 -16.558 -26.870 1.00 9.02 358 ALA A C 1
ATOM 2712 O O . ALA A 1 378 ? 0.096 -17.481 -26.286 1.00 9.80 358 ALA A O 1
ATOM 2714 N N . GLY A 1 379 ? 0.013 -15.836 -27.776 1.00 9.68 359 GLY A N 1
ATOM 2715 C CA . GLY A 1 379 ? -1.383 -16.067 -28.163 1.00 10.67 359 GLY A CA 1
ATOM 2716 C C . GLY A 1 379 ? -1.582 -17.340 -28.920 1.00 10.91 359 GLY A C 1
ATOM 2717 O O . GLY A 1 379 ? -2.720 -17.822 -28.951 1.00 12.49 359 GLY A O 1
ATOM 2718 N N . VAL A 1 380 ? -0.567 -17.877 -29.527 1.00 10.55 360 VAL A N 1
ATOM 2719 C CA . VAL A 1 380 ? -0.605 -19.211 -30.159 1.00 10.99 360 VAL A CA 1
ATOM 2720 C C . VAL A 1 380 ? -0.212 -20.236 -29.105 1.00 10.81 360 VAL A C 1
ATOM 2721 O O . VAL A 1 380 ? -0.874 -21.270 -28.989 1.00 11.38 360 VAL A O 1
ATOM 2725 N N . ALA A 1 381 ? 0.857 -20.003 -28.338 1.00 9.00 361 ALA A N 1
ATOM 2726 C CA . ALA A 1 381 ? 1.442 -21.039 -27.466 1.00 9.18 361 ALA A CA 1
ATOM 2727 C C . ALA A 1 381 ? 0.444 -21.394 -26.393 1.00 9.82 361 ALA A C 1
ATOM 2728 O O . ALA A 1 381 ? 0.292 -22.592 -26.061 1.00 9.59 361 ALA A O 1
ATOM 2730 N N . LEU A 1 382 ? -0.155 -20.400 -25.736 1.00 9.19 362 LEU A N 1
ATOM 2731 C CA . LEU A 1 382 ? -0.962 -20.657 -24.521 1.00 9.76 362 LEU A CA 1
ATOM 2732 C C . LEU A 1 382 ? -2.210 -21.455 -24.872 1.00 10.43 362 LEU A C 1
ATOM 2733 O O . LEU A 1 382 ? -2.442 -22.500 -24.229 1.00 9.99 362 LEU A O 1
ATOM 2738 N N . PRO A 1 383 ? -3.041 -21.054 -25.856 1.00 11.16 363 PRO A N 1
ATOM 2739 C CA . PRO A 1 383 ? -4.191 -21.913 -26.147 1.00 11.01 363 PRO A CA 1
ATOM 2740 C C . PRO A 1 383 ? -3.771 -23.261 -26.688 1.00 10.99 363 PRO A C 1
ATOM 2741 O O . PRO A 1 383 ? -4.452 -24.263 -26.393 1.00 12.26 363 PRO A O 1
ATOM 2745 N N . ALA A 1 384 ? -2.676 -23.349 -27.417 1.00 10.15 364 ALA A N 1
ATOM 2746 C CA . ALA A 1 384 ? -2.267 -24.653 -27.937 1.00 10.73 364 ALA A CA 1
ATOM 2747 C C . ALA A 1 384 ? -1.942 -25.564 -26.772 1.00 10.74 364 ALA A C 1
ATOM 2748 O O . ALA A 1 384 ? -2.246 -26.790 -26.762 1.00 10.66 364 ALA A O 1
ATOM 2750 N N . LEU A 1 385 ? -1.215 -25.063 -25.774 1.00 10.06 365 LEU A N 1
ATOM 2751 C CA . LEU A 1 385 ? -0.772 -25.844 -24.610 1.00 10.09 365 LEU A CA 1
ATOM 2752 C C . LEU A 1 385 ? -1.993 -26.348 -23.873 1.00 9.72 365 LEU A C 1
ATOM 2753 O O . LEU A 1 385 ? -2.017 -27.524 -23.527 1.00 10.27 365 LEU A O 1
ATOM 2758 N N . TYR A 1 386 ? -2.920 -25.468 -23.567 1.00 9.43 366 TYR A N 1
ATOM 2759 C CA . TYR A 1 386 ? -4.088 -25.871 -22.753 1.00 10.30 366 TYR A CA 1
ATOM 2760 C C . TYR A 1 386 ? -5.065 -26.679 -23.598 1.00 11.30 366 TYR A C 1
ATOM 2761 O O . TYR A 1 386 ? -5.804 -27.470 -22.987 1.00 12.52 366 TYR A O 1
ATOM 2770 N N . ALA A 1 387 ? -5.053 -26.537 -24.910 1.00 12.13 367 ALA A N 1
ATOM 2771 C CA . ALA A 1 387 ? -5.906 -27.422 -25.748 1.00 12.77 367 ALA A CA 1
ATOM 2772 C C . ALA A 1 387 ? -5.342 -28.820 -25.638 1.00 13.54 367 ALA A C 1
ATOM 2773 O O . ALA A 1 387 ? -6.143 -29.820 -25.590 1.00 15.96 367 ALA A O 1
ATOM 2775 N N . ARG A 1 388 ? -4.047 -29.015 -25.627 1.00 11.97 368 ARG A N 1
ATOM 2776 C CA . ARG A 1 388 ? -3.403 -30.322 -25.596 1.00 12.23 368 ARG A CA 1
ATOM 2777 C C . ARG A 1 388 ? -3.531 -30.918 -24.208 1.00 12.76 368 ARG A C 1
ATOM 2778 O O . ARG A 1 388 ? -3.690 -32.144 -24.073 1.00 13.33 368 ARG A O 1
ATOM 2786 N N . PHE A 1 389 ? -3.370 -30.074 -23.176 1.00 11.27 369 PHE A N 1
ATOM 2787 C CA . PHE A 1 389 ? -3.184 -30.539 -21.786 1.00 11.72 369 PHE A CA 1
ATOM 2788 C C . PHE A 1 389 ? -4.131 -29.766 -20.908 1.00 12.03 369 PHE A C 1
ATOM 2789 O O . PHE A 1 389 ? -3.730 -28.899 -20.135 1.00 12.42 369 PHE A O 1
ATOM 2797 N N . PRO A 1 390 ? -5.449 -29.956 -20.999 1.00 12.10 370 PRO A N 1
ATOM 2798 C CA . PRO A 1 390 ? -6.397 -29.125 -20.292 1.00 12.74 370 PRO A CA 1
ATOM 2799 C C . PRO A 1 390 ? -6.242 -29.147 -18.767 1.00 12.17 370 PRO A C 1
ATOM 2800 O O . PRO A 1 390 ? -6.715 -28.232 -18.120 1.00 14.13 370 PRO A O 1
ATOM 2804 N N . LYS A 1 391 ? -5.661 -30.195 -18.250 1.00 12.94 371 LYS A N 1
ATOM 2805 C CA . LYS A 1 391 ? -5.549 -30.378 -16.792 1.00 14.43 371 LYS A CA 1
ATOM 2806 C C . LYS A 1 391 ? -4.150 -30.010 -16.327 1.00 13.55 371 LYS A C 1
ATOM 2807 O O . LYS A 1 391 ? -3.829 -30.231 -15.155 1.00 13.93 371 LYS A O 1
ATOM 2813 N N . LEU A 1 392 ? -3.332 -29.397 -17.170 1.00 11.79 372 LEU A N 1
ATOM 2814 C CA . LEU A 1 392 ? -1.961 -29.087 -16.731 1.00 12.24 372 LEU A CA 1
ATOM 2815 C C . LEU A 1 392 ? -2.002 -28.165 -15.528 1.00 11.11 372 LEU A C 1
ATOM 2816 O O . LEU A 1 392 ? -2.799 -27.229 -15.420 1.00 12.16 372 LEU A O 1
ATOM 2821 N N . ASP A 1 393 ? -1.084 -28.445 -14.629 1.00 11.68 373 ASP A N 1
ATOM 2822 C CA . ASP A 1 393 ? -0.919 -27.613 -13.430 1.00 12.30 373 ASP A CA 1
ATOM 2823 C C . ASP A 1 393 ? 0.513 -27.716 -12.937 1.00 11.27 373 ASP A C 1
ATOM 2824 O O . ASP A 1 393 ? 1.261 -28.557 -13.335 1.00 11.62 373 ASP A O 1
ATOM 2829 N N . LEU A 1 394 ? 0.876 -26.831 -12.024 1.00 12.23 374 LEU A N 1
ATOM 2830 C CA . LEU A 1 394 ? 2.221 -26.885 -11.401 1.00 12.38 374 LEU A CA 1
ATOM 2831 C C . LEU A 1 394 ? 2.440 -28.217 -10.703 1.00 12.62 374 LEU A C 1
ATOM 2832 O O . LEU A 1 394 ? 1.469 -28.709 -10.066 1.00 15.23 374 LEU A O 1
ATOM 2837 N N . ALA A 1 395 ? 3.646 -28.737 -10.813 1.00 13.38 375 ALA A N 1
ATOM 2838 C CA . ALA A 1 395 ? 4.042 -30.014 -10.171 1.00 13.20 375 ALA A CA 1
ATOM 2839 C C . ALA A 1 395 ? 4.683 -29.762 -8.815 1.00 16.79 375 ALA A C 1
ATOM 2840 O O . ALA A 1 395 ? 5.047 -30.761 -8.143 1.00 18.87 375 ALA A O 1
ATOM 2842 N N . VAL A 1 396 ? 4.868 -28.520 -8.455 1.00 15.04 376 VAL A N 1
ATOM 2843 C CA . VAL A 1 396 ? 5.436 -28.081 -7.148 1.00 15.93 376 VAL A CA 1
ATOM 2844 C C . VAL A 1 396 ? 4.529 -26.993 -6.638 1.00 15.94 376 VAL A C 1
ATOM 2845 O O . VAL A 1 396 ? 3.825 -26.321 -7.399 1.00 15.58 376 VAL A O 1
ATOM 2849 N N . PRO A 1 397 ? 4.519 -26.741 -5.319 1.00 17.61 377 PRO A N 1
ATOM 2850 C CA . PRO A 1 397 ? 3.829 -25.584 -4.800 1.00 17.82 377 PRO A CA 1
ATOM 2851 C C . PRO A 1 397 ? 4.407 -24.318 -5.441 1.00 15.43 377 PRO A C 1
ATOM 2852 O O . PRO A 1 397 ? 5.584 -24.227 -5.744 1.00 16.45 377 PRO A O 1
ATOM 2856 N N . ALA A 1 398 ? 3.561 -23.352 -5.698 1.00 16.65 378 ALA A N 1
ATOM 2857 C CA . ALA A 1 398 ? 3.972 -22.086 -6.326 1.00 16.57 378 ALA A CA 1
ATOM 2858 C C . ALA A 1 398 ? 5.090 -21.418 -5.529 1.00 16.59 378 ALA A C 1
ATOM 2859 O O . ALA A 1 398 ? 5.967 -20.749 -6.101 1.00 16.74 378 ALA A O 1
ATOM 2861 N N . ALA A 1 399 ? 5.087 -21.616 -4.216 1.00 18.90 379 ALA A N 1
ATOM 2862 C CA . ALA A 1 399 ? 6.113 -20.984 -3.364 1.00 18.65 379 ALA A CA 1
ATOM 2863 C C . ALA A 1 399 ? 7.500 -21.576 -3.644 1.00 18.38 379 ALA A C 1
ATOM 2864 O O . ALA A 1 399 ? 8.488 -20.964 -3.242 1.00 21.69 379 ALA A O 1
ATOM 2866 N N . GLU A 1 400 ? 7.598 -22.736 -4.279 1.00 16.19 380 GLU A N 1
ATOM 2867 C CA . GLU A 1 400 ? 8.881 -23.360 -4.597 1.00 16.85 380 GLU A CA 1
ATOM 2868 C C . GLU A 1 400 ? 9.447 -22.817 -5.897 1.00 13.83 380 GLU A C 1
ATOM 2869 O O . GLU A 1 400 ? 10.574 -23.113 -6.187 1.00 15.84 380 GLU A O 1
ATOM 2875 N N . LEU A 1 401 ? 8.671 -22.068 -6.673 1.00 13.01 381 LEU A N 1
ATOM 2876 C CA . LEU A 1 401 ? 9.215 -21.464 -7.916 1.00 12.91 381 LEU A CA 1
ATOM 2877 C C . LEU A 1 401 ? 10.236 -20.415 -7.463 1.00 13.22 381 LEU A C 1
ATOM 2878 O O . LEU A 1 401 ? 10.063 -19.821 -6.377 1.00 15.39 381 LEU A O 1
ATOM 2883 N N . ARG A 1 402 ? 11.238 -20.241 -8.270 1.00 12.82 382 ARG A N 1
ATOM 2884 C CA . ARG A 1 402 ? 12.386 -19.382 -7.887 1.00 14.57 382 ARG A CA 1
ATOM 2885 C C . ARG A 1 402 ? 12.812 -18.544 -9.068 1.00 11.60 382 ARG A C 1
ATOM 2886 O O . ARG A 1 402 ? 13.079 -19.079 -10.121 1.00 11.44 382 ARG A O 1
ATOM 2894 N N . ASN A 1 403 ? 12.953 -17.254 -8.826 1.00 10.52 383 ASN A N 1
ATOM 2895 C CA . ASN A 1 403 ? 13.608 -16.376 -9.801 1.00 9.74 383 ASN A CA 1
ATOM 2896 C C . ASN A 1 403 ? 15.078 -16.689 -9.981 1.00 9.96 383 ASN A C 1
ATOM 2897 O O . ASN A 1 403 ? 15.766 -16.972 -8.985 1.00 10.56 383 ASN A O 1
ATOM 2902 N N . LYS A 1 404 ? 15.547 -16.610 -11.196 1.00 9.83 384 LYS A N 1
ATOM 2903 C CA . LYS A 1 404 ? 16.981 -16.638 -11.516 1.00 9.83 384 LYS A CA 1
ATOM 2904 C C . LYS A 1 404 ? 17.580 -15.322 -11.041 1.00 9.51 384 LYS A C 1
ATOM 2905 O O . LYS A 1 404 ? 16.901 -14.307 -10.907 1.00 9.46 384 LYS A O 1
ATOM 2911 N N . PRO A 1 405 ? 18.892 -15.307 -10.791 1.00 9.18 385 PRO A N 1
ATOM 2912 C CA . PRO A 1 405 ? 19.581 -14.103 -10.279 1.00 9.18 385 PRO A CA 1
ATOM 2913 C C . PRO A 1 405 ? 19.883 -13.182 -11.450 1.00 9.20 385 PRO A C 1
ATOM 2914 O O . PRO A 1 405 ? 21.017 -12.954 -11.868 1.00 10.11 385 PRO A O 1
ATOM 2918 N N . VAL A 1 406 ? 18.807 -12.610 -11.984 1.00 7.76 386 VAL A N 1
ATOM 2919 C CA . VAL A 1 406 ? 18.817 -11.755 -13.183 1.00 9.04 386 VAL A CA 1
ATOM 2920 C C . VAL A 1 406 ? 18.038 -10.513 -12.802 1.00 8.96 386 VAL A C 1
ATOM 2921 O O . VAL A 1 406 ? 16.804 -10.559 -12.691 1.00 9.17 386 VAL A O 1
ATOM 2925 N N . VAL A 1 407 ? 18.735 -9.446 -12.481 1.00 8.31 387 VAL A N 1
ATOM 2926 C CA . VAL A 1 407 ? 18.072 -8.368 -11.760 1.00 8.79 387 VAL A CA 1
ATOM 2927 C C . VAL A 1 407 ? 17.078 -7.594 -12.607 1.00 8.63 387 VAL A C 1
ATOM 2928 O O . VAL A 1 407 ? 16.124 -7.032 -12.094 1.00 9.18 387 VAL A O 1
ATOM 2932 N N . THR A 1 408 ? 17.283 -7.523 -13.904 1.00 7.86 388 THR A N 1
ATOM 2933 C CA . THR A 1 408 ? 16.420 -6.760 -14.802 1.00 7.89 388 THR A CA 1
ATOM 2934 C C . THR A 1 408 ? 15.233 -7.596 -15.314 1.00 7.01 388 THR A C 1
ATOM 2935 O O . THR A 1 408 ? 14.298 -7.026 -15.874 1.00 8.48 388 THR A O 1
ATOM 2939 N N . GLN A 1 409 ? 15.275 -8.917 -15.175 1.00 8.34 389 GLN A N 1
ATOM 2940 C CA . GLN A 1 409 ? 14.262 -9.793 -15.810 1.00 7.79 389 GLN A CA 1
ATOM 2941 C C . GLN A 1 409 ? 13.564 -10.583 -14.734 1.00 8.73 389 GLN A C 1
ATOM 2942 O O . GLN A 1 409 ? 14.151 -10.876 -13.684 1.00 9.62 389 GLN A O 1
ATOM 2948 N N . ASN A 1 410 ? 12.329 -10.953 -15.045 1.00 7.85 390 ASN A N 1
ATOM 2949 C CA . ASN A 1 410 ? 11.509 -11.766 -14.131 1.00 8.38 390 ASN A CA 1
ATOM 2950 C C . ASN A 1 410 ? 11.451 -13.153 -14.718 1.00 8.51 390 ASN A C 1
ATOM 2951 O O . ASN A 1 410 ? 10.469 -13.461 -15.451 1.00 9.88 390 ASN A O 1
ATOM 2956 N N . ASP A 1 411 ? 12.482 -13.956 -14.430 1.00 8.77 391 ASP A N 1
ATOM 2957 C CA . ASP A 1 411 ? 12.686 -15.238 -15.112 1.00 10.24 391 ASP A CA 1
ATOM 2958 C C . ASP A 1 411 ? 12.807 -16.315 -14.058 1.00 9.74 391 ASP A C 1
ATOM 2959 O O . ASP A 1 411 ? 13.489 -16.092 -13.054 1.00 11.64 391 ASP A O 1
ATOM 2964 N N . LEU A 1 412 ? 12.165 -17.431 -14.260 1.00 9.69 392 LEU A N 1
ATOM 2965 C CA . LEU A 1 412 ? 12.253 -18.534 -13.308 1.00 10.05 392 LEU A CA 1
ATOM 2966 C C . LEU A 1 412 ? 13.289 -19.551 -13.711 1.00 9.94 392 LEU A C 1
ATOM 2967 O O . LEU A 1 412 ? 13.561 -19.750 -14.876 1.00 11.07 392 LEU A O 1
ATOM 2972 N N . PHE A 1 413 ? 13.825 -20.249 -12.728 1.00 11.32 393 PHE A N 1
ATOM 2973 C CA . PHE A 1 413 ? 14.787 -21.316 -13.047 1.00 11.53 393 PHE A CA 1
ATOM 2974 C C . PHE A 1 413 ? 14.099 -22.428 -13.836 1.00 11.28 393 PHE A C 1
ATOM 2975 O O . PHE A 1 413 ? 14.754 -22.954 -14.742 1.00 12.81 393 PHE A O 1
ATOM 2983 N N . GLU A 1 414 ? 12.888 -22.808 -13.418 1.00 10.98 394 GLU A N 1
ATOM 2984 C CA . GLU A 1 414 ? 12.203 -23.924 -14.087 1.00 12.39 394 GLU A CA 1
ATOM 2985 C C . GLU A 1 414 ? 10.722 -23.720 -13.846 1.00 11.06 394 GLU A C 1
ATOM 2986 O O . GLU A 1 414 ? 10.282 -23.046 -12.953 1.00 11.43 394 GLU A O 1
ATOM 2992 N N . LEU A 1 415 ? 9.933 -24.443 -14.635 1.00 10.34 395 LEU A N 1
ATOM 2993 C CA . LEU A 1 415 ? 8.466 -24.438 -14.507 1.00 10.45 395 LEU A CA 1
ATOM 2994 C C . LEU A 1 415 ? 8.017 -25.891 -14.499 1.00 10.82 395 LEU A C 1
ATOM 2995 O O . LEU A 1 415 ? 7.601 -26.429 -15.513 1.00 11.02 395 LEU A O 1
ATOM 3000 N N . PRO A 1 416 ? 8.055 -26.538 -13.324 1.00 10.92 396 PRO A N 1
ATOM 3001 C CA . PRO A 1 416 ? 7.638 -27.946 -13.247 1.00 11.45 396 PRO A CA 1
ATOM 3002 C C . PRO A 1 416 ? 6.123 -28.071 -13.381 1.00 9.89 396 PRO A C 1
ATOM 3003 O O . PRO A 1 416 ? 5.418 -27.515 -12.583 1.00 12.23 396 PRO A O 1
ATOM 3007 N N . VAL A 1 417 ? 5.697 -28.815 -14.412 1.00 10.52 397 VAL A N 1
ATOM 3008 C CA . VAL A 1 417 ? 4.258 -28.958 -14.704 1.00 12.35 397 VAL A CA 1
ATOM 3009 C C . VAL A 1 417 ? 3.900 -30.451 -14.782 1.00 11.24 397 VAL A C 1
ATOM 3010 O O . VAL A 1 417 ? 4.570 -31.190 -15.490 1.00 12.22 397 VAL A O 1
ATOM 3014 N N . ARG A 1 418 ? 2.804 -30.791 -14.137 1.00 12.34 398 ARG A N 1
ATOM 3015 C CA . ARG A 1 418 ? 2.161 -32.109 -14.355 1.00 12.67 398 ARG A CA 1
ATOM 3016 C C . ARG A 1 418 ? 1.162 -31.947 -15.509 1.00 11.13 398 ARG A C 1
ATOM 3017 O O . ARG A 1 418 ? 0.236 -31.174 -15.386 1.00 12.25 398 ARG A O 1
ATOM 3025 N N . LEU A 1 419 ? 1.418 -32.588 -16.613 1.00 11.60 399 LEU A N 1
ATOM 3026 C CA . LEU A 1 419 ? 0.668 -32.322 -17.867 1.00 12.42 399 LEU A CA 1
ATOM 3027 C C . LEU A 1 419 ? -0.758 -32.832 -17.793 1.00 15.10 399 LEU A C 1
ATOM 3028 O O . LEU A 1 419 ? -1.639 -32.164 -18.296 1.00 15.78 399 LEU A O 1
ATOM 3033 N N . GLY A 1 420 ? -0.949 -33.997 -17.165 1.00 16.06 400 GLY A N 1
ATOM 3034 C CA . GLY A 1 420 ? -2.268 -34.645 -17.162 1.00 17.57 400 GLY A CA 1
ATOM 3035 C C . GLY A 1 420 ? -2.619 -35.269 -18.493 1.00 19.91 400 GLY A C 1
ATOM 3036 O O . GLY A 1 420 ? -1.887 -35.378 -19.514 1.00 20.23 400 GLY A O 1
#

Foldseek 3Di:
DADEAEFFLFPFDVLVSLVVLLVCDCWHWYAYLVGRIFIEGQAPVLQQVLLADPQWALALVQAPCVVVVVDDPLQLCCCQAPPFDALNRGDDPVVCQRCVLVLVCQPLVNLVVCLVVLLVVLLVLVVPDDDQKDQCLVRHLQPSQLVVLCQQQQQDPVCVVVVVVLVLSSQRSPNPSVCRVVSVVVLLVSLLVSLVCCLVPPDPHSSVVQNVVCVPHPHDDSSRSSSVSSVSSCVRRQFLSQLLLQLQLQCQVVVVVLVCPVVPVADLLLSSQLCCLQPGQFQKHDWIFGCAWDDGPPDTNHGNGIYIYGLNSNSLRCVFANPCSNHRDSPGDTPHRRQSQHHHPNRNSNPSNSSSSSNSNVVVLCVSQVPKHFPDPSSPWGAHSRRGGRDTPTGIIRRD

Solvent-accessible surface area: 17405 Å² total; per-residue (Å²): 245,40,108,93,31,66,3,40,42,109,12,89,85,35,111,53,28,11,44,43,2,49,91,25,18,22,0,0,1,0,64,1,16,69,44,12,81,3,30,0,0,0,42,6,62,54,0,66,156,7,12,68,21,120,77,11,24,13,66,29,119,37,5,18,15,73,146,158,63,101,18,48,97,51,9,32,13,13,9,45,3,61,38,42,120,2,9,54,28,7,56,57,84,50,12,154,59,2,36,46,61,0,26,91,6,5,54,99,204,115,5,86,137,37,101,143,134,5,52,118,30,0,64,52,12,3,97,153,24,108,57,137,66,8,43,0,21,59,59,0,0,65,17,0,0,3,75,14,2,0,68,22,0,14,8,84,109,84,76,16,100,99,0,19,99,2,7,85,75,22,24,18,20,89,10,67,71,98,63,9,90,65,7,44,92,64,0,39,25,11,0,44,89,7,5,60,51,50,113,89,65,72,41,152,15,10,0,0,41,2,4,93,40,17,130,143,42,133,95,10,79,60,73,15,0,25,23,0,0,35,35,18,0,18,50,22,4,20,39,4,5,3,2,0,2,10,0,0,23,8,0,12,55,49,68,148,26,44,58,60,6,76,76,66,132,18,92,49,67,28,0,4,47,9,0,6,5,39,11,4,5,18,3,5,42,11,10,13,0,0,63,96,85,3,93,6,55,148,59,74,0,47,50,16,50,2,0,0,0,0,10,13,1,2,2,34,10,106,98,10,13,24,122,66,0,26,95,4,39,10,87,43,108,47,180,49,210,31,10,16,34,13,60,22,87,36,57,46,36,17,13,26,13,13,94,16,3,0,29,13,0,0,38,15,0,4,85,83,34,67,160,1,56,28,38,41,86,44,100,113,32,154,25,31,20,5,8,2,14,16,6,16,82,88,0,15,0,124,7,95